Protein AF-0000000074332570 (afdb_homodimer)

InterPro domains:
  IPR011697 Peptidase C26 [PF07722] (11-227)
  IPR015527 Peptidase C26, gamma-glutamyl hydrolase [PS51275] (2-298)
  IPR015527 Peptidase C26, gamma-glutamyl hydrolase [PTHR11315] (4-298)
  IPR029062 Class I glutamine amidotransferase-like [G3DSA:3.40.50.880] (6-298)
  IPR029062 Class I glutamine amidotransferase-like [SSF52317] (14-297)

Foldseek 3Di:
DPPPLDFAQEFEEEEEWAPAFQFDVGPDPDDQKTWDFCLVQCLQVLLRYFYFYQYQPDPPVVSVVVLLAGLEYEYDDDDDLDDSNLVSLLVVVVVQVVCVVVPFQYAYEYEAVRVVSVLCVQLVHSPLKDFAQQAFDFWAWAFDPPDDCPPDLCVPPDPVLNVCSHPPRLFHAHDGIFHAPVSQCVRCSNVQFKDQTTWTAHPVRGIGGAWIAGPRGNYIYGNTDLSCLPFFQLGPSRHVDPSSVVSSNSNSNSRVSSSSSGSRDDDPVVCVVRTCVVFDWDQRCPVSHGRRTMTMDDDPPPPD/DPPPLDFAQEFEEEEEWAPAFQFDVGPDPDDQKTWDFCLVQCLQVLLRYFYFYQYQPDPPVVSVVVLLAGLEYEYEDDDDLDDSNLVSLLVVVVVQVVCVVVPFQYAYEYEAVRVVSVLCVQLVHSPLKDFAQQAFDFWAWAFDPPDDCPPDLCVPPDPVLNVCSHPPRLFHAHDGIFHAPVSQCVRCSNVQFKDQTTWTAHPVRGIGGAWIAGPRGNYIYGNTDLSCLPFFQLGPSRHVDPSSVVSSNSNSNSRVSSSSSGSRDDDPVVCVVRTCVVFDWDQRCPVSHGRRTMTMDDDPPPPD

Organism: Artemisia annua (NCBI:txid35608)

Solvent-accessible surface area (backbone atoms only — not comparable to full-atom values): 31346 Å² total; per-residue (Å²): 124,82,73,79,90,64,74,38,56,73,27,27,32,28,38,45,34,37,82,39,38,72,36,64,81,56,84,48,85,58,90,67,24,20,18,40,55,41,34,60,54,50,35,45,26,60,38,27,30,48,47,29,66,36,57,60,87,52,58,68,68,57,48,50,54,52,59,63,54,31,17,26,39,35,37,47,56,73,84,79,82,56,64,67,60,42,52,44,53,51,51,52,51,51,48,37,51,52,39,40,76,71,69,38,47,38,22,35,43,19,25,27,40,24,30,53,51,52,49,29,61,57,50,75,33,89,75,65,63,37,82,46,58,27,58,79,33,50,31,35,41,43,66,46,91,85,65,64,50,70,91,44,79,58,48,82,56,51,71,69,57,53,54,40,35,52,72,36,55,46,43,32,26,70,35,53,61,42,38,36,59,65,64,42,59,71,34,60,54,38,43,68,42,32,41,76,49,25,28,30,58,31,79,83,66,48,60,26,50,31,31,36,36,36,73,85,52,64,37,37,29,24,48,37,42,58,40,40,29,30,52,42,74,32,53,90,62,50,29,34,45,74,67,17,25,49,52,28,50,47,51,27,37,44,55,43,55,45,16,16,61,12,78,72,75,54,61,66,67,65,48,56,74,45,28,49,60,81,53,60,65,40,62,40,26,72,84,49,36,54,46,38,33,28,31,65,44,73,70,76,71,73,74,125,126,83,72,80,89,65,76,37,55,72,27,27,32,27,36,47,34,37,83,41,38,74,37,64,81,57,84,50,86,57,89,67,25,20,17,41,54,41,32,58,55,51,36,45,26,62,35,26,30,48,48,29,67,35,57,61,87,52,58,69,68,57,47,52,53,53,57,65,56,32,18,25,38,34,37,47,56,73,80,79,82,58,64,68,60,42,53,43,51,52,51,52,50,51,49,37,52,52,38,39,76,71,70,38,46,40,23,37,42,20,24,28,40,24,29,52,50,52,47,29,61,57,50,73,33,90,75,64,63,39,82,46,59,26,57,78,35,51,30,36,43,42,66,46,92,84,64,66,50,72,92,44,77,56,47,81,54,51,71,68,56,53,54,41,34,50,72,37,53,48,44,29,27,70,35,53,61,43,36,36,58,64,64,43,59,70,35,60,54,36,43,67,42,33,42,75,49,24,28,32,58,30,80,82,64,49,62,27,51,32,31,36,36,35,72,83,51,65,35,39,30,25,47,36,42,58,38,40,28,30,54,43,74,32,51,87,61,50,28,33,46,73,66,16,24,48,51,28,48,45,51,28,36,44,55,44,56,46,16,17,61,12,79,72,76,55,60,66,68,64,49,56,74,45,26,50,59,80,54,63,66,40,64,42,24,73,83,49,36,53,45,39,33,26,31,64,44,72,70,76,70,74,74,124

Sequence (608 aa):
MQEPNKVNFGPIIGILSHPSDGASGRLNDAPNVSYIAASYVKFVESAGARVIPLIYNEPPEILQRKLNLVNGVLFTGGWAKKGLYVDVVDGIFKHVLKKNDAGEHFPLFAICLGFELISMIISKDKGILERFSGSHHASSLQFMKSIKIEGTIFQRFSADLLAKLSTDRLVMHHHKYGISPQTFQENMHLSNFFKILTTSTDKDNKVYVSTVQSRRYPVTAVQWHPEKNAFEWGLSMIPHSDDAIQVTQHFANFFVSEARKSSNRPPVRDVLDNLIYNYTPTYCGKAGKGYDEVYIFTENLARIMQEPNKVNFGPIIGILSHPSDGASGRLNDAPNVSYIAASYVKFVESAGARVIPLIYNEPPEILQRKLNLVNGVLFTGGWAKKGLYVDVVDGIFKHVLKKNDAGEHFPLFAICLGFELISMIISKDKGILERFSGSHHASSLQFMKSIKIEGTIFQRFSADLLAKLSTDRLVMHHHKYGISPQTFQENMHLSNFFKILTTSTDKDNKVYVSTVQSRRYPVTAVQWHPEKNAFEWGLSMIPHSDDAIQVTQHFANFFVSEARKSSNRPPVRDVLDNLIYNYTPTYCGKAGKGYDEVYIFTENLARI

Secondary structure (DSSP, 8-state):
--------SS-EEEEEPEES---TT-S---TTEEEEEHHHHHHHHTTT-EEEEE-TTS-HHHHHHHHTT-SEEEE---S--SSHHHHHHHHHHHHHHHHHHTT----EEEETHHHHHHHHHHHT-TT--EEEEEEEEEE--EEPTT--STTSTTTTS-HHHHHHHHHS--EEEEEEEE--HHHHHH-HHHHHHEEEEEEEE-TT--EEEEEEEESSSSEEEESS-TTHHHH--S-TTS--SHHHHHHHHHHHHHHHHHHTT------HHHHHHHSGGGS-EEE-GGGSSS-SEEEEEE------/--------SS-EEEEEPEES---TT-S---TTEEEEEHHHHHHHHTTT-EEEEE-TTS-HHHHHHHHTT-SEEEE---S--SSHHHHHHHHHHHHHHHHHHTT----EEEETHHHHHHHHHHHT-TT--EEEEEEEEEE--EEPTT--STTSTTTTS-HHHHHHHHHS--EEEEEEEE--HHHHHH-HHHHHHEEEEEEEE-TT--EEEEEEEESSSSEEEESS-TTHHHH--SSTTS--SHHHHHHHHHHHHHHHHHHTT------HHHHHHHSGGGS-EEE-GGGSSS-SEEEEEE------

Structure (mmCIF, N/CA/C/O backbone):
data_AF-0000000074332570-model_v1
#
loop_
_entity.id
_entity.type
_entity.pdbx_description
1 polymer 'folate gamma-glutamyl hydrolase'
#
loop_
_atom_site.group_PDB
_atom_site.id
_atom_site.type_symbol
_atom_site.label_atom_id
_atom_site.label_alt_id
_atom_site.label_comp_id
_atom_site.label_asym_id
_atom_site.label_entity_id
_atom_site.label_seq_id
_atom_site.pdbx_PDB_ins_code
_atom_site.Cartn_x
_atom_site.Cartn_y
_atom_site.Cartn_z
_atom_site.occupancy
_atom_site.B_iso_or_equiv
_atom_site.auth_seq_id
_atom_site.auth_comp_id
_atom_site.auth_asym_id
_atom_site.auth_atom_id
_atom_site.pdbx_PDB_model_num
ATOM 1 N N . MET A 1 1 ? 37.469 -10.117 4.023 1 20.88 1 MET A N 1
ATOM 2 C CA . MET A 1 1 ? 36.281 -10.469 4.801 1 20.88 1 MET A CA 1
ATOM 3 C C . MET A 1 1 ? 35 -9.93 4.145 1 20.88 1 MET A C 1
ATOM 5 O O . MET A 1 1 ? 34.938 -8.75 3.779 1 20.88 1 MET A O 1
ATOM 9 N N . GLN A 1 2 ? 34.281 -10.758 3.395 1 27.75 2 GLN A N 1
ATOM 10 C CA . GLN A 1 2 ? 33.125 -10.305 2.594 1 27.75 2 GLN A CA 1
ATOM 11 C C . GLN A 1 2 ? 32.25 -9.336 3.379 1 27.75 2 GLN A C 1
ATOM 13 O O . GLN A 1 2 ? 31.953 -9.57 4.547 1 27.75 2 GLN A O 1
ATOM 18 N N . GLU A 1 3 ? 32.25 -8.164 3.328 1 35.59 3 GLU A N 1
ATOM 19 C CA . GLU A 1 3 ? 31.547 -7.168 4.141 1 35.59 3 GLU A CA 1
ATOM 20 C C . GLU A 1 3 ? 30.156 -7.652 4.527 1 35.59 3 GLU A C 1
ATOM 22 O O . GLU A 1 3 ? 29.484 -8.312 3.734 1 35.59 3 GLU A O 1
ATOM 27 N N . PRO A 1 4 ? 29.656 -8.039 5.742 1 39.59 4 PRO A N 1
ATOM 28 C CA . PRO A 1 4 ? 28.375 -8.5 6.285 1 39.59 4 PRO A CA 1
ATOM 29 C C . PRO A 1 4 ? 27.188 -8.047 5.445 1 39.59 4 PRO A C 1
ATOM 31 O O . PRO A 1 4 ? 27.219 -6.973 4.848 1 39.59 4 PRO A O 1
ATOM 34 N N . ASN A 1 5 ? 26.422 -9.078 4.641 1 47.84 5 ASN A N 1
ATOM 35 C CA . ASN A 1 5 ? 25.312 -9.164 3.697 1 47.84 5 ASN A CA 1
ATOM 36 C C . ASN A 1 5 ? 24.234 -8.125 4.004 1 47.84 5 ASN A C 1
ATOM 38 O O . ASN A 1 5 ? 23.469 -8.281 4.953 1 47.84 5 ASN A O 1
ATOM 42 N N . LYS A 1 6 ? 24.406 -6.816 3.742 1 73.44 6 LYS A N 1
ATOM 43 C CA . LYS A 1 6 ? 23.656 -5.598 4.027 1 73.44 6 LYS A CA 1
ATOM 44 C C . LYS A 1 6 ? 22.234 -5.688 3.467 1 73.44 6 LYS A C 1
ATOM 46 O O . LYS A 1 6 ? 22.047 -6.094 2.318 1 73.44 6 LYS A O 1
ATOM 51 N N . VAL A 1 7 ? 21.234 -5.719 4.289 1 88.62 7 VAL A N 1
ATOM 52 C CA . VAL A 1 7 ? 19.812 -5.656 3.979 1 88.62 7 VAL A CA 1
ATOM 53 C C . VAL A 1 7 ? 19.562 -4.656 2.852 1 88.62 7 VAL A C 1
ATOM 55 O O . VAL A 1 7 ? 20.172 -3.578 2.832 1 88.62 7 VAL A O 1
ATOM 58 N N . ASN A 1 8 ? 18.969 -5.211 1.723 1 93.19 8 ASN A N 1
ATOM 59 C CA . ASN A 1 8 ? 18.578 -4.359 0.609 1 93.19 8 ASN A CA 1
ATOM 60 C C . ASN A 1 8 ? 17.375 -3.48 0.978 1 93.19 8 ASN A C 1
ATOM 62 O O . ASN A 1 8 ? 16.281 -3.982 1.186 1 93.19 8 ASN A O 1
ATOM 66 N N . PHE A 1 9 ? 17.578 -2.191 0.987 1 93.88 9 PHE A N 1
ATOM 67 C CA . PHE A 1 9 ? 16.531 -1.276 1.428 1 93.88 9 PHE A CA 1
ATOM 68 C C . PHE A 1 9 ? 15.711 -0.787 0.244 1 93.88 9 PHE A C 1
ATOM 70 O O . PHE A 1 9 ? 14.742 -0.047 0.42 1 93.88 9 PHE A O 1
ATOM 77 N N . GLY A 1 10 ? 16.094 -1.182 -0.946 1 95.62 10 GLY A N 1
ATOM 78 C CA . GLY A 1 10 ? 15.344 -0.798 -2.135 1 95.62 10 GLY A CA 1
ATOM 79 C C . GLY A 1 10 ? 15.062 -1.962 -3.068 1 95.62 10 GLY A C 1
ATOM 80 O O . GLY A 1 10 ? 15.461 -1.936 -4.234 1 95.62 10 GLY A O 1
ATOM 81 N N . PRO A 1 11 ? 14.477 -3.004 -2.492 1 98.19 11 PRO A N 1
ATOM 82 C CA . PRO A 1 11 ? 14.234 -4.184 -3.326 1 98.19 11 PRO A CA 1
ATOM 83 C C . PRO A 1 11 ? 13.32 -3.889 -4.512 1 98.19 11 PRO A C 1
ATOM 85 O O . PRO A 1 11 ? 12.383 -3.096 -4.391 1 98.19 11 PRO A O 1
ATOM 88 N N . ILE A 1 12 ? 13.609 -4.516 -5.637 1 98.81 12 ILE A N 1
ATOM 89 C CA . ILE A 1 12 ? 12.844 -4.402 -6.875 1 98.81 12 ILE A CA 1
ATOM 90 C C . ILE A 1 12 ? 12.227 -5.758 -7.223 1 98.81 12 ILE A C 1
ATOM 92 O O . ILE A 1 12 ? 12.914 -6.781 -7.199 1 98.81 12 ILE A O 1
ATOM 96 N N . ILE A 1 13 ? 10.953 -5.762 -7.473 1 98.94 13 ILE A N 1
ATOM 97 C CA . ILE A 1 13 ? 10.242 -6.992 -7.809 1 98.94 13 ILE A CA 1
ATOM 98 C C . ILE A 1 13 ? 9.852 -6.98 -9.281 1 98.94 13 ILE A C 1
ATOM 100 O O . ILE A 1 13 ? 9.312 -5.988 -9.781 1 98.94 13 ILE A O 1
ATOM 104 N N . GLY A 1 14 ? 10.234 -8.016 -10.016 1 98.94 14 GLY A N 1
ATOM 105 C CA . GLY A 1 14 ? 9.68 -8.227 -11.344 1 98.94 14 GLY A CA 1
ATOM 106 C C . GLY A 1 14 ? 8.297 -8.852 -11.32 1 98.94 14 GLY A C 1
ATOM 107 O O . GLY A 1 14 ? 8.078 -9.859 -10.656 1 98.94 14 GLY A O 1
ATOM 108 N N . ILE A 1 15 ? 7.336 -8.234 -11.977 1 99 15 ILE A N 1
ATOM 109 C CA . ILE A 1 15 ? 6.004 -8.812 -12.109 1 99 15 ILE A CA 1
ATOM 110 C C . ILE A 1 15 ? 5.754 -9.203 -13.562 1 99 15 ILE A C 1
ATOM 112 O O . ILE A 1 15 ? 5.867 -8.375 -14.461 1 99 15 ILE A O 1
ATOM 116 N N . LEU A 1 16 ? 5.426 -10.469 -13.781 1 98.88 16 LEU A N 1
ATOM 117 C CA . LEU A 1 16 ? 5.191 -10.961 -15.133 1 98.88 16 LEU A CA 1
ATOM 118 C C . LEU A 1 16 ? 3.818 -10.531 -15.641 1 98.88 16 LEU A C 1
ATOM 120 O O . LEU A 1 16 ? 2.814 -10.695 -14.945 1 98.88 16 LEU A O 1
ATOM 124 N N . SER A 1 17 ? 3.785 -9.93 -16.828 1 98.25 17 SER A N 1
ATOM 125 C CA . SER A 1 17 ? 2.512 -9.539 -17.422 1 98.25 17 SER A CA 1
ATOM 126 C C . SER A 1 17 ? 1.744 -10.758 -17.938 1 98.25 17 SER A C 1
ATOM 128 O O . SER A 1 17 ? 2.342 -11.797 -18.234 1 98.25 17 SER A O 1
ATOM 130 N N . HIS A 1 18 ? 0.506 -10.672 -17.891 1 96.94 18 HIS A N 1
ATOM 131 C CA . HIS A 1 18 ? -0.383 -11.727 -18.375 1 96.94 18 HIS A CA 1
ATOM 132 C C . HIS A 1 18 ? -0.984 -11.375 -19.734 1 96.94 18 HIS A C 1
ATOM 134 O O . HIS A 1 18 ? -1.281 -10.203 -20 1 96.94 18 HIS A O 1
ATOM 140 N N . PRO A 1 19 ? -1.266 -12.328 -20.609 1 93.75 19 PRO A N 1
ATOM 141 C CA . PRO A 1 19 ? -1.814 -12.039 -21.922 1 93.75 19 PRO A CA 1
ATOM 142 C C . PRO A 1 19 ? -3.189 -11.383 -21.859 1 93.75 19 PRO A C 1
ATOM 144 O O . PRO A 1 19 ? -3.963 -11.641 -20.938 1 93.75 19 PRO A O 1
ATOM 147 N N . SER A 1 20 ? -3.512 -10.594 -22.875 1 88.88 20 SER A N 1
ATOM 148 C CA . SER A 1 20 ? -4.727 -9.805 -23.047 1 88.88 20 SER A CA 1
ATOM 149 C C . SER A 1 20 ? -4.617 -8.453 -22.359 1 88.88 20 SER A C 1
ATOM 151 O O . SER A 1 20 ? -3.512 -7.984 -22.078 1 88.88 20 SER A O 1
ATOM 153 N N . ASP A 1 21 ? -5.781 -7.715 -22.281 1 78.69 21 ASP A N 1
ATOM 154 C CA . ASP A 1 21 ? -5.695 -6.367 -21.734 1 78.69 21 ASP A CA 1
ATOM 155 C C . ASP A 1 21 ? -6.211 -6.332 -20.297 1 78.69 21 ASP A C 1
ATOM 157 O O . ASP A 1 21 ? -6.109 -5.305 -19.625 1 78.69 21 ASP A O 1
ATOM 161 N N . GLY A 1 22 ? -6.715 -7.457 -19.828 1 71.62 22 GLY A N 1
ATOM 162 C CA . GLY A 1 22 ? -7.133 -7.551 -18.438 1 71.62 22 GLY A CA 1
ATOM 163 C C . GLY A 1 22 ? -8.367 -6.723 -18.125 1 71.62 22 GLY A C 1
ATOM 164 O O . GLY A 1 22 ? -8.781 -6.629 -16.969 1 71.62 22 GLY A O 1
ATOM 165 N N . ALA A 1 23 ? -8.914 -6.039 -19.047 1 72.31 23 ALA A N 1
ATOM 166 C CA . ALA A 1 23 ? -10.039 -5.133 -18.812 1 72.31 23 ALA A CA 1
ATOM 167 C C . ALA A 1 23 ? -11.367 -5.812 -19.109 1 72.31 23 ALA A C 1
ATOM 169 O O . ALA A 1 23 ? -11.484 -6.543 -20.109 1 72.31 23 ALA A O 1
ATOM 170 N N . SER A 1 24 ? -12.133 -5.461 -18.109 1 61.72 24 SER A N 1
ATOM 171 C CA . SER A 1 24 ? -13.508 -5.875 -18.391 1 61.72 24 SER A CA 1
ATOM 172 C C . SER A 1 24 ? -14.062 -5.125 -19.609 1 61.72 24 SER A C 1
ATOM 174 O O . SER A 1 24 ? -13.961 -3.898 -19.672 1 61.72 24 SER A O 1
ATOM 176 N N . GLY A 1 25 ? -14.383 -5.711 -20.609 1 62.62 25 GLY A N 1
ATOM 177 C CA . GLY A 1 25 ? -14.898 -5.145 -21.844 1 62.62 25 GLY A CA 1
ATOM 178 C C . GLY A 1 25 ? -13.836 -4.977 -22.922 1 62.62 25 GLY A C 1
ATOM 179 O O . GLY A 1 25 ? -14.102 -4.414 -23.984 1 62.62 25 GLY A O 1
ATOM 180 N N . ARG A 1 26 ? -12.75 -5.383 -22.75 1 65.19 26 ARG A N 1
ATOM 181 C CA . ARG A 1 26 ? -11.633 -5.367 -23.703 1 65.19 26 ARG A CA 1
ATOM 182 C C . ARG A 1 26 ? -11.336 -3.949 -24.172 1 65.19 26 ARG A C 1
ATOM 184 O O . ARG A 1 26 ? -12.125 -3.346 -24.891 1 65.19 26 ARG A O 1
ATOM 191 N N . LEU A 1 27 ? -10.375 -3.346 -23.609 1 69.25 27 LEU A N 1
ATOM 192 C CA . LEU A 1 27 ? -9.969 -1.998 -23.984 1 69.25 27 LEU A CA 1
ATOM 193 C C . LEU A 1 27 ? -9.047 -2.033 -25.203 1 69.25 27 LEU A C 1
ATOM 195 O O . LEU A 1 27 ? -9.016 -1.085 -26 1 69.25 27 LEU A O 1
ATOM 199 N N . ASN A 1 28 ? -8.367 -3.08 -25.297 1 71.69 28 ASN A N 1
ATOM 200 C CA . ASN A 1 28 ? -7.422 -3.277 -26.391 1 71.69 28 ASN A CA 1
ATOM 201 C C . ASN A 1 28 ? -7.465 -4.711 -26.922 1 71.69 28 ASN A C 1
ATOM 203 O O . ASN A 1 28 ? -7.133 -5.652 -26.203 1 71.69 28 ASN A O 1
ATOM 207 N N . ASP A 1 29 ? -7.848 -4.891 -28.156 1 67.69 29 ASP A N 1
ATOM 208 C CA . ASP A 1 29 ? -8.047 -6.223 -28.734 1 67.69 29 ASP A CA 1
ATOM 209 C C . ASP A 1 29 ? -6.871 -6.613 -29.625 1 67.69 29 ASP A C 1
ATOM 211 O O . ASP A 1 29 ? -6.957 -7.582 -30.375 1 67.69 29 ASP A O 1
ATOM 215 N N . ALA A 1 30 ? -5.824 -5.773 -29.594 1 70.25 30 ALA A N 1
ATOM 216 C CA . ALA A 1 30 ? -4.672 -6.109 -30.422 1 70.25 30 ALA A CA 1
ATOM 217 C C . ALA A 1 30 ? -4.055 -7.438 -30 1 70.25 30 ALA A C 1
ATOM 219 O O . ALA A 1 30 ? -4.105 -7.801 -28.812 1 70.25 30 ALA A O 1
ATOM 220 N N . PRO A 1 31 ? -3.518 -8.016 -31.219 1 72.25 31 PRO A N 1
ATOM 221 C CA . PRO A 1 31 ? -2.799 -9.25 -30.891 1 72.25 31 PRO A CA 1
ATOM 222 C C . PRO A 1 31 ? -1.506 -8.992 -30.125 1 72.25 31 PRO A C 1
ATOM 224 O O . PRO A 1 31 ? -0.922 -7.914 -30.234 1 72.25 31 PRO A O 1
ATOM 227 N N . ASN A 1 32 ? -1.279 -9.391 -28.906 1 83.75 32 ASN A N 1
ATOM 228 C CA . ASN A 1 32 ? 0.005 -9.344 -28.219 1 83.75 32 ASN A CA 1
ATOM 229 C C . ASN A 1 32 ? -0.013 -8.344 -27.062 1 83.75 32 ASN A C 1
ATOM 231 O O . ASN A 1 32 ? 1.031 -7.816 -26.688 1 83.75 32 ASN A O 1
ATOM 235 N N . VAL A 1 33 ? -1.193 -7.988 -26.797 1 91.31 33 VAL A N 1
ATOM 236 C CA . VAL A 1 33 ? -1.327 -7.109 -25.641 1 91.31 33 VAL A CA 1
ATOM 237 C C . VAL A 1 33 ? -1.246 -7.926 -24.359 1 91.31 33 VAL A C 1
ATOM 239 O O . VAL A 1 33 ? -1.612 -9.102 -24.344 1 91.31 33 VAL A O 1
ATOM 242 N N . SER A 1 34 ? -0.634 -7.406 -23.438 1 95.38 34 SER A N 1
ATOM 243 C CA . SER A 1 34 ? -0.599 -8.008 -22.094 1 95.38 34 SER A CA 1
ATOM 244 C C . SER A 1 34 ? -0.836 -6.961 -21.016 1 95.38 34 SER A C 1
ATOM 246 O O . SER A 1 34 ? -0.94 -5.77 -21.312 1 95.38 34 SER A O 1
ATOM 248 N N . TYR A 1 35 ? -1.058 -7.422 -19.797 1 96.19 35 TYR A N 1
ATOM 249 C CA . TYR A 1 35 ? -1.386 -6.465 -18.75 1 96.19 35 TYR A CA 1
ATOM 250 C C . TYR A 1 35 ? -0.841 -6.926 -17.406 1 96.19 35 TYR A C 1
ATOM 252 O O . TYR A 1 35 ? -0.484 -8.094 -17.234 1 96.19 35 TYR A O 1
ATOM 260 N N . ILE A 1 36 ? -0.667 -6.035 -16.547 1 97.81 36 ILE A N 1
ATOM 261 C CA . ILE A 1 36 ? -0.527 -6.234 -15.109 1 97.81 36 ILE A CA 1
ATOM 262 C C . ILE A 1 36 ? -1.607 -5.445 -14.367 1 97.81 36 ILE A C 1
ATOM 264 O O . ILE A 1 36 ? -1.695 -4.223 -14.508 1 97.81 36 ILE A O 1
ATOM 268 N N . ALA A 1 37 ? -2.492 -6.168 -13.641 1 97.5 37 ALA A N 1
ATOM 269 C CA . ALA A 1 37 ? -3.418 -5.43 -12.789 1 97.5 37 ALA A CA 1
ATOM 270 C C . ALA A 1 37 ? -2.666 -4.582 -11.766 1 97.5 37 ALA A C 1
ATOM 272 O O . ALA A 1 37 ? -1.691 -5.043 -11.164 1 97.5 37 ALA A O 1
ATOM 273 N N . ALA A 1 38 ? -3.08 -3.32 -11.562 1 98.12 38 ALA A N 1
ATOM 274 C CA . ALA A 1 38 ? -2.385 -2.393 -10.672 1 98.12 38 ALA A CA 1
ATOM 275 C C . ALA A 1 38 ? -2.359 -2.92 -9.242 1 98.12 38 ALA A C 1
ATOM 277 O O . ALA A 1 38 ? -1.49 -2.547 -8.453 1 98.12 38 ALA A O 1
ATOM 278 N N . SER A 1 39 ? -3.322 -3.789 -8.875 1 98.5 39 SER A N 1
ATOM 279 C CA . SER A 1 39 ? -3.391 -4.332 -7.527 1 98.5 39 SER A CA 1
ATOM 280 C C . SER A 1 39 ? -2.125 -5.105 -7.176 1 98.5 39 SER A C 1
ATOM 282 O O . SER A 1 39 ? -1.669 -5.078 -6.031 1 98.5 39 SER A O 1
ATOM 284 N N . TYR A 1 40 ? -1.497 -5.816 -8.18 1 98.88 40 TYR A N 1
ATOM 285 C CA . TYR A 1 40 ? -0.246 -6.523 -7.926 1 98.88 40 TYR A CA 1
ATOM 286 C C . TYR A 1 40 ? 0.885 -5.543 -7.645 1 98.88 40 TYR A C 1
ATOM 288 O O . TYR A 1 40 ? 1.731 -5.793 -6.781 1 98.88 40 TYR A O 1
ATOM 296 N N . VAL A 1 41 ? 0.908 -4.449 -8.422 1 98.94 41 VAL A N 1
ATOM 297 C CA . VAL A 1 41 ? 1.922 -3.414 -8.242 1 98.94 41 VAL A CA 1
ATOM 298 C C . VAL A 1 41 ? 1.774 -2.773 -6.867 1 98.94 41 VAL A C 1
ATOM 300 O O . VAL A 1 41 ? 2.748 -2.662 -6.121 1 98.94 41 VAL A O 1
ATOM 303 N N . LYS A 1 42 ? 0.545 -2.389 -6.523 1 98.88 42 LYS A N 1
ATOM 304 C CA . LYS A 1 42 ? 0.261 -1.759 -5.238 1 98.88 42 LYS A CA 1
ATOM 305 C C . LYS A 1 42 ? 0.58 -2.703 -4.082 1 98.88 42 LYS A C 1
ATOM 307 O O . LYS A 1 42 ? 1.056 -2.266 -3.031 1 98.88 42 LYS A O 1
ATOM 312 N N . PHE A 1 43 ? 0.337 -4.008 -4.309 1 98.94 43 PHE A N 1
ATOM 313 C CA . PHE A 1 43 ? 0.624 -5.051 -3.332 1 98.94 43 PHE A CA 1
ATOM 314 C C . PHE A 1 43 ? 2.1 -5.047 -2.953 1 98.94 43 PHE A C 1
ATOM 316 O O . PHE A 1 43 ? 2.441 -4.977 -1.771 1 98.94 43 PHE A O 1
ATOM 323 N N . VAL A 1 44 ? 2.936 -4.969 -3.92 1 98.81 44 VAL A N 1
ATOM 324 C CA . VAL A 1 44 ? 4.383 -5.008 -3.744 1 98.81 44 VAL A CA 1
ATOM 325 C C . VAL A 1 44 ? 4.871 -3.668 -3.191 1 98.81 44 VAL A C 1
ATOM 327 O O . VAL A 1 44 ? 5.68 -3.633 -2.262 1 98.81 44 VAL A O 1
ATOM 330 N N . GLU A 1 45 ? 4.355 -2.58 -3.654 1 98.88 45 GLU A N 1
ATOM 331 C CA . GLU A 1 45 ? 4.777 -1.248 -3.23 1 98.88 45 GLU A CA 1
ATOM 332 C C . GLU A 1 45 ? 4.41 -0.991 -1.771 1 98.88 45 GLU A C 1
ATOM 334 O O . GLU A 1 45 ? 5.148 -0.315 -1.051 1 98.88 45 GLU A O 1
ATOM 339 N N . SER A 1 46 ? 3.283 -1.536 -1.379 1 98.88 46 SER A N 1
ATOM 340 C CA . SER A 1 46 ? 2.797 -1.285 -0.026 1 98.88 46 SER A CA 1
ATOM 341 C C . SER A 1 46 ? 3.729 -1.896 1.017 1 98.88 46 SER A C 1
ATOM 343 O O . SER A 1 46 ? 3.664 -1.543 2.195 1 98.88 46 SER A O 1
ATOM 345 N N . ALA A 1 47 ? 4.559 -2.781 0.561 1 98.88 47 ALA A N 1
ATOM 346 C CA . ALA A 1 47 ? 5.523 -3.408 1.46 1 98.88 47 ALA A CA 1
ATOM 347 C C . ALA A 1 47 ? 6.914 -2.803 1.282 1 98.88 47 ALA A C 1
ATOM 349 O O . ALA A 1 47 ? 7.891 -3.305 1.84 1 98.88 47 ALA A O 1
ATOM 350 N N . GLY A 1 48 ? 7.031 -1.748 0.504 1 98.69 48 GLY A N 1
ATOM 351 C CA . GLY A 1 48 ? 8.273 -0.996 0.418 1 98.69 48 GLY A CA 1
ATOM 352 C C . GLY A 1 48 ? 9.188 -1.481 -0.691 1 98.69 48 GLY A C 1
ATOM 353 O O . GLY A 1 48 ? 10.414 -1.48 -0.539 1 98.69 48 GLY A O 1
ATOM 354 N N . ALA A 1 49 ? 8.656 -1.964 -1.75 1 98.81 49 ALA A N 1
ATOM 355 C CA . ALA A 1 49 ? 9.438 -2.346 -2.924 1 98.81 49 ALA A CA 1
ATOM 356 C C . ALA A 1 49 ? 8.992 -1.565 -4.156 1 98.81 49 ALA A C 1
ATOM 358 O O . ALA A 1 49 ? 7.973 -0.872 -4.125 1 98.81 49 ALA A O 1
ATOM 359 N N . ARG A 1 50 ? 9.758 -1.558 -5.156 1 98.44 50 ARG A N 1
ATOM 360 C CA . ARG A 1 50 ? 9.398 -1.011 -6.465 1 98.44 50 ARG A CA 1
ATOM 361 C C . ARG A 1 50 ? 9.242 -2.121 -7.496 1 98.44 50 ARG A C 1
ATOM 363 O O . ARG A 1 50 ? 9.57 -3.277 -7.23 1 98.44 50 ARG A O 1
ATOM 370 N N . VAL A 1 51 ? 8.68 -1.792 -8.68 1 98.88 51 VAL A N 1
ATOM 371 C CA . VAL A 1 51 ? 8.281 -2.846 -9.609 1 98.88 51 VAL A CA 1
ATOM 372 C C . VAL A 1 51 ? 8.891 -2.588 -10.984 1 98.88 51 VAL A C 1
ATOM 374 O O . VAL A 1 51 ? 8.883 -1.455 -11.469 1 98.88 51 VAL A O 1
ATOM 377 N N . ILE A 1 52 ? 9.438 -3.557 -11.539 1 98.88 52 ILE A N 1
ATOM 378 C CA . ILE A 1 52 ? 9.766 -3.604 -12.961 1 98.88 52 ILE A CA 1
ATOM 379 C C . ILE A 1 52 ? 8.875 -4.625 -13.656 1 98.88 52 ILE A C 1
ATOM 381 O O . ILE A 1 52 ? 8.844 -5.797 -13.281 1 98.88 52 ILE A O 1
ATOM 385 N N . PRO A 1 53 ? 8.102 -4.203 -14.68 1 98.81 53 PRO A N 1
ATOM 386 C CA . PRO A 1 53 ? 7.285 -5.172 -15.414 1 98.81 53 PRO A CA 1
ATOM 387 C C . PRO A 1 53 ? 8.117 -6.094 -16.297 1 98.81 53 PRO A C 1
ATOM 389 O O . PRO A 1 53 ? 9.016 -5.625 -17.016 1 98.81 53 PRO A O 1
ATOM 392 N N . LEU A 1 54 ? 7.934 -7.352 -16.141 1 98.69 54 LEU A N 1
ATOM 393 C CA . LEU A 1 54 ? 8.438 -8.352 -17.078 1 98.69 54 LEU A CA 1
ATOM 394 C C . LEU A 1 54 ? 7.387 -8.68 -18.141 1 98.69 54 LEU A C 1
ATOM 396 O O . LEU A 1 54 ? 6.492 -9.5 -17.891 1 98.69 54 LEU A O 1
ATOM 400 N N . ILE A 1 55 ? 7.508 -8.062 -19.266 1 97.56 55 ILE A N 1
ATOM 401 C CA . ILE A 1 55 ? 6.512 -8.227 -20.328 1 97.56 55 ILE A CA 1
ATOM 402 C C . ILE A 1 55 ? 6.719 -9.57 -21.031 1 97.56 55 ILE A C 1
ATOM 404 O O . ILE A 1 55 ? 7.758 -9.797 -21.641 1 97.56 55 ILE A O 1
ATOM 408 N N . TYR A 1 56 ? 5.738 -10.445 -20.938 1 96.44 56 TYR A N 1
ATOM 409 C CA . TYR A 1 56 ? 5.941 -11.867 -21.203 1 96.44 56 TYR A CA 1
ATOM 410 C C . TYR A 1 56 ? 6.355 -12.109 -22.641 1 96.44 56 TYR A C 1
ATOM 412 O O . TYR A 1 56 ? 7.039 -13.094 -22.953 1 96.44 56 TYR A O 1
ATOM 420 N N . ASN A 1 57 ? 5.949 -11.195 -23.594 1 94.19 57 ASN A N 1
ATOM 421 C CA . ASN A 1 57 ? 6.227 -11.438 -25 1 94.19 57 ASN A CA 1
ATOM 422 C C . ASN A 1 57 ? 7.371 -10.562 -25.5 1 94.19 57 ASN A C 1
ATOM 424 O O . ASN A 1 57 ? 7.504 -10.344 -26.703 1 94.19 57 ASN A O 1
ATOM 428 N N . GLU A 1 58 ? 8.148 -9.977 -24.641 1 94.56 58 GLU A N 1
ATOM 429 C CA . GLU A 1 58 ? 9.398 -9.328 -25.016 1 94.56 58 GLU A CA 1
ATOM 430 C C . GLU A 1 58 ? 10.453 -10.352 -25.438 1 94.56 58 GLU A C 1
ATOM 432 O O . GLU A 1 58 ? 10.375 -11.523 -25.047 1 94.56 58 GLU A O 1
ATOM 437 N N . PRO A 1 59 ? 11.453 -9.922 -26.266 1 94.69 59 PRO A N 1
ATOM 438 C CA . PRO A 1 59 ? 12.539 -10.844 -26.594 1 94.69 59 PRO A CA 1
ATOM 439 C C . PRO A 1 59 ? 13.242 -11.406 -25.359 1 94.69 59 PRO A C 1
ATOM 441 O O . PRO A 1 59 ? 13.414 -10.695 -24.359 1 94.69 59 PRO A O 1
ATOM 444 N N . PRO A 1 60 ? 13.648 -12.664 -25.438 1 95.69 60 PRO A N 1
ATOM 445 C CA . PRO A 1 60 ? 14.266 -13.32 -24.281 1 95.69 60 PRO A CA 1
ATOM 446 C C . PRO A 1 60 ? 15.438 -12.531 -23.703 1 95.69 60 PRO A C 1
ATOM 448 O O . PRO A 1 60 ? 15.648 -12.516 -22.484 1 95.69 60 PRO A O 1
ATOM 451 N N . GLU A 1 61 ? 16.172 -11.805 -24.531 1 96.5 61 GLU A N 1
ATOM 452 C CA . GLU A 1 61 ? 17.328 -11.039 -24.062 1 96.5 61 GLU A CA 1
ATOM 453 C C . GLU A 1 61 ? 16.891 -9.859 -23.203 1 96.5 61 GLU A C 1
ATOM 455 O O . GLU A 1 61 ? 17.562 -9.508 -22.234 1 96.5 61 GLU A O 1
ATOM 460 N N . ILE A 1 62 ? 15.781 -9.281 -23.609 1 96.62 62 ILE A N 1
ATOM 461 C CA . ILE A 1 62 ? 15.258 -8.148 -22.844 1 96.62 62 ILE A CA 1
ATOM 462 C C . ILE A 1 62 ? 14.727 -8.641 -21.5 1 96.62 62 ILE A C 1
ATOM 464 O O . ILE A 1 62 ? 15 -8.031 -20.469 1 96.62 62 ILE A O 1
ATOM 468 N N . LEU A 1 63 ? 14.023 -9.75 -21.516 1 97.31 63 LEU A N 1
ATOM 469 C CA . LEU A 1 63 ? 13.516 -10.336 -20.281 1 97.31 63 LEU A CA 1
ATOM 470 C C . LEU A 1 63 ? 14.656 -10.703 -19.344 1 97.31 63 LEU A C 1
ATOM 472 O O . LEU A 1 63 ? 14.578 -10.453 -18.141 1 97.31 63 LEU A O 1
ATOM 476 N N . GLN A 1 64 ? 15.695 -11.266 -19.953 1 97.31 64 GLN A N 1
ATOM 477 C CA . GLN A 1 64 ? 16.844 -11.641 -19.141 1 97.31 64 GLN A CA 1
ATOM 478 C C . GLN A 1 64 ? 17.516 -10.414 -18.531 1 97.31 64 GLN A C 1
ATOM 480 O O . GLN A 1 64 ? 17.922 -10.438 -17.375 1 97.31 64 GLN A O 1
ATOM 485 N N . ARG A 1 65 ? 17.641 -9.383 -19.281 1 97.81 65 ARG A N 1
ATOM 486 C CA . ARG A 1 65 ? 18.203 -8.133 -18.766 1 97.81 65 ARG A CA 1
ATOM 487 C C . ARG A 1 65 ? 17.375 -7.594 -17.609 1 97.81 65 ARG A C 1
ATOM 489 O O . ARG A 1 65 ? 17.922 -7.172 -16.594 1 97.81 65 ARG A O 1
ATOM 496 N N . LYS A 1 66 ? 16.109 -7.602 -17.75 1 98.5 66 LYS A N 1
ATOM 497 C CA . LYS A 1 66 ? 15.227 -7.102 -16.703 1 98.5 66 LYS A CA 1
ATOM 498 C C . LYS A 1 66 ? 15.281 -7.996 -15.461 1 98.5 66 LYS A C 1
ATOM 500 O O . LYS A 1 66 ? 15.234 -7.504 -14.336 1 98.5 66 LYS A O 1
ATOM 505 N N . LEU A 1 67 ? 15.398 -9.305 -15.688 1 98.38 67 LEU A N 1
ATOM 506 C CA . LEU A 1 67 ? 15.516 -10.234 -14.57 1 98.38 67 LEU A CA 1
ATOM 507 C C . LEU A 1 67 ? 16.781 -9.953 -13.766 1 98.38 67 LEU A C 1
ATOM 509 O O . LEU A 1 67 ? 16.812 -10.195 -12.555 1 98.38 67 LEU A O 1
ATOM 513 N N . ASN A 1 68 ? 17.75 -9.406 -14.406 1 97.88 68 ASN A N 1
ATOM 514 C CA . ASN A 1 68 ? 19 -9.07 -13.734 1 97.88 68 ASN A CA 1
ATOM 515 C C . ASN A 1 68 ? 18.875 -7.777 -12.938 1 97.88 68 ASN A C 1
ATOM 517 O O . ASN A 1 68 ? 19.75 -7.449 -12.133 1 97.88 68 ASN A O 1
ATOM 521 N N . LEU A 1 69 ? 17.781 -7.074 -13.102 1 98.56 69 LEU A N 1
ATOM 522 C CA . LEU A 1 69 ? 17.594 -5.805 -12.406 1 98.56 69 LEU A CA 1
ATOM 523 C C . LEU A 1 69 ? 16.75 -5.988 -11.148 1 98.56 69 LEU A C 1
ATOM 525 O O . LEU A 1 69 ? 16.578 -5.047 -10.375 1 98.56 69 LEU A O 1
ATOM 529 N N . VAL A 1 70 ? 16.25 -7.195 -10.938 1 98.75 70 VAL A N 1
ATOM 530 C CA . VAL A 1 70 ? 15.266 -7.324 -9.867 1 98.75 70 VAL A CA 1
ATOM 531 C C . VAL A 1 70 ? 15.812 -8.219 -8.758 1 98.75 70 VAL A C 1
ATOM 533 O O . VAL A 1 70 ? 16.859 -8.852 -8.93 1 98.75 70 VAL A O 1
ATOM 536 N N . ASN A 1 71 ? 15.148 -8.219 -7.602 1 98.81 71 ASN A N 1
ATOM 537 C CA . ASN A 1 71 ? 15.539 -8.938 -6.395 1 98.81 71 ASN A CA 1
ATOM 538 C C . ASN A 1 71 ? 14.57 -10.07 -6.078 1 98.81 71 ASN A C 1
ATOM 540 O O . ASN A 1 71 ? 14.758 -10.805 -5.102 1 98.81 71 ASN A O 1
ATOM 544 N N . GLY A 1 72 ? 13.562 -10.281 -6.809 1 98.81 72 GLY A N 1
ATOM 545 C CA . GLY A 1 72 ? 12.531 -11.297 -6.738 1 98.81 72 GLY A CA 1
ATOM 546 C C . GLY A 1 72 ? 11.484 -11.164 -7.828 1 98.81 72 GLY A C 1
ATOM 547 O O . GLY A 1 72 ? 11.484 -10.188 -8.578 1 98.81 72 GLY A O 1
ATOM 548 N N . VAL A 1 73 ? 10.641 -12.156 -7.969 1 98.94 73 VAL A N 1
ATOM 549 C CA . VAL A 1 73 ? 9.648 -12.125 -9.047 1 98.94 73 VAL A CA 1
ATOM 550 C C . VAL A 1 73 ? 8.281 -12.539 -8.5 1 98.94 73 VAL A C 1
ATOM 552 O O . VAL A 1 73 ? 8.195 -13.297 -7.531 1 98.94 73 VAL A O 1
ATOM 555 N N . LEU A 1 74 ? 7.266 -11.977 -9.07 1 98.94 74 LEU A N 1
ATOM 556 C CA . LEU A 1 74 ? 5.879 -12.305 -8.766 1 98.94 74 LEU A CA 1
ATOM 557 C C . LEU A 1 74 ? 5.141 -12.773 -10.016 1 98.94 74 LEU A C 1
ATOM 559 O O . LEU A 1 74 ? 5.164 -12.094 -11.047 1 98.94 74 LEU A O 1
ATOM 563 N N . PHE A 1 75 ? 4.605 -14.008 -9.977 1 98.94 75 PHE A N 1
ATOM 564 C CA . PHE A 1 75 ? 3.67 -14.484 -10.984 1 98.94 75 PHE A CA 1
ATOM 565 C C . PHE A 1 75 ? 2.236 -14.141 -10.594 1 98.94 75 PHE A C 1
ATOM 567 O O . PHE A 1 75 ? 1.805 -14.43 -9.477 1 98.94 75 PHE A O 1
ATOM 574 N N . THR A 1 76 ? 1.511 -13.562 -11.523 1 98.69 76 THR A N 1
ATOM 575 C CA . THR A 1 76 ? 0.155 -13.094 -11.258 1 98.69 76 THR A CA 1
ATOM 576 C C . THR A 1 76 ? -0.862 -14.195 -11.531 1 98.69 76 THR A C 1
ATOM 578 O O . THR A 1 76 ? -0.505 -15.266 -12.039 1 98.69 76 THR A O 1
ATOM 581 N N . GLY A 1 77 ? -2.146 -13.938 -11.094 1 97.94 77 GLY A N 1
ATOM 582 C CA . GLY A 1 77 ? -3.25 -14.742 -11.594 1 97.94 77 GLY A CA 1
ATOM 583 C C . GLY A 1 77 ? -3.523 -14.531 -13.07 1 97.94 77 GLY A C 1
ATOM 584 O O . GLY A 1 77 ? -2.852 -13.727 -13.719 1 97.94 77 GLY A O 1
ATOM 585 N N . GLY A 1 78 ? -4.504 -15.32 -13.578 1 96.19 78 GLY A N 1
ATOM 586 C CA . GLY A 1 78 ? -4.816 -15.227 -14.992 1 96.19 78 GLY A CA 1
ATOM 587 C C . GLY A 1 78 ? -5.465 -16.484 -15.547 1 96.19 78 GLY A C 1
ATOM 588 O O . GLY A 1 78 ? -6.105 -17.234 -14.805 1 96.19 78 GLY A O 1
ATOM 589 N N . TRP A 1 79 ? -5.324 -16.625 -16.891 1 94.06 79 TRP A N 1
ATOM 590 C CA . TRP A 1 79 ? -6.078 -17.703 -17.516 1 94.06 79 TRP A CA 1
ATOM 591 C C . TRP A 1 79 ? -5.168 -18.578 -18.375 1 94.06 79 TRP A C 1
ATOM 593 O O . TRP A 1 79 ? -5.504 -19.719 -18.672 1 94.06 79 TRP A O 1
ATOM 603 N N . ALA A 1 80 ? -4.031 -18.078 -18.75 1 94.88 80 ALA A N 1
ATOM 604 C CA . ALA A 1 80 ? -3.232 -18.719 -19.812 1 94.88 80 ALA A CA 1
ATOM 605 C C . ALA A 1 80 ? -2.445 -19.906 -19.266 1 94.88 80 ALA A C 1
ATOM 607 O O . ALA A 1 80 ? -1.538 -19.734 -18.453 1 94.88 80 ALA A O 1
ATOM 608 N N . LYS A 1 81 ? -2.643 -21.141 -19.844 1 96.12 81 LYS A N 1
ATOM 609 C CA . LYS A 1 81 ? -1.969 -22.344 -19.344 1 96.12 81 LYS A CA 1
ATOM 610 C C . LYS A 1 81 ? -1.235 -23.062 -20.453 1 96.12 81 LYS A C 1
ATOM 612 O O . LYS A 1 81 ? -0.835 -24.219 -20.297 1 96.12 81 LYS A O 1
ATOM 617 N N . LYS A 1 82 ? -1.191 -22.391 -21.562 1 94.38 82 LYS A N 1
ATOM 618 C CA . LYS A 1 82 ? -0.46 -22.953 -22.703 1 94.38 82 LYS A CA 1
ATOM 619 C C . LYS A 1 82 ? 0.23 -21.859 -23.5 1 94.38 82 LYS A C 1
ATOM 621 O O . LYS A 1 82 ? -0.02 -20.672 -23.281 1 94.38 82 LYS A O 1
ATOM 626 N N . GLY A 1 83 ? 1.169 -22.312 -24.297 1 94.88 83 GLY A N 1
ATOM 627 C CA . GLY A 1 83 ? 1.797 -21.406 -25.25 1 94.88 83 GLY A CA 1
ATOM 628 C C . GLY A 1 83 ? 2.971 -20.641 -24.656 1 94.88 83 GLY A C 1
ATOM 629 O O . GLY A 1 83 ? 3.615 -21.125 -23.719 1 94.88 83 GLY A O 1
ATOM 630 N N . LEU A 1 84 ? 3.279 -19.484 -25.266 1 95.81 84 LEU A N 1
ATOM 631 C CA . LEU A 1 84 ? 4.469 -18.703 -24.953 1 95.81 84 LEU A CA 1
ATOM 632 C C . LEU A 1 84 ? 4.484 -18.312 -23.484 1 95.81 84 LEU A C 1
ATOM 634 O O . LEU A 1 84 ? 5.539 -18.312 -22.844 1 95.81 84 LEU A O 1
ATOM 638 N N . TYR A 1 85 ? 3.318 -17.953 -22.953 1 96.88 85 TYR A N 1
ATOM 639 C CA . TYR A 1 85 ? 3.242 -17.516 -21.562 1 96.88 85 TYR A CA 1
ATOM 640 C C . TYR A 1 85 ? 3.785 -18.578 -20.625 1 96.88 85 TYR A C 1
ATOM 642 O O . TYR A 1 85 ? 4.582 -18.281 -19.734 1 96.88 85 TYR A O 1
ATOM 650 N N . VAL A 1 86 ? 3.426 -19.859 -20.828 1 97.81 86 VAL A N 1
ATOM 651 C CA . VAL A 1 86 ? 3.861 -20.969 -19.969 1 97.81 86 VAL A CA 1
ATOM 652 C C . VAL A 1 86 ? 5.363 -21.188 -20.141 1 97.81 86 VAL A C 1
ATOM 654 O O . VAL A 1 86 ? 6.066 -21.469 -19.156 1 97.81 86 VAL A O 1
ATOM 657 N N . ASP A 1 87 ? 5.836 -21.047 -21.391 1 97.75 87 ASP A N 1
ATOM 658 C CA . ASP A 1 87 ? 7.266 -21.172 -21.656 1 97.75 87 ASP A CA 1
ATOM 659 C C . ASP A 1 87 ? 8.062 -20.125 -20.875 1 97.75 87 ASP A C 1
ATOM 661 O O . ASP A 1 87 ? 9.117 -20.422 -20.312 1 97.75 87 ASP A O 1
ATOM 665 N N . VAL A 1 88 ? 7.539 -18.938 -20.859 1 98.5 88 VAL A N 1
ATOM 666 C CA . VAL A 1 88 ? 8.211 -17.828 -20.172 1 98.5 88 VAL A CA 1
ATOM 667 C C . VAL A 1 88 ? 8.18 -18.062 -18.672 1 98.5 88 VAL A C 1
ATOM 669 O O . VAL A 1 88 ? 9.18 -17.859 -17.984 1 98.5 88 VAL A O 1
ATOM 672 N N . VAL A 1 89 ? 7.062 -18.5 -18.125 1 98.81 89 VAL A N 1
ATOM 673 C CA . VAL A 1 89 ? 6.953 -18.812 -16.703 1 98.81 89 VAL A CA 1
ATOM 674 C C . VAL A 1 89 ? 7.988 -19.875 -16.328 1 98.81 89 VAL A C 1
ATOM 676 O O . VAL A 1 89 ? 8.695 -19.75 -15.328 1 98.81 89 VAL A O 1
ATOM 679 N N . ASP A 1 90 ? 8.062 -20.938 -17.156 1 98.56 90 ASP A N 1
ATOM 680 C CA . ASP A 1 90 ? 9.031 -22.016 -16.922 1 98.56 90 ASP A CA 1
ATOM 681 C C . ASP A 1 90 ? 10.461 -21.469 -16.922 1 98.56 90 ASP A C 1
ATOM 683 O O . ASP A 1 90 ? 11.258 -21.828 -16.047 1 98.56 90 ASP A O 1
ATOM 687 N N . GLY A 1 91 ? 10.75 -20.641 -17.875 1 98.5 91 GLY A N 1
ATOM 688 C CA . GLY A 1 91 ? 12.07 -20.031 -17.953 1 98.5 91 GLY A CA 1
ATOM 689 C C . GLY A 1 91 ? 12.414 -19.203 -16.734 1 98.5 91 GLY A C 1
ATOM 690 O O . GLY A 1 91 ? 13.516 -19.312 -16.188 1 98.5 91 GLY A O 1
ATOM 691 N N . ILE A 1 92 ? 11.516 -18.344 -16.281 1 98.88 92 ILE A N 1
ATOM 692 C CA . ILE A 1 92 ? 11.758 -17.484 -15.133 1 98.88 92 ILE A CA 1
ATOM 693 C C . ILE A 1 92 ? 11.883 -18.344 -13.867 1 98.88 92 ILE A C 1
ATOM 695 O O . ILE A 1 92 ? 12.727 -18.062 -13.016 1 98.88 92 ILE A O 1
ATOM 699 N N . PHE A 1 93 ? 11.047 -19.406 -13.766 1 98.81 93 PHE A N 1
ATOM 700 C CA . PHE A 1 93 ? 11.125 -20.297 -12.617 1 98.81 93 PHE A CA 1
ATOM 701 C C . PHE A 1 93 ? 12.492 -20.969 -12.539 1 98.81 93 PHE A C 1
ATOM 703 O O . PHE A 1 93 ? 13.094 -21.016 -11.461 1 98.81 93 PHE A O 1
ATOM 710 N N . LYS A 1 94 ? 12.977 -21.438 -13.656 1 98.38 94 LYS A N 1
ATOM 711 C CA . LYS A 1 94 ? 14.312 -22.031 -13.695 1 98.38 94 LYS A CA 1
ATOM 712 C C . LYS A 1 94 ? 15.375 -21.016 -13.305 1 98.38 94 LYS A C 1
ATOM 714 O O . LYS A 1 94 ? 16.344 -21.359 -12.625 1 98.38 94 LYS A O 1
ATOM 719 N N . HIS A 1 95 ? 15.18 -19.797 -13.789 1 98.12 95 HIS A N 1
ATOM 720 C CA . HIS A 1 95 ? 16.078 -18.719 -13.406 1 98.12 95 HIS A CA 1
ATOM 721 C C . HIS A 1 95 ? 16.094 -18.531 -11.891 1 98.12 95 HIS A C 1
ATOM 723 O O . HIS A 1 95 ? 17.172 -18.375 -11.289 1 98.12 95 HIS A O 1
ATOM 729 N N . VAL A 1 96 ? 14.953 -18.531 -11.25 1 98.69 96 VAL A N 1
ATOM 730 C CA . VAL A 1 96 ? 14.812 -18.391 -9.805 1 98.69 96 VAL A CA 1
ATOM 731 C C . VAL A 1 96 ? 15.578 -19.484 -9.094 1 98.69 96 VAL A C 1
ATOM 733 O O . VAL A 1 96 ? 16.359 -19.219 -8.172 1 98.69 96 VAL A O 1
ATOM 736 N N . LEU A 1 97 ? 15.406 -20.719 -9.523 1 98.69 97 LEU A N 1
ATOM 737 C CA . LEU A 1 97 ? 16.062 -21.859 -8.883 1 98.69 97 LEU A CA 1
ATOM 738 C C . LEU A 1 97 ? 17.578 -21.766 -9.062 1 98.69 97 LEU A C 1
ATOM 740 O O . LEU A 1 97 ? 18.328 -22 -8.109 1 98.69 97 LEU A O 1
ATOM 744 N N . LYS A 1 98 ? 17.953 -21.422 -10.273 1 98.25 98 LYS A N 1
ATOM 745 C CA . LYS A 1 98 ? 19.391 -21.344 -10.578 1 98.25 98 LYS A CA 1
ATOM 746 C C . LYS A 1 98 ? 20.062 -20.297 -9.703 1 98.25 98 LYS A C 1
ATOM 748 O O . LYS A 1 98 ? 21.156 -20.531 -9.18 1 98.25 98 LYS A O 1
ATOM 753 N N . LYS A 1 99 ? 19.484 -19.125 -9.57 1 98 99 LYS A N 1
ATOM 754 C CA . LYS A 1 99 ? 20.031 -18.062 -8.734 1 98 99 LYS A CA 1
ATOM 755 C C . LYS A 1 99 ? 20.188 -18.531 -7.285 1 98 99 LYS A C 1
ATOM 757 O O . LYS A 1 99 ? 21.219 -18.281 -6.652 1 98 99 LYS A O 1
ATOM 762 N N . ASN A 1 100 ? 19.219 -19.141 -6.801 1 98.62 100 ASN A N 1
ATOM 763 C CA . ASN A 1 100 ? 19.25 -19.594 -5.414 1 98.62 100 ASN A CA 1
ATOM 764 C C . ASN A 1 100 ? 20.266 -20.719 -5.227 1 98.62 100 ASN A C 1
ATOM 766 O O . ASN A 1 100 ? 20.969 -20.766 -4.215 1 98.62 100 ASN A O 1
ATOM 770 N N . ASP A 1 101 ? 20.344 -21.641 -6.168 1 98.44 101 ASP A N 1
ATOM 771 C CA . ASP A 1 101 ? 21.344 -22.703 -6.105 1 98.44 101 ASP A CA 1
ATOM 772 C C . ASP A 1 101 ? 22.766 -22.141 -6.125 1 98.44 101 ASP A C 1
ATOM 774 O O . ASP A 1 101 ? 23.688 -22.734 -5.578 1 98.44 101 ASP A O 1
ATOM 778 N N . ALA A 1 102 ? 22.891 -21 -6.707 1 97.56 102 ALA A N 1
ATOM 779 C CA . ALA A 1 102 ? 24.188 -20.328 -6.797 1 97.56 102 ALA A CA 1
ATOM 780 C C . ALA A 1 102 ? 24.469 -19.5 -5.551 1 97.56 102 ALA A C 1
ATOM 782 O O . ALA A 1 102 ? 25.484 -18.812 -5.469 1 97.56 102 ALA A O 1
ATOM 783 N N . GLY A 1 103 ? 23.547 -19.422 -4.641 1 96.5 103 GLY A N 1
ATOM 784 C CA . GLY A 1 103 ? 23.766 -18.734 -3.377 1 96.5 103 GLY A CA 1
ATOM 785 C C . GLY A 1 103 ? 23.188 -17.344 -3.336 1 96.5 103 GLY A C 1
ATOM 786 O O . GLY A 1 103 ? 23.375 -16.609 -2.361 1 96.5 103 GLY A O 1
ATOM 787 N N . GLU A 1 104 ? 22.5 -16.969 -4.383 1 96.62 104 GLU A N 1
ATOM 788 C CA . GLU A 1 104 ? 21.828 -15.68 -4.414 1 96.62 104 GLU A CA 1
ATOM 789 C C . GLU A 1 104 ? 20.359 -15.805 -4.027 1 96.62 104 GLU A C 1
ATOM 791 O O . GLU A 1 104 ? 19.562 -16.406 -4.758 1 96.62 104 GLU A O 1
ATOM 796 N N . HIS A 1 105 ? 20.047 -15.242 -2.852 1 98.19 105 HIS A N 1
ATOM 797 C CA . HIS A 1 105 ? 18.656 -15.305 -2.402 1 98.19 105 HIS A CA 1
ATOM 798 C C . HIS A 1 105 ? 17.734 -14.562 -3.359 1 98.19 105 HIS A C 1
ATOM 800 O O . HIS A 1 105 ? 17.859 -13.344 -3.529 1 98.19 105 HIS A O 1
ATOM 806 N N . PHE A 1 106 ? 16.844 -15.242 -4.027 1 98.69 106 PHE A N 1
ATOM 807 C CA . PHE A 1 106 ? 15.969 -14.695 -5.059 1 98.69 106 PHE A CA 1
ATOM 808 C C . PHE A 1 106 ? 14.57 -15.289 -4.949 1 98.69 106 PHE A C 1
ATOM 810 O O . PHE A 1 106 ? 14.297 -16.359 -5.5 1 98.69 106 PHE A O 1
ATOM 817 N N . PRO A 1 107 ? 13.664 -14.555 -4.285 1 98.88 107 PRO A N 1
ATOM 818 C CA . PRO A 1 107 ? 12.352 -15.125 -3.977 1 98.88 107 PRO A CA 1
ATOM 819 C C . PRO A 1 107 ? 11.391 -15.055 -5.156 1 98.88 107 PRO A C 1
ATOM 821 O O . PRO A 1 107 ? 11.539 -14.203 -6.035 1 98.88 107 PRO A O 1
ATOM 824 N N . LEU A 1 108 ? 10.492 -15.992 -5.176 1 98.94 108 LEU A N 1
ATOM 825 C CA . LEU A 1 108 ? 9.344 -16.031 -6.074 1 98.94 108 LEU A CA 1
ATOM 826 C C . LEU A 1 108 ? 8.039 -16.125 -5.289 1 98.94 108 LEU A C 1
ATOM 828 O O . LEU A 1 108 ? 7.918 -16.953 -4.375 1 98.94 108 LEU A O 1
ATOM 832 N N . PHE A 1 109 ? 7.121 -15.234 -5.57 1 98.94 109 PHE A N 1
ATOM 833 C CA . PHE A 1 109 ? 5.758 -15.297 -5.055 1 98.94 109 PHE A CA 1
ATOM 834 C C . PHE A 1 109 ? 4.762 -15.555 -6.18 1 98.94 109 PHE A C 1
ATOM 836 O O . PHE A 1 109 ? 4.664 -14.758 -7.117 1 98.94 109 PHE A O 1
ATOM 843 N N . ALA A 1 110 ? 4.062 -16.672 -6.156 1 98.94 110 ALA A N 1
ATOM 844 C CA . ALA A 1 110 ? 3.148 -17.062 -7.227 1 98.94 110 ALA A CA 1
ATOM 845 C C . ALA A 1 110 ? 1.7 -17.031 -6.742 1 98.94 110 ALA A C 1
ATOM 847 O O . ALA A 1 110 ? 1.366 -17.641 -5.727 1 98.94 110 ALA A O 1
ATOM 848 N N . ILE A 1 111 ? 0.847 -16.344 -7.488 1 98.88 111 ILE A N 1
ATOM 849 C CA . ILE A 1 111 ? -0.529 -16.125 -7.055 1 98.88 111 ILE A CA 1
ATOM 850 C C . ILE A 1 111 ? -1.491 -16.781 -8.047 1 98.88 111 ILE A C 1
ATOM 852 O O . ILE A 1 111 ? -1.404 -16.531 -9.258 1 98.88 111 ILE A O 1
ATOM 856 N N . CYS A 1 112 ? -2.436 -17.641 -7.598 1 98.5 112 CYS A N 1
ATOM 857 C CA . CYS A 1 112 ? -3.535 -18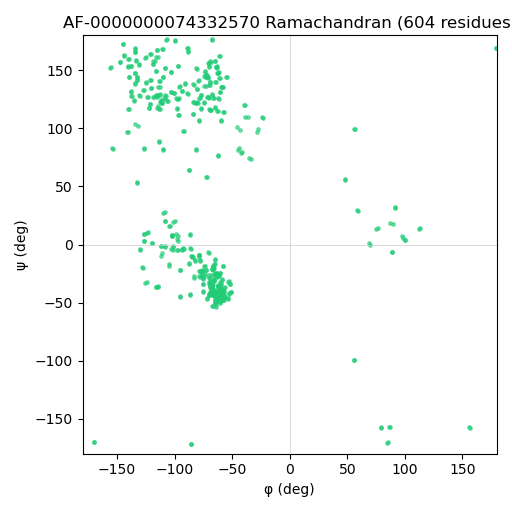.25 -8.336 1 98.5 112 CYS A CA 1
ATOM 858 C C . CYS A 1 112 ? -3.021 -19 -9.562 1 98.5 112 CYS A C 1
ATOM 860 O O . CYS A 1 112 ? -2.434 -20.062 -9.438 1 98.5 112 CYS A O 1
ATOM 862 N N . LEU A 1 113 ? -3.104 -18.359 -10.781 1 98.62 113 LEU A N 1
ATOM 863 C CA . LEU A 1 113 ? -2.541 -19.016 -11.953 1 98.62 113 LEU A CA 1
ATOM 864 C C . LEU A 1 113 ? -1.055 -19.297 -11.766 1 98.62 113 LEU A C 1
ATOM 866 O O . LEU A 1 113 ? -0.548 -20.312 -12.211 1 98.62 113 LEU A O 1
ATOM 870 N N . GLY A 1 114 ? -0.327 -18.328 -11.125 1 98.81 114 GLY A N 1
ATOM 871 C CA . GLY A 1 114 ? 1.076 -18.562 -10.828 1 98.81 114 GLY A CA 1
ATOM 872 C C . GLY A 1 114 ? 1.315 -19.859 -10.062 1 98.81 114 GLY A C 1
ATOM 873 O O . GLY A 1 114 ? 2.215 -20.625 -10.406 1 98.81 114 GLY A O 1
ATOM 874 N N . PHE A 1 115 ? 0.528 -20.094 -9.031 1 98.81 115 PHE A N 1
ATOM 875 C CA . PHE A 1 115 ? 0.61 -21.328 -8.266 1 98.81 115 PHE A CA 1
ATOM 876 C C . PHE A 1 115 ? 0.32 -22.531 -9.156 1 98.81 115 PHE A C 1
ATOM 878 O O . PHE A 1 115 ? 1.048 -23.531 -9.117 1 98.81 115 PHE A O 1
ATOM 885 N N . GLU A 1 116 ? -0.71 -22.438 -9.953 1 98.81 116 GLU A N 1
ATOM 886 C CA . GLU A 1 116 ? -1.105 -23.531 -10.828 1 98.81 116 GLU A CA 1
ATOM 887 C C . GLU A 1 116 ? 0.008 -23.875 -11.812 1 98.81 116 GLU A C 1
ATOM 889 O O . GLU A 1 116 ? 0.359 -25.047 -11.969 1 98.81 116 GLU A O 1
ATOM 894 N N . LEU A 1 117 ? 0.616 -22.859 -12.391 1 98.81 117 LEU A N 1
ATOM 895 C CA . LEU A 1 117 ? 1.625 -23.094 -13.422 1 98.81 117 LEU A CA 1
ATOM 896 C C . LEU A 1 117 ? 2.895 -23.688 -12.82 1 98.81 117 LEU A C 1
ATOM 898 O O . LEU A 1 117 ? 3.469 -24.625 -13.375 1 98.81 117 LEU A O 1
ATOM 902 N N . ILE A 1 118 ? 3.352 -23.156 -11.656 1 98.56 118 ILE A N 1
ATOM 903 C CA . ILE A 1 118 ? 4.582 -23.703 -11.094 1 98.56 118 ILE A CA 1
ATOM 904 C C . ILE A 1 118 ? 4.328 -25.125 -10.586 1 98.56 118 ILE A C 1
ATOM 906 O O . ILE A 1 118 ? 5.223 -25.969 -10.617 1 98.56 118 ILE A O 1
ATOM 910 N N . SER A 1 119 ? 3.078 -25.422 -10.164 1 98.69 119 SER A N 1
ATOM 911 C CA . SER A 1 119 ? 2.734 -26.781 -9.766 1 98.69 119 SER A CA 1
ATOM 912 C C . SER A 1 119 ? 2.771 -27.719 -10.961 1 98.69 119 SER A C 1
ATOM 914 O O . SER A 1 119 ? 3.256 -28.859 -10.852 1 98.69 119 SER A O 1
ATOM 916 N N . MET A 1 120 ? 2.258 -27.281 -12.07 1 98.56 120 MET A N 1
ATOM 917 C CA . MET A 1 120 ? 2.32 -28.078 -13.289 1 98.56 120 MET A CA 1
ATOM 918 C C . MET A 1 120 ? 3.768 -28.359 -13.688 1 98.56 120 MET A C 1
ATOM 920 O O . MET A 1 120 ? 4.113 -29.469 -14.062 1 98.56 120 MET A O 1
ATOM 924 N N . ILE A 1 121 ? 4.598 -27.328 -13.609 1 98.5 121 ILE A N 1
ATOM 925 C CA . ILE A 1 121 ? 6 -27.438 -14 1 98.5 121 ILE A CA 1
ATOM 926 C C . ILE A 1 121 ? 6.719 -28.406 -13.062 1 98.5 121 ILE A C 1
ATOM 928 O O . ILE A 1 121 ? 7.391 -29.344 -13.516 1 98.5 121 ILE A O 1
ATOM 932 N N . ILE A 1 122 ? 6.555 -28.266 -11.742 1 98.56 122 ILE A N 1
ATOM 933 C CA . ILE A 1 122 ? 7.266 -29.047 -10.734 1 98.56 122 ILE A CA 1
ATOM 934 C C . ILE A 1 122 ? 6.797 -30.5 -10.797 1 98.56 122 ILE A C 1
ATOM 936 O O . ILE A 1 122 ? 7.609 -31.422 -10.711 1 98.56 122 ILE A O 1
ATOM 940 N N . SER A 1 123 ? 5.5 -30.734 -10.977 1 98.31 123 SER A N 1
ATOM 941 C CA . SER A 1 123 ? 4.914 -32.062 -10.938 1 98.31 123 SER A CA 1
ATOM 942 C C . SER A 1 123 ? 5.246 -32.844 -12.203 1 98.31 123 SER A C 1
ATOM 944 O O . SER A 1 123 ? 5.062 -34.062 -12.25 1 98.31 123 SER A O 1
ATOM 946 N N . LYS A 1 124 ? 5.66 -32.188 -13.289 1 96.62 124 LYS A N 1
ATOM 947 C CA . LYS A 1 124 ? 5.891 -32.75 -14.609 1 96.62 124 LYS A CA 1
ATOM 948 C C . LYS A 1 124 ? 4.617 -33.406 -15.148 1 96.62 124 LYS A C 1
ATOM 950 O O . LYS A 1 124 ? 4.684 -34.406 -15.852 1 96.62 124 LYS A O 1
ATOM 955 N N . ASP A 1 125 ? 3.5 -32.844 -14.711 1 95.75 125 ASP A N 1
ATOM 956 C CA . ASP A 1 125 ? 2.18 -33.344 -15.109 1 95.75 125 ASP A CA 1
ATOM 957 C C . ASP A 1 125 ? 1.267 -32.188 -15.508 1 95.75 125 ASP A C 1
ATOM 959 O O . ASP A 1 125 ? 0.662 -31.531 -14.656 1 95.75 125 ASP A O 1
ATOM 963 N N . LYS A 1 126 ? 1.027 -31.969 -16.766 1 93.06 126 LYS A N 1
ATOM 964 C CA . LYS A 1 126 ? 0.216 -30.875 -17.281 1 93.06 126 LYS A CA 1
ATOM 965 C C . LYS A 1 126 ? -1.248 -31.031 -16.875 1 93.06 126 LYS A C 1
ATOM 967 O O . LYS A 1 126 ? -2.021 -30.078 -16.938 1 93.06 126 LYS A O 1
ATOM 972 N N . GLY A 1 127 ? -1.659 -32.219 -16.562 1 95.62 127 GLY A N 1
ATOM 973 C CA . GLY A 1 127 ? -3.045 -32.5 -16.219 1 95.62 127 GLY A CA 1
ATOM 974 C C . GLY A 1 127 ? -3.281 -32.594 -14.719 1 95.62 127 GLY A C 1
ATOM 975 O O . GLY A 1 127 ? -4.289 -33.156 -14.281 1 95.62 127 GLY A O 1
ATOM 976 N N . ILE A 1 128 ? -2.434 -32.062 -13.898 1 97.81 128 ILE A N 1
ATOM 977 C CA . ILE A 1 128 ? -2.469 -32.312 -12.461 1 97.81 128 ILE A CA 1
ATOM 978 C C . ILE A 1 128 ? -3.609 -31.5 -11.836 1 97.81 128 ILE A C 1
ATOM 980 O O . ILE A 1 128 ? -4.074 -31.828 -10.734 1 97.81 128 ILE A O 1
ATOM 984 N N . LEU A 1 129 ? -4.027 -30.438 -12.516 1 98.31 129 LEU A N 1
ATOM 985 C CA . LEU A 1 129 ? -5.047 -29.562 -11.961 1 98.31 129 LEU A CA 1
ATOM 986 C C . LEU A 1 129 ? -6.414 -30.234 -11.984 1 98.31 129 LEU A C 1
ATOM 988 O O . LEU A 1 129 ? -6.727 -30.984 -12.906 1 98.31 129 LEU A O 1
ATOM 992 N N . GLU A 1 130 ? -7.172 -29.922 -10.984 1 97.94 130 GLU A N 1
ATOM 993 C CA . GLU A 1 130 ? -8.555 -30.375 -10.836 1 97.94 130 GLU A CA 1
ATOM 994 C C . GLU A 1 130 ? -9.523 -29.203 -10.836 1 97.94 130 GLU A C 1
ATOM 996 O O . GLU A 1 130 ? -9.125 -28.062 -10.57 1 97.94 130 GLU A O 1
ATOM 1001 N N . ARG A 1 131 ? -10.766 -29.516 -11.164 1 97.44 131 ARG A N 1
ATOM 1002 C CA . ARG A 1 131 ? -11.773 -28.469 -11.164 1 97.44 131 ARG A CA 1
ATOM 1003 C C . ARG A 1 131 ? -12.344 -28.25 -9.773 1 97.44 131 ARG A C 1
ATOM 1005 O O . ARG A 1 131 ? -12.578 -29.203 -9.031 1 97.44 131 ARG A O 1
ATOM 1012 N N . PHE A 1 132 ? -12.531 -27 -9.398 1 97.06 132 PHE A N 1
ATOM 1013 C CA . PHE A 1 132 ? -13.141 -26.594 -8.141 1 97.06 132 PHE A CA 1
ATOM 1014 C C . PHE A 1 132 ? -14.102 -25.438 -8.352 1 97.06 132 PHE A C 1
ATOM 1016 O O . PHE A 1 132 ? -13.938 -24.656 -9.289 1 97.06 132 PHE A O 1
ATOM 1023 N N . SER A 1 133 ? -15.102 -25.281 -7.512 1 94 133 SER A N 1
ATOM 1024 C CA . SER A 1 133 ? -16.016 -24.141 -7.5 1 94 133 SER A CA 1
ATOM 1025 C C . SER A 1 133 ? -15.461 -23 -6.648 1 94 133 SER A C 1
ATOM 1027 O O . SER A 1 133 ? -16.078 -22.609 -5.656 1 94 133 SER A O 1
ATOM 1029 N N . GLY A 1 134 ? -14.383 -22.469 -7.062 1 91 134 GLY A N 1
ATOM 1030 C CA . GLY A 1 134 ? -13.711 -21.453 -6.273 1 91 134 GLY A CA 1
ATOM 1031 C C . GLY A 1 134 ? -13.828 -20.062 -6.871 1 91 134 GLY A C 1
ATOM 1032 O O . GLY A 1 134 ? -13.016 -19.188 -6.57 1 91 134 GLY A O 1
ATOM 1033 N N . SER A 1 135 ? -14.82 -19.781 -7.777 1 90.94 135 SER A N 1
ATOM 1034 C CA . SER A 1 135 ? -14.977 -18.469 -8.398 1 90.94 135 SER A CA 1
ATOM 1035 C C . SER A 1 135 ? -15.695 -17.5 -7.469 1 90.94 135 SER A C 1
ATOM 1037 O O . SER A 1 135 ? -16.688 -17.859 -6.84 1 90.94 135 SER A O 1
ATOM 1039 N N . HIS A 1 136 ? -15.07 -16.266 -7.406 1 87.88 136 HIS A N 1
ATOM 1040 C CA . HIS A 1 136 ? -15.695 -15.172 -6.656 1 87.88 136 HIS A CA 1
ATOM 1041 C C . HIS A 1 136 ? -16.141 -15.641 -5.277 1 87.88 136 HIS A C 1
ATOM 1043 O O . HIS A 1 136 ? -17.297 -15.461 -4.898 1 87.88 136 HIS A O 1
ATOM 1049 N N . HIS A 1 137 ? -15.219 -16.156 -4.551 1 89.25 137 HIS A N 1
ATOM 1050 C CA . HIS A 1 137 ? -15.523 -16.781 -3.266 1 89.25 137 HIS A CA 1
ATOM 1051 C C . HIS A 1 137 ? -14.523 -16.344 -2.195 1 89.25 137 HIS A C 1
ATOM 1053 O O . HIS A 1 137 ? -13.312 -16.391 -2.416 1 89.25 137 HIS A O 1
ATOM 1059 N N . ALA A 1 138 ? -15.062 -15.789 -1.085 1 94.5 138 ALA A N 1
ATOM 1060 C CA . ALA A 1 138 ? -14.219 -15.555 0.081 1 94.5 138 ALA A CA 1
ATOM 1061 C C . ALA A 1 138 ? -14.25 -16.75 1.03 1 94.5 138 ALA A C 1
ATOM 1063 O O . ALA A 1 138 ? -15.305 -17.359 1.226 1 94.5 138 ALA A O 1
ATOM 1064 N N . SER A 1 139 ? -13.141 -17.125 1.576 1 95.06 139 SER A N 1
ATOM 1065 C CA . SER A 1 139 ? -13.102 -18.281 2.457 1 95.06 139 SER A CA 1
ATOM 1066 C C . SER A 1 139 ? -12.094 -18.094 3.586 1 95.06 139 SER A C 1
ATOM 1068 O O . SER A 1 139 ? -11.391 -17.078 3.635 1 95.06 139 SER A O 1
ATOM 1070 N N . SER A 1 140 ? -12.109 -19.031 4.512 1 96.5 140 SER A N 1
ATOM 1071 C CA . SER A 1 140 ? -11.086 -19.156 5.543 1 96.5 140 SER A CA 1
ATOM 1072 C C . SER A 1 140 ? -9.922 -20.031 5.074 1 96.5 140 SER A C 1
ATOM 1074 O O . SER A 1 140 ? -9.984 -20.625 3.996 1 96.5 140 SER A O 1
ATOM 1076 N N . LEU A 1 141 ? -8.859 -19.969 5.773 1 97.69 141 LEU A N 1
ATOM 1077 C CA . LEU A 1 141 ? -7.703 -20.844 5.594 1 97.69 141 LEU A CA 1
ATOM 1078 C C . LEU A 1 141 ? -7.621 -21.875 6.711 1 97.69 141 LEU A C 1
ATOM 1080 O O . LEU A 1 141 ? -7.621 -21.531 7.891 1 97.69 141 LEU A O 1
ATOM 1084 N N . GLN A 1 142 ? -7.598 -23.109 6.32 1 97.38 142 GLN A N 1
ATOM 1085 C CA . GLN A 1 142 ? -7.422 -24.172 7.297 1 97.38 142 GLN A CA 1
ATOM 1086 C C . GLN A 1 142 ? -5.965 -24.625 7.352 1 97.38 142 GLN A C 1
ATOM 1088 O O . GLN A 1 142 ? -5.453 -25.188 6.379 1 97.38 142 GLN A O 1
ATOM 1093 N N . PHE A 1 143 ? -5.379 -24.438 8.469 1 97.31 143 PHE A N 1
ATOM 1094 C CA . PHE A 1 143 ? -3.977 -24.797 8.625 1 97.31 143 PHE A CA 1
ATOM 1095 C C . PHE A 1 143 ? -3.812 -26.312 8.727 1 97.31 143 PHE A C 1
ATOM 1097 O O . PHE A 1 143 ? -4.621 -26.984 9.367 1 97.31 143 PHE A O 1
ATOM 1104 N N . MET A 1 144 ? -2.736 -26.75 8.172 1 95.75 144 MET A N 1
ATOM 1105 C CA . MET A 1 144 ? -2.404 -28.172 8.312 1 95.75 144 MET A CA 1
ATOM 1106 C C . MET A 1 144 ? -1.997 -28.484 9.75 1 95.75 144 MET A C 1
ATOM 1108 O O . MET A 1 144 ? -1.376 -27.656 10.422 1 95.75 144 MET A O 1
ATOM 1112 N N . LYS A 1 145 ? -2.385 -29.578 10.492 1 86.5 145 LYS A N 1
ATOM 1113 C CA . LYS A 1 145 ? -2.23 -29.953 11.891 1 86.5 145 LYS A CA 1
ATOM 1114 C C . LYS A 1 145 ? -0.773 -29.859 12.328 1 86.5 145 LYS A C 1
ATOM 1116 O O . LYS A 1 145 ? -0.484 -29.375 13.43 1 86.5 145 LYS A O 1
ATOM 1121 N N . SER A 1 146 ? 0.227 -30.125 11.547 1 81.44 146 SER A N 1
ATOM 1122 C CA . SER A 1 146 ? 1.609 -30.25 12 1 81.44 146 SER A CA 1
ATOM 1123 C C . SER A 1 146 ? 2.451 -29.062 11.539 1 81.44 146 SER A C 1
ATOM 1125 O O . SER A 1 146 ? 3.68 -29.094 11.641 1 81.44 146 SER A O 1
ATOM 1127 N N . ILE A 1 147 ? 1.744 -28 11.383 1 85.38 147 ILE A N 1
ATOM 1128 C CA . ILE A 1 147 ? 2.578 -26.938 10.852 1 85.38 147 ILE A CA 1
ATOM 1129 C C . ILE A 1 147 ? 3.061 -26.031 11.992 1 85.38 147 ILE A C 1
ATOM 1131 O O . ILE A 1 147 ? 2.283 -25.672 12.875 1 85.38 147 ILE A O 1
ATOM 1135 N N . LYS A 1 148 ? 4.324 -25.875 12.07 1 90.25 148 LYS A N 1
ATOM 1136 C CA . LYS A 1 148 ? 4.914 -24.812 12.883 1 90.25 148 LYS A CA 1
ATOM 1137 C C . LYS A 1 148 ? 4.902 -23.469 12.133 1 90.25 148 LYS A C 1
ATOM 1139 O O . LYS A 1 148 ? 5.461 -23.359 11.047 1 90.25 148 LYS A O 1
ATOM 1144 N N . ILE A 1 149 ? 4.281 -22.5 12.711 1 92.94 149 ILE A N 1
ATOM 1145 C CA . ILE A 1 149 ? 4.082 -21.203 12.078 1 92.94 149 ILE A CA 1
ATOM 1146 C C . ILE A 1 149 ? 5.43 -20.516 11.875 1 92.94 149 ILE A C 1
ATOM 1148 O O . ILE A 1 149 ? 5.625 -19.781 10.898 1 92.94 149 ILE A O 1
ATOM 1152 N N . GLU A 1 150 ? 6.352 -20.797 12.773 1 93.06 150 GLU A N 1
ATOM 1153 C CA . GLU A 1 150 ? 7.684 -20.203 12.688 1 93.06 150 GLU A CA 1
ATOM 1154 C C . GLU A 1 150 ? 8.375 -20.594 11.383 1 93.06 150 GLU A C 1
ATOM 1156 O O . GLU A 1 150 ? 8.367 -21.766 11 1 93.06 150 GLU A O 1
ATOM 1161 N N . GLY A 1 151 ? 8.906 -19.609 10.719 1 92.5 151 GLY A N 1
ATOM 1162 C CA . GLY A 1 151 ? 9.625 -19.875 9.484 1 92.5 151 GLY A CA 1
ATOM 1163 C C . GLY A 1 151 ? 8.734 -19.859 8.258 1 92.5 151 GLY A C 1
ATOM 1164 O O . GLY A 1 151 ? 9.227 -19.938 7.129 1 92.5 151 GLY A O 1
ATOM 1165 N N . THR A 1 152 ? 7.422 -19.75 8.469 1 96.56 152 THR A N 1
ATOM 1166 C CA . THR A 1 152 ? 6.5 -19.719 7.34 1 96.56 152 THR A CA 1
ATOM 1167 C C . THR A 1 152 ? 6.078 -18.281 7.035 1 96.56 152 THR A C 1
ATOM 1169 O O . THR A 1 152 ? 6.441 -17.344 7.766 1 96.56 152 THR A O 1
ATOM 1172 N N . ILE A 1 153 ? 5.348 -18.141 6.012 1 97.25 153 ILE A N 1
ATOM 1173 C CA . ILE A 1 153 ? 4.828 -16.844 5.594 1 97.25 153 ILE A CA 1
ATOM 1174 C C . ILE A 1 153 ? 3.865 -16.297 6.648 1 97.25 153 ILE A C 1
ATOM 1176 O O . ILE A 1 153 ? 3.572 -15.102 6.676 1 97.25 153 ILE A O 1
ATOM 1180 N N . PHE A 1 154 ? 3.422 -17.125 7.625 1 97.75 154 PHE A N 1
ATOM 1181 C CA . PHE A 1 154 ? 2.459 -16.734 8.648 1 97.75 154 PHE A CA 1
ATOM 1182 C C . PHE A 1 154 ? 3.17 -16.344 9.938 1 97.75 154 PHE A C 1
ATOM 1184 O O . PHE A 1 154 ? 2.525 -15.969 10.922 1 97.75 154 PHE A O 1
ATOM 1191 N N . GLN A 1 155 ? 4.457 -16.312 9.953 1 95.25 155 GLN A N 1
ATOM 1192 C CA . GLN A 1 155 ? 5.242 -16.203 11.18 1 95.25 155 GLN A CA 1
ATOM 1193 C C . GLN A 1 155 ? 4.988 -14.875 11.883 1 95.25 155 GLN A C 1
ATOM 1195 O O . GLN A 1 155 ? 5.082 -14.781 13.109 1 95.25 155 GLN A O 1
ATOM 1200 N N . ARG A 1 156 ? 4.559 -13.852 11.117 1 92.44 156 ARG A N 1
ATOM 1201 C CA . ARG A 1 156 ? 4.457 -12.523 11.711 1 92.44 156 ARG A CA 1
ATOM 1202 C C . ARG A 1 156 ? 3.01 -12.195 12.07 1 92.44 156 ARG A C 1
ATOM 1204 O O . ARG A 1 156 ? 2.713 -11.086 12.531 1 92.44 156 ARG A O 1
ATOM 1211 N N . PHE A 1 157 ? 2.172 -13.094 11.773 1 96.25 157 PHE A N 1
ATOM 1212 C CA . PHE A 1 157 ? 0.773 -12.867 12.117 1 96.25 157 PHE A CA 1
ATOM 1213 C C . PHE A 1 157 ? 0.574 -12.922 13.633 1 96.25 157 PHE A C 1
ATOM 1215 O O . PHE A 1 157 ? 1.175 -13.758 14.312 1 96.25 157 PHE A O 1
ATOM 1222 N N . SER A 1 158 ? -0.268 -12.023 14.195 1 94.69 158 SER A N 1
ATOM 1223 C CA . SER A 1 158 ? -0.662 -12.156 15.594 1 94.69 158 SER A CA 1
ATOM 1224 C C . SER A 1 158 ? -1.481 -13.422 15.82 1 94.69 158 SER A C 1
ATOM 1226 O O . SER A 1 158 ? -2.098 -13.938 14.883 1 94.69 158 SER A O 1
ATOM 1228 N N . ALA A 1 159 ? -1.501 -13.875 17.031 1 94.62 159 ALA A N 1
ATOM 1229 C CA . ALA A 1 159 ? -2.295 -15.055 17.375 1 94.62 159 ALA A CA 1
ATOM 1230 C C . ALA A 1 159 ? -3.77 -14.836 17.062 1 94.62 159 ALA A C 1
ATOM 1232 O O . ALA A 1 159 ? -4.441 -15.734 16.547 1 94.62 159 ALA A O 1
ATOM 1233 N N . ASP A 1 160 ? -4.191 -13.633 17.328 1 96.25 160 ASP A N 1
ATOM 1234 C CA . ASP A 1 160 ? -5.59 -13.297 17.062 1 96.25 160 ASP A CA 1
ATOM 1235 C C . ASP A 1 160 ? -5.898 -13.367 15.562 1 96.25 160 ASP A C 1
ATOM 1237 O O . ASP A 1 160 ? -6.906 -13.945 15.164 1 96.25 160 ASP A O 1
ATOM 1241 N N . LEU A 1 161 ? -5.059 -12.812 14.75 1 97.06 161 LEU A N 1
ATOM 1242 C CA . LEU A 1 161 ? -5.285 -12.805 13.305 1 97.06 161 LEU A CA 1
ATOM 1243 C C . LEU A 1 161 ? -5.188 -14.219 12.734 1 97.06 161 LEU A C 1
ATOM 1245 O O . LEU A 1 161 ? -5.93 -14.57 11.812 1 97.06 161 LEU A O 1
ATOM 1249 N N . LEU A 1 162 ? -4.277 -15.047 13.289 1 96.75 162 LEU A N 1
ATOM 1250 C CA . LEU A 1 162 ? -4.172 -16.438 12.859 1 96.75 162 LEU A CA 1
ATOM 1251 C C . LEU A 1 162 ? -5.465 -17.188 13.141 1 96.75 162 LEU A C 1
ATOM 1253 O O . LEU A 1 162 ? -5.938 -17.953 12.305 1 96.75 162 LEU A O 1
ATOM 1257 N N . ALA A 1 163 ? -5.988 -16.953 14.312 1 97 163 ALA A N 1
ATOM 1258 C CA . ALA A 1 163 ? -7.246 -17.594 14.68 1 97 163 ALA A CA 1
ATOM 1259 C C . ALA A 1 163 ? -8.375 -17.172 13.75 1 97 163 ALA A C 1
ATOM 1261 O O . ALA A 1 163 ? -9.156 -18.016 13.281 1 97 163 ALA A O 1
ATOM 1262 N N . LYS A 1 164 ? -8.414 -15.938 13.43 1 97.94 164 LYS A N 1
ATOM 1263 C CA . LYS A 1 164 ? -9.469 -15.414 12.57 1 97.94 164 LYS A CA 1
ATOM 1264 C C . LYS A 1 164 ? -9.32 -15.93 11.141 1 97.94 164 LYS A C 1
ATOM 1266 O O . LYS A 1 164 ? -10.312 -16.125 10.438 1 97.94 164 LYS A O 1
ATOM 1271 N N . LEU A 1 165 ? -8.086 -16.156 10.688 1 97.31 165 LEU A N 1
ATOM 1272 C CA . LEU A 1 165 ? -7.84 -16.688 9.359 1 97.31 165 LEU A CA 1
ATOM 1273 C C . LEU A 1 165 ? -8.531 -18.047 9.188 1 97.31 165 LEU A C 1
ATOM 1275 O O . LEU A 1 165 ? -8.969 -18.391 8.086 1 97.31 165 LEU A O 1
ATOM 1279 N N . SER A 1 166 ? -8.664 -18.766 10.266 1 95.88 166 SER A N 1
ATOM 1280 C CA . SER A 1 166 ? -9.203 -20.109 10.211 1 95.88 166 SER A CA 1
ATOM 1281 C C . SER A 1 166 ? -10.727 -20.109 10.312 1 95.88 166 SER A C 1
ATOM 1283 O O . SER A 1 166 ? -11.383 -21.094 9.977 1 95.88 166 SER A O 1
ATOM 1285 N N . THR A 1 167 ? -11.289 -18.984 10.773 1 96.88 167 THR A N 1
ATOM 1286 C CA . THR A 1 167 ? -12.719 -19 11.062 1 96.88 167 THR A CA 1
ATOM 1287 C C . THR A 1 167 ? -13.453 -18.031 10.148 1 96.88 167 THR A C 1
ATOM 1289 O O . THR A 1 167 ? -14.602 -18.281 9.758 1 96.88 167 THR A O 1
ATOM 1292 N N . ASP A 1 168 ? -12.82 -16.922 9.867 1 97.06 168 ASP A N 1
ATOM 1293 C CA . ASP A 1 168 ? -13.469 -15.852 9.109 1 97.06 168 ASP A CA 1
ATOM 1294 C C . ASP A 1 168 ? -13.102 -15.93 7.629 1 97.06 168 ASP A C 1
ATOM 1296 O O . ASP A 1 168 ? -12.07 -16.5 7.27 1 97.06 168 ASP A O 1
ATOM 1300 N N . ARG A 1 169 ? -13.922 -15.445 6.777 1 96.31 169 ARG A N 1
ATOM 1301 C CA . ARG A 1 169 ? -13.68 -15.398 5.34 1 96.31 169 ARG A CA 1
ATOM 1302 C C . ARG A 1 169 ? -12.805 -14.203 4.969 1 96.31 169 ARG A C 1
ATOM 1304 O O . ARG A 1 169 ? -13.312 -13.188 4.473 1 96.31 169 ARG A O 1
ATOM 1311 N N . LEU A 1 170 ? -11.453 -14.391 5.148 1 98 170 LEU A N 1
ATOM 1312 C CA . LEU A 1 170 ? -10.539 -13.25 5.047 1 98 170 LEU A CA 1
ATOM 1313 C C . LEU A 1 170 ? -9.711 -13.336 3.768 1 98 170 LEU A C 1
ATOM 1315 O O . LEU A 1 170 ? -8.914 -12.438 3.482 1 98 170 LEU A O 1
ATOM 1319 N N . VAL A 1 171 ? -9.875 -14.375 2.961 1 97.88 171 VAL A N 1
ATOM 1320 C CA . VAL A 1 171 ? -9.062 -14.516 1.758 1 97.88 171 VAL A CA 1
ATOM 1321 C C . VAL A 1 171 ? -9.961 -14.664 0.536 1 97.88 171 VAL A C 1
ATOM 1323 O O . VAL A 1 171 ? -11 -15.328 0.6 1 97.88 171 VAL A O 1
ATOM 1326 N N . MET A 1 172 ? -9.617 -14.023 -0.559 1 97.62 172 MET A N 1
ATOM 1327 C CA . MET A 1 172 ? -10.422 -13.984 -1.776 1 97.62 172 MET A CA 1
ATOM 1328 C C . MET A 1 172 ? -9.93 -15.008 -2.789 1 97.62 172 MET A C 1
ATOM 1330 O O . MET A 1 172 ? -8.742 -15.055 -3.111 1 97.62 172 MET A O 1
ATOM 1334 N N . HIS A 1 173 ? -10.852 -15.859 -3.236 1 96.44 173 HIS A N 1
ATOM 1335 C CA . HIS A 1 173 ? -10.57 -16.828 -4.281 1 96.44 173 HIS A CA 1
ATOM 1336 C C . HIS A 1 173 ? -11.289 -16.469 -5.578 1 96.44 173 HIS A C 1
ATOM 1338 O O . HIS A 1 173 ? -12.398 -15.945 -5.551 1 96.44 173 HIS A O 1
ATOM 1344 N N . HIS A 1 174 ? -10.648 -16.734 -6.68 1 94.19 174 HIS A N 1
ATOM 1345 C CA . HIS A 1 174 ? -11.25 -16.641 -8.008 1 94.19 174 HIS A CA 1
ATOM 1346 C C . HIS A 1 174 ? -10.547 -17.562 -8.992 1 94.19 174 HIS A C 1
ATOM 1348 O O . HIS A 1 174 ? -9.695 -17.125 -9.773 1 94.19 174 HIS A O 1
ATOM 1354 N N . HIS A 1 175 ? -10.953 -18.766 -8.945 1 94.75 175 HIS A N 1
ATOM 1355 C CA . HIS A 1 175 ? -10.336 -19.781 -9.789 1 94.75 175 HIS A CA 1
ATOM 1356 C C . HIS A 1 175 ? -11.289 -20.953 -10.039 1 94.75 175 HIS A C 1
ATOM 1358 O O . HIS A 1 175 ? -12.148 -21.25 -9.203 1 94.75 175 HIS A O 1
ATOM 1364 N N . LYS A 1 176 ? -11.094 -21.578 -11.156 1 96.38 176 LYS A N 1
ATOM 1365 C CA . LYS A 1 176 ? -11.875 -22.766 -11.5 1 96.38 176 LYS A CA 1
ATOM 1366 C C . LYS A 1 176 ? -11.039 -24.031 -11.344 1 96.38 176 LYS A C 1
ATOM 1368 O O . LYS A 1 176 ? -11.578 -25.141 -11.336 1 96.38 176 LYS A O 1
ATOM 1373 N N . TYR A 1 177 ? -9.75 -23.875 -11.273 1 97.56 177 TYR A N 1
ATOM 1374 C CA . TYR A 1 177 ? -8.836 -25.016 -11.148 1 97.56 177 TYR A CA 1
ATOM 1375 C C . TYR A 1 177 ? -8.039 -24.922 -9.852 1 97.56 177 TYR A C 1
ATOM 1377 O O . TYR A 1 177 ? -7.902 -23.844 -9.266 1 97.56 177 TYR A O 1
ATOM 1385 N N . GLY A 1 178 ? -7.57 -26 -9.336 1 97.94 178 GLY A N 1
ATOM 1386 C CA . GLY A 1 178 ? -6.73 -26.156 -8.156 1 97.94 178 GLY A CA 1
ATOM 1387 C C . GLY A 1 178 ? -6.188 -27.578 -8.008 1 97.94 178 GLY A C 1
ATOM 1388 O O . GLY A 1 178 ? -6.184 -28.344 -8.961 1 97.94 178 GLY A O 1
ATOM 1389 N N . ILE A 1 179 ? -5.621 -27.844 -6.906 1 98.69 179 ILE A N 1
ATOM 1390 C CA . ILE A 1 179 ? -5.082 -29.172 -6.617 1 98.69 179 ILE A CA 1
ATOM 1391 C C . ILE A 1 179 ? -5.57 -29.625 -5.246 1 98.69 179 ILE A C 1
ATOM 1393 O O . ILE A 1 179 ? -5.477 -28.891 -4.266 1 98.69 179 ILE A O 1
ATOM 1397 N N . SER A 1 180 ? -6.125 -30.828 -5.195 1 98.5 180 SER A N 1
ATOM 1398 C CA . SER A 1 180 ? -6.516 -31.391 -3.904 1 98.5 180 SER A CA 1
ATOM 1399 C C . SER A 1 180 ? -5.297 -31.766 -3.074 1 98.5 180 SER A C 1
ATOM 1401 O O . SER A 1 180 ? -4.23 -32.062 -3.621 1 98.5 180 SER A O 1
ATOM 1403 N N . PRO A 1 181 ? -5.473 -31.766 -1.721 1 97.88 181 PRO A N 1
ATOM 1404 C CA . PRO A 1 181 ? -4.352 -32.188 -0.883 1 97.88 181 PRO A CA 1
ATOM 1405 C C . PRO A 1 181 ? -3.871 -33.594 -1.222 1 97.88 181 PRO A C 1
ATOM 1407 O O . PRO A 1 181 ? -2.668 -33.875 -1.194 1 97.88 181 PRO A O 1
ATOM 1410 N N . GLN A 1 182 ? -4.762 -34.5 -1.555 1 98 182 GLN A N 1
ATOM 1411 C CA . GLN A 1 182 ? -4.414 -35.875 -1.899 1 98 182 GLN A CA 1
ATOM 1412 C C . GLN A 1 182 ? -3.557 -35.906 -3.162 1 98 182 GLN A C 1
ATOM 1414 O O . GLN A 1 182 ? -2.482 -36.531 -3.166 1 98 182 GLN A O 1
ATOM 1419 N N . THR A 1 183 ? -4.07 -35.281 -4.207 1 98.31 183 THR A N 1
ATOM 1420 C CA . THR A 1 183 ? -3.336 -35.219 -5.469 1 98.31 183 THR A CA 1
ATOM 1421 C C . THR A 1 183 ? -1.964 -34.594 -5.27 1 98.31 183 THR A C 1
ATOM 1423 O O . THR A 1 183 ? -0.966 -35.062 -5.812 1 98.31 183 THR A O 1
ATOM 1426 N N . PHE A 1 184 ? -1.884 -33.562 -4.496 1 98.38 184 PHE A N 1
ATOM 1427 C CA . PHE A 1 184 ? -0.652 -32.812 -4.203 1 98.38 184 PHE A CA 1
ATOM 1428 C C . PHE A 1 184 ? 0.35 -33.719 -3.496 1 98.38 184 PHE A C 1
ATOM 1430 O O . PHE A 1 184 ? 1.507 -33.844 -3.91 1 98.38 184 PHE A O 1
ATOM 1437 N N . GLN A 1 185 ? -0.085 -34.469 -2.479 1 97.12 185 GLN A N 1
ATOM 1438 C CA . GLN A 1 185 ? 0.785 -35.281 -1.634 1 97.12 185 GLN A CA 1
ATOM 1439 C C . GLN A 1 185 ? 1.237 -36.531 -2.361 1 97.12 185 GLN A C 1
ATOM 1441 O O . GLN A 1 185 ? 2.344 -37.031 -2.133 1 97.12 185 GLN A O 1
ATOM 1446 N N . GLU A 1 186 ? 0.392 -37 -3.256 1 97.81 186 GLU A N 1
ATOM 1447 C CA . GLU A 1 186 ? 0.699 -38.25 -3.98 1 97.81 186 GLU A CA 1
ATOM 1448 C C . GLU A 1 186 ? 1.739 -38 -5.07 1 97.81 186 GLU A C 1
ATOM 1450 O O . GLU A 1 186 ? 2.383 -38.938 -5.543 1 97.81 186 GLU A O 1
ATOM 1455 N N . ASN A 1 187 ? 1.818 -36.75 -5.496 1 98.31 187 ASN A N 1
ATOM 1456 C CA . ASN A 1 187 ? 2.875 -36.406 -6.441 1 98.31 187 ASN A CA 1
ATOM 1457 C C . ASN A 1 187 ? 4.191 -36.094 -5.73 1 98.31 187 ASN A C 1
ATOM 1459 O O . ASN A 1 187 ? 4.344 -35.062 -5.113 1 98.31 187 ASN A O 1
ATOM 1463 N N . MET A 1 188 ? 5.191 -36.906 -5.875 1 97.94 188 MET A N 1
ATOM 1464 C CA . MET A 1 188 ? 6.426 -36.875 -5.098 1 97.94 188 MET A CA 1
ATOM 1465 C C . MET A 1 188 ? 7.238 -35.625 -5.457 1 97.94 188 MET A C 1
ATOM 1467 O O . MET A 1 188 ? 7.93 -35.062 -4.609 1 97.94 188 MET A O 1
ATOM 1471 N N . HIS A 1 189 ? 7.191 -35.219 -6.719 1 98.31 189 HIS A N 1
ATOM 1472 C CA . HIS A 1 189 ? 7.902 -34 -7.102 1 98.31 189 HIS A CA 1
ATOM 1473 C C . HIS A 1 189 ? 7.352 -32.781 -6.363 1 98.31 189 HIS A C 1
ATOM 1475 O O . HIS A 1 189 ? 8.117 -31.953 -5.852 1 98.31 189 HIS A O 1
ATOM 1481 N N . LEU A 1 190 ? 6.035 -32.688 -6.262 1 98.25 190 LEU A N 1
ATOM 1482 C CA . LEU A 1 190 ? 5.379 -31.547 -5.602 1 98.25 190 LEU A CA 1
ATOM 1483 C C . LEU A 1 190 ? 5.59 -31.609 -4.09 1 98.25 190 LEU A C 1
ATOM 1485 O O . LEU A 1 190 ? 5.941 -30.609 -3.467 1 98.25 190 LEU A O 1
ATOM 1489 N N . SER A 1 191 ? 5.371 -32.812 -3.559 1 97.81 191 SER A N 1
ATOM 1490 C CA . SER A 1 191 ? 5.426 -32.938 -2.107 1 97.81 191 SER A CA 1
ATOM 1491 C C . SER A 1 191 ? 6.852 -32.781 -1.591 1 97.81 191 SER A C 1
ATOM 1493 O O . SER A 1 191 ? 7.059 -32.375 -0.444 1 97.81 191 SER A O 1
ATOM 1495 N N . ASN A 1 192 ? 7.848 -33.094 -2.441 1 98.25 192 ASN A N 1
ATOM 1496 C CA . ASN A 1 192 ? 9.242 -32.906 -2.057 1 98.25 192 ASN A CA 1
ATOM 1497 C C . ASN A 1 192 ? 9.648 -31.422 -2.17 1 98.25 192 ASN A C 1
ATOM 1499 O O . ASN A 1 192 ? 10.531 -30.969 -1.447 1 98.25 192 ASN A O 1
ATOM 1503 N N . PHE A 1 193 ? 9.016 -30.719 -3.033 1 98.69 193 PHE A N 1
ATOM 1504 C CA . PHE A 1 193 ? 9.383 -29.328 -3.285 1 98.69 193 PHE A CA 1
ATOM 1505 C C . PHE A 1 193 ? 8.68 -28.391 -2.309 1 98.69 193 PHE A C 1
ATOM 1507 O O . PHE A 1 193 ? 9.289 -27.469 -1.778 1 98.69 193 PHE A O 1
ATOM 1514 N N . PHE A 1 194 ? 7.395 -28.672 -2.096 1 98.38 194 PHE A N 1
ATOM 1515 C CA . PHE A 1 194 ? 6.562 -27.766 -1.315 1 98.38 194 PHE A CA 1
ATOM 1516 C C . PHE A 1 194 ? 6.082 -28.438 -0.037 1 98.38 194 PHE A C 1
ATOM 1518 O O . PHE A 1 194 ? 5.887 -29.656 -0.005 1 98.38 194 PHE A O 1
ATOM 1525 N N . LYS A 1 195 ? 5.902 -27.656 0.968 1 97.38 195 LYS A N 1
ATOM 1526 C CA . LYS A 1 195 ? 5.055 -27.969 2.113 1 97.38 195 LYS A CA 1
ATOM 1527 C C . LYS A 1 195 ? 3.703 -27.266 2.006 1 97.38 195 LYS A C 1
ATOM 1529 O O . LYS A 1 195 ? 3.637 -26.078 1.668 1 97.38 195 LYS A O 1
ATOM 1534 N N . ILE A 1 196 ? 2.627 -28.031 2.193 1 98.19 196 ILE A N 1
ATOM 1535 C CA . ILE A 1 196 ? 1.305 -27.422 2.273 1 98.19 196 ILE A CA 1
ATOM 1536 C C . ILE A 1 196 ? 1.135 -26.734 3.627 1 98.19 196 ILE A C 1
ATOM 1538 O O . ILE A 1 196 ? 1.294 -27.359 4.676 1 98.19 196 ILE A O 1
ATOM 1542 N N . LEU A 1 197 ? 0.848 -25.438 3.611 1 98.38 197 LEU A N 1
ATOM 1543 C CA . LEU A 1 197 ? 0.625 -24.719 4.855 1 98.38 197 LEU A CA 1
ATOM 1544 C C . LEU A 1 197 ? -0.863 -24.641 5.184 1 98.38 197 LEU A C 1
ATOM 1546 O O . LEU A 1 197 ? -1.26 -24.828 6.336 1 98.38 197 LEU A O 1
ATOM 1550 N N . THR A 1 198 ? -1.668 -24.344 4.191 1 98.56 198 THR A N 1
ATOM 1551 C CA . THR A 1 198 ? -3.105 -24.25 4.426 1 98.56 198 THR A CA 1
ATOM 1552 C C . THR A 1 198 ? -3.885 -24.859 3.268 1 98.56 198 THR A C 1
ATOM 1554 O O . THR A 1 198 ? -3.344 -25.047 2.174 1 98.56 198 THR A O 1
ATOM 1557 N N . THR A 1 199 ? -5.133 -25.203 3.531 1 98.19 199 THR A N 1
ATOM 1558 C CA . THR A 1 199 ? -6.148 -25.594 2.557 1 98.19 199 THR A CA 1
ATOM 1559 C C . THR A 1 199 ? -7.398 -24.734 2.701 1 98.19 199 THR A C 1
ATOM 1561 O O . THR A 1 199 ? -7.547 -24.016 3.688 1 98.19 199 THR A O 1
ATOM 1564 N N . SER A 1 200 ? -8.164 -24.719 1.71 1 97.88 200 SER A N 1
ATOM 1565 C CA . SER A 1 200 ? -9.469 -24.062 1.704 1 97.88 200 SER A CA 1
ATOM 1566 C C . SER A 1 200 ? -10.539 -24.938 1.083 1 97.88 200 SER A C 1
ATOM 1568 O O . SER A 1 200 ? -10.227 -25.984 0.488 1 97.88 200 SER A O 1
ATOM 1570 N N . THR A 1 201 ? -11.797 -24.578 1.285 1 96.06 201 THR A N 1
ATOM 1571 C CA . THR A 1 201 ? -12.93 -25.281 0.695 1 96.06 201 THR A CA 1
ATOM 1572 C C . THR A 1 201 ? -13.641 -24.406 -0.324 1 96.06 201 THR A C 1
ATOM 1574 O O . THR A 1 201 ? -13.773 -23.188 -0.127 1 96.06 201 THR A O 1
ATOM 1577 N N . ASP A 1 202 ? -14.039 -25.078 -1.384 1 95.25 202 ASP A N 1
ATOM 1578 C CA . ASP A 1 202 ? -14.797 -24.312 -2.373 1 95.25 202 ASP A CA 1
ATOM 1579 C C . ASP A 1 202 ? -16.281 -24.281 -2.023 1 95.25 202 ASP A C 1
ATOM 1581 O O . ASP A 1 202 ? -16.672 -24.625 -0.907 1 95.25 202 ASP A O 1
ATOM 1585 N N . LYS A 1 203 ? -17.094 -23.781 -2.891 1 93.56 203 LYS A N 1
ATOM 1586 C CA . LYS A 1 203 ? -18.516 -23.609 -2.635 1 93.56 203 LYS A CA 1
ATOM 1587 C C . LYS A 1 203 ? -19.203 -24.953 -2.432 1 93.56 203 LYS A C 1
ATOM 1589 O O . LYS A 1 203 ? -20.25 -25.031 -1.781 1 93.56 203 LYS A O 1
ATOM 1594 N N . ASP A 1 204 ? -18.672 -26.016 -2.996 1 94.81 204 ASP A N 1
ATOM 1595 C CA . ASP A 1 204 ? -19.234 -27.359 -2.887 1 94.81 204 ASP A CA 1
ATOM 1596 C C . ASP A 1 204 ? -18.547 -28.156 -1.781 1 94.81 204 ASP A C 1
ATOM 1598 O O . ASP A 1 204 ? -18.641 -29.391 -1.734 1 94.81 204 ASP A O 1
ATOM 1602 N N . ASN A 1 205 ? -17.703 -27.547 -1.004 1 94.25 205 ASN A N 1
ATOM 1603 C CA . ASN A 1 205 ? -17.031 -28.109 0.154 1 94.25 205 ASN A CA 1
ATOM 1604 C C . ASN A 1 205 ? -15.891 -29.031 -0.265 1 94.25 205 ASN A C 1
ATOM 1606 O O . ASN A 1 205 ? -15.438 -29.875 0.521 1 94.25 205 ASN A O 1
ATOM 1610 N N . LYS A 1 206 ? -15.531 -28.938 -1.48 1 96.81 206 LYS A N 1
ATOM 1611 C CA . LYS A 1 206 ? -14.312 -29.641 -1.894 1 96.81 206 LYS A CA 1
ATOM 1612 C C . LYS A 1 206 ? -13.07 -28.922 -1.389 1 96.81 206 LYS A C 1
ATOM 1614 O O . LYS A 1 206 ? -12.977 -27.688 -1.468 1 96.81 206 LYS A O 1
ATOM 1619 N N . VAL A 1 207 ? -12.141 -29.75 -0.881 1 97.81 207 VAL A N 1
ATOM 1620 C CA . VAL A 1 207 ? -10.953 -29.172 -0.254 1 97.81 207 VAL A CA 1
ATOM 1621 C C . VAL A 1 207 ? -9.828 -29.078 -1.28 1 97.81 207 VAL A C 1
ATOM 1623 O O . VAL A 1 207 ? -9.578 -30.016 -2.035 1 97.81 207 VAL A O 1
ATOM 1626 N N . TYR A 1 208 ? -9.156 -27.953 -1.394 1 98.12 208 TYR A N 1
ATOM 1627 C CA . TYR A 1 208 ? -7.996 -27.766 -2.262 1 98.12 208 TYR A CA 1
ATOM 1628 C C . TYR A 1 208 ? -6.863 -27.062 -1.523 1 98.12 208 TYR A C 1
ATOM 1630 O O . TYR A 1 208 ? -7.086 -26.453 -0.476 1 98.12 208 TYR A O 1
ATOM 1638 N N . VAL A 1 209 ? -5.645 -27.219 -1.998 1 98.69 209 VAL A N 1
ATOM 1639 C CA . VAL A 1 209 ? -4.453 -26.578 -1.453 1 98.69 209 VAL A CA 1
ATOM 1640 C C . VAL A 1 209 ? -4.523 -25.062 -1.686 1 98.69 209 VAL A C 1
ATOM 1642 O O . VAL A 1 209 ? -4.77 -24.609 -2.807 1 98.69 209 VAL A O 1
ATOM 1645 N N . SER A 1 210 ? -4.301 -24.266 -0.611 1 98.56 210 SER A N 1
ATOM 1646 C CA . SER A 1 210 ? -4.473 -22.828 -0.746 1 98.56 210 SER A CA 1
ATOM 1647 C C . SER A 1 210 ? -3.146 -22.094 -0.575 1 98.56 210 SER A C 1
ATOM 1649 O O . SER A 1 210 ? -2.939 -21.031 -1.159 1 98.56 210 SER A O 1
ATOM 1651 N N . THR A 1 211 ? -2.244 -22.547 0.298 1 98.81 211 THR A N 1
ATOM 1652 C CA . THR A 1 211 ? -0.952 -21.906 0.52 1 98.81 211 THR A CA 1
ATOM 1653 C C . THR A 1 211 ? 0.153 -22.953 0.641 1 98.81 211 THR A C 1
ATOM 1655 O O . THR A 1 211 ? 0.022 -23.922 1.396 1 98.81 211 THR A O 1
ATOM 1658 N N . VAL A 1 212 ? 1.199 -22.797 -0.119 1 98.75 212 VAL A N 1
ATOM 1659 C CA . VAL A 1 212 ? 2.344 -23.703 -0.04 1 98.75 212 VAL A CA 1
ATOM 1660 C C . VAL A 1 212 ? 3.635 -22.891 0.059 1 98.75 212 VAL A C 1
ATOM 1662 O O . VAL A 1 212 ? 3.676 -21.719 -0.349 1 98.75 212 VAL A O 1
ATOM 1665 N N . GLN A 1 213 ? 4.598 -23.438 0.592 1 98.69 213 GLN A N 1
ATOM 1666 C CA . GLN A 1 213 ? 5.934 -22.859 0.722 1 98.69 213 GLN A CA 1
ATOM 1667 C C . GLN A 1 213 ? 7.008 -23.906 0.432 1 98.69 213 GLN A C 1
ATOM 1669 O O . GLN A 1 213 ? 6.91 -25.047 0.887 1 98.69 213 GLN A O 1
ATOM 1674 N N . SER A 1 214 ? 7.973 -23.531 -0.408 1 98.75 214 SER A N 1
ATOM 1675 C CA . SER A 1 214 ? 9.039 -24.469 -0.773 1 98.75 214 SER A CA 1
ATOM 1676 C C . SER A 1 214 ? 9.875 -24.859 0.444 1 98.75 214 SER A C 1
ATOM 1678 O O . SER A 1 214 ? 10.094 -24.047 1.342 1 98.75 214 SER A O 1
ATOM 1680 N N . ARG A 1 215 ? 10.344 -26.047 0.437 1 97.31 215 ARG A N 1
ATOM 1681 C CA . ARG A 1 215 ? 11.164 -26.594 1.521 1 97.31 215 ARG A CA 1
ATOM 1682 C C . ARG A 1 215 ? 12.586 -26.047 1.461 1 97.31 215 ARG A C 1
ATOM 1684 O O . ARG A 1 215 ? 13.25 -25.906 2.492 1 97.31 215 ARG A O 1
ATOM 1691 N N . ARG A 1 216 ? 13.023 -25.656 0.293 1 97.38 216 ARG A N 1
ATOM 1692 C CA . ARG A 1 216 ? 14.438 -25.375 0.108 1 97.38 216 ARG A CA 1
ATOM 1693 C C . ARG A 1 216 ? 14.641 -23.969 -0.46 1 97.38 216 ARG A C 1
ATOM 1695 O O . ARG A 1 216 ? 15.656 -23.328 -0.196 1 97.38 216 ARG A O 1
ATOM 1702 N N . TYR A 1 217 ? 13.75 -23.484 -1.267 1 98.56 217 TYR A N 1
ATOM 1703 C CA . TYR A 1 217 ? 13.875 -22.219 -1.977 1 98.56 217 TYR A CA 1
ATOM 1704 C C . TYR A 1 217 ? 12.938 -21.172 -1.391 1 98.56 217 TYR A C 1
ATOM 1706 O O . TYR A 1 217 ? 11.93 -21.5 -0.763 1 98.56 217 TYR A O 1
ATOM 1714 N N . PRO A 1 218 ? 13.273 -19.875 -1.478 1 98.62 218 PRO A N 1
ATOM 1715 C CA . PRO A 1 218 ? 12.328 -18.828 -1.086 1 98.62 218 PRO A CA 1
ATOM 1716 C C . PRO A 1 218 ? 11.188 -18.672 -2.086 1 98.62 218 PRO A C 1
ATOM 1718 O O . PRO A 1 218 ? 10.992 -17.578 -2.631 1 98.62 218 PRO A O 1
ATOM 1721 N N . VAL A 1 219 ? 10.477 -19.75 -2.303 1 98.88 219 VAL A N 1
ATOM 1722 C CA . VAL A 1 219 ? 9.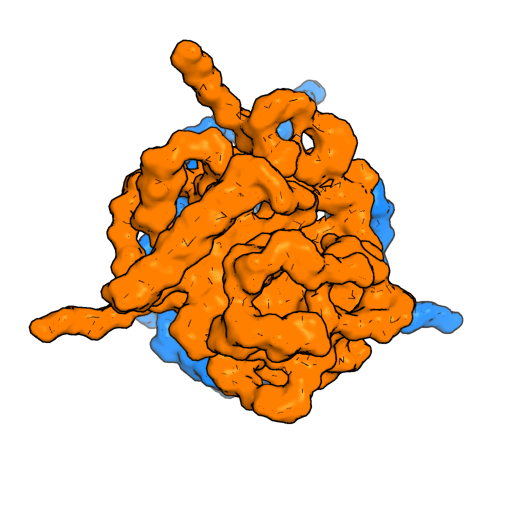328 -19.781 -3.203 1 98.88 219 VAL A CA 1
ATOM 1723 C C . VAL A 1 219 ? 8.055 -20.047 -2.404 1 98.88 219 VAL A C 1
ATOM 1725 O O . VAL A 1 219 ? 7.969 -21.031 -1.665 1 98.88 219 VAL A O 1
ATOM 1728 N N . THR A 1 220 ? 7.172 -19.125 -2.465 1 98.81 220 THR A N 1
ATOM 1729 C CA . THR A 1 220 ? 5.855 -19.234 -1.846 1 98.81 220 THR A CA 1
ATOM 1730 C C . THR A 1 220 ? 4.75 -19.078 -2.889 1 98.81 220 THR A C 1
ATOM 1732 O O . THR A 1 220 ? 4.891 -18.281 -3.826 1 98.81 220 THR A O 1
ATOM 1735 N N . ALA A 1 221 ? 3.701 -19.828 -2.764 1 98.88 221 ALA A N 1
ATOM 1736 C CA . ALA A 1 221 ? 2.602 -19.75 -3.723 1 98.88 221 ALA A CA 1
ATOM 1737 C C . ALA A 1 221 ? 1.251 -19.844 -3.02 1 98.88 221 ALA A C 1
ATOM 1739 O O . ALA A 1 221 ? 1.115 -20.547 -2.016 1 98.88 221 ALA A O 1
ATOM 1740 N N . VAL A 1 222 ? 0.306 -19.125 -3.531 1 98.88 222 VAL A N 1
ATOM 1741 C CA . VAL A 1 222 ? -1.044 -19.125 -2.977 1 98.88 222 VAL A CA 1
ATOM 1742 C C . VAL A 1 222 ? -2.064 -19.297 -4.102 1 98.88 222 VAL A C 1
ATOM 1744 O O . VAL A 1 222 ? -1.889 -18.734 -5.191 1 98.88 222 VAL A O 1
ATOM 1747 N N . GLN A 1 223 ? -3.133 -20.062 -3.828 1 98.69 223 GLN A N 1
ATOM 1748 C CA . GLN A 1 223 ? -4.219 -20.25 -4.785 1 98.69 223 GLN A CA 1
ATOM 1749 C C . GLN A 1 223 ? -5.238 -19.109 -4.68 1 98.69 223 GLN A C 1
ATOM 1751 O O . GLN A 1 223 ? -6.199 -19.062 -5.449 1 98.69 223 GLN A O 1
ATOM 1756 N N . TRP A 1 224 ? -5.156 -18.297 -3.709 1 98.44 224 TRP A N 1
ATOM 1757 C CA . TRP A 1 224 ? -6.047 -17.156 -3.455 1 98.44 224 TRP A CA 1
ATOM 1758 C C . TRP A 1 224 ? -5.344 -15.844 -3.744 1 98.44 224 TRP A C 1
ATOM 1760 O O . TRP A 1 224 ? -4.195 -15.828 -4.195 1 98.44 224 TRP A O 1
ATOM 1770 N N . HIS A 1 225 ? -6.027 -14.742 -3.643 1 98.62 225 HIS A N 1
ATOM 1771 C CA . HIS A 1 225 ? -5.555 -13.445 -4.102 1 98.62 225 HIS A CA 1
ATOM 1772 C C . HIS A 1 225 ? -5.332 -12.492 -2.928 1 98.62 225 HIS A C 1
ATOM 1774 O O . HIS A 1 225 ? -6.215 -11.703 -2.584 1 98.62 225 HIS A O 1
ATOM 1780 N N . PRO A 1 226 ? -4.117 -12.516 -2.348 1 98.69 226 PRO A N 1
ATOM 1781 C CA . PRO A 1 226 ? -3.857 -11.641 -1.196 1 98.69 226 PRO A CA 1
ATOM 1782 C C . PRO A 1 226 ? -3.885 -10.164 -1.559 1 98.69 226 PRO A C 1
ATOM 1784 O O . PRO A 1 226 ? -4.051 -9.312 -0.681 1 98.69 226 PRO A O 1
ATOM 1787 N N . GLU A 1 227 ? -3.713 -9.781 -2.885 1 98.69 227 GLU A N 1
ATOM 1788 C CA . GLU A 1 227 ? -3.629 -8.383 -3.295 1 98.69 227 GLU A CA 1
ATOM 1789 C C . GLU A 1 227 ? -5.012 -7.738 -3.346 1 98.69 227 GLU A C 1
ATOM 1791 O O . GLU A 1 227 ? -5.133 -6.516 -3.268 1 98.69 227 GLU A O 1
ATOM 1796 N N . LYS A 1 228 ? -6.055 -8.555 -3.498 1 98.06 228 LYS A N 1
ATOM 1797 C CA . LYS A 1 228 ? -7.359 -8.008 -3.859 1 98.06 228 LYS A CA 1
ATOM 1798 C C . LYS A 1 228 ? -8.016 -7.32 -2.668 1 98.06 228 LYS A C 1
ATOM 1800 O O . LYS A 1 228 ? -8.734 -6.332 -2.834 1 98.06 228 LYS A O 1
ATOM 1805 N N . ASN A 1 229 ? -7.812 -7.816 -1.433 1 98.44 229 ASN A N 1
ATOM 1806 C CA . ASN A 1 229 ? -8.477 -7.27 -0.253 1 98.44 229 ASN A CA 1
ATOM 1807 C C . ASN A 1 229 ? -8.312 -5.758 -0.165 1 98.44 229 ASN A C 1
ATOM 1809 O O . ASN A 1 229 ? -9.273 -5.039 0.126 1 98.44 229 ASN A O 1
ATOM 1813 N N . ALA A 1 230 ? -7.145 -5.289 -0.475 1 98.5 230 ALA A N 1
ATOM 1814 C CA . ALA A 1 230 ? -6.855 -3.877 -0.257 1 98.5 230 ALA A CA 1
ATOM 1815 C C . ALA A 1 230 ? -7.098 -3.064 -1.526 1 98.5 230 ALA A C 1
ATOM 1817 O O . ALA A 1 230 ? -7.379 -1.866 -1.46 1 98.5 230 ALA A O 1
ATOM 1818 N N . PHE A 1 231 ? -7.07 -3.729 -2.721 1 98.38 231 PHE A N 1
ATOM 1819 C CA . PHE A 1 231 ? -6.805 -2.869 -3.869 1 98.38 231 PHE A CA 1
ATOM 1820 C C . PHE A 1 231 ? -7.832 -3.1 -4.969 1 98.38 231 PHE A C 1
ATOM 1822 O O . PHE A 1 231 ? -7.793 -2.441 -6.012 1 98.38 231 PHE A O 1
ATOM 1829 N N . GLU A 1 232 ? -8.75 -4.062 -4.816 1 97.06 232 GLU A N 1
ATOM 1830 C CA . GLU A 1 232 ? -9.773 -4.309 -5.82 1 97.06 232 GLU A CA 1
ATOM 1831 C C . GLU A 1 232 ? -11.172 -4.145 -5.234 1 97.06 232 GLU A C 1
ATOM 1833 O O . GLU A 1 232 ? -11.469 -4.676 -4.16 1 97.06 232 GLU A O 1
ATOM 1838 N N . TRP A 1 233 ? -12.078 -3.453 -5.926 1 94.75 233 TRP A N 1
ATOM 1839 C CA . TRP A 1 233 ? -13.375 -3.08 -5.375 1 94.75 233 TRP A CA 1
ATOM 1840 C C . TRP A 1 233 ? -14.508 -3.535 -6.293 1 94.75 233 TRP A C 1
ATOM 1842 O O . TRP A 1 233 ? -15.68 -3.273 -6.02 1 94.75 233 TRP A O 1
ATOM 1852 N N . GLY A 1 234 ? -14.242 -4.207 -7.359 1 88.19 234 GLY A N 1
ATOM 1853 C CA . GLY A 1 234 ? -15.219 -4.531 -8.383 1 88.19 234 GLY A CA 1
ATOM 1854 C C . GLY A 1 234 ? -16.188 -5.613 -7.953 1 88.19 234 GLY A C 1
ATOM 1855 O O . GLY A 1 234 ? -17.312 -5.699 -8.469 1 88.19 234 GLY A O 1
ATOM 1856 N N . LEU A 1 235 ? -15.758 -6.457 -7.023 1 87.06 235 LEU A N 1
ATOM 1857 C CA . LEU A 1 235 ? -16.609 -7.555 -6.566 1 87.06 235 LEU A CA 1
ATOM 1858 C C . LEU A 1 235 ? -17 -7.363 -5.105 1 87.06 235 LEU A C 1
ATOM 1860 O O . LEU A 1 235 ? -16.156 -7.074 -4.262 1 87.06 235 LEU A O 1
ATOM 1864 N N . SER A 1 236 ? -18.234 -7.582 -4.785 1 87.75 236 SER A N 1
ATOM 1865 C CA . SER A 1 236 ? -18.781 -7.305 -3.459 1 87.75 236 SER A CA 1
ATOM 1866 C C . SER A 1 236 ? -18.281 -8.32 -2.436 1 87.75 236 SER A C 1
ATOM 1868 O O . SER A 1 236 ? -18.25 -8.039 -1.235 1 87.75 236 SER A O 1
ATOM 1870 N N . MET A 1 237 ? -17.844 -9.5 -2.887 1 91 237 MET A N 1
ATOM 1871 C CA . MET A 1 237 ? -17.484 -10.562 -1.951 1 91 237 MET A CA 1
ATOM 1872 C C . MET A 1 237 ? -16.047 -10.414 -1.481 1 91 237 MET A C 1
ATOM 1874 O O . MET A 1 237 ? -15.609 -11.109 -0.567 1 91 237 MET A O 1
ATOM 1878 N N . ILE A 1 238 ? -15.289 -9.531 -2.09 1 95.75 238 ILE A N 1
ATOM 1879 C CA . ILE A 1 238 ? -13.906 -9.32 -1.675 1 95.75 238 ILE A CA 1
ATOM 1880 C C . ILE A 1 238 ? -13.867 -8.828 -0.23 1 95.75 238 ILE A C 1
ATOM 1882 O O . ILE A 1 238 ? -14.516 -7.844 0.113 1 95.75 238 ILE A O 1
ATOM 1886 N N . PRO A 1 239 ? -13.133 -9.5 0.641 1 97.56 239 PRO A N 1
ATOM 1887 C CA . PRO A 1 239 ? -13.055 -9.039 2.029 1 97.56 239 PRO A CA 1
ATOM 1888 C C . PRO A 1 239 ? -12.266 -7.746 2.182 1 97.56 239 PRO A C 1
ATOM 1890 O O . PRO A 1 239 ? -11.117 -7.664 1.743 1 97.56 239 PRO A O 1
ATOM 1893 N N . HIS A 1 240 ? -12.844 -6.77 2.783 1 97.81 240 HIS A N 1
ATOM 1894 C CA . HIS A 1 240 ? -12.195 -5.477 2.939 1 97.81 240 HIS A CA 1
ATOM 1895 C C . HIS A 1 240 ? -12.102 -5.078 4.41 1 97.81 240 HIS A C 1
ATOM 1897 O O . HIS A 1 240 ? -11.805 -3.926 4.727 1 97.81 240 HIS A O 1
ATOM 1903 N N . SER A 1 241 ? -12.406 -6.02 5.363 1 97.19 241 SER A N 1
ATOM 1904 C CA . SER A 1 241 ? -12.305 -5.699 6.781 1 97.19 241 SER A CA 1
ATOM 1905 C C . SER A 1 241 ? -10.875 -5.324 7.156 1 97.19 241 SER A C 1
ATOM 1907 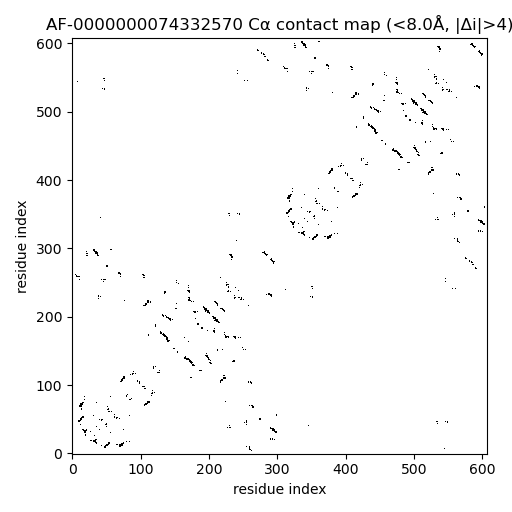O O . SER A 1 241 ? -9.938 -5.609 6.41 1 97.19 241 SER A O 1
ATOM 1909 N N . ASP A 1 242 ? -10.75 -4.688 8.281 1 97.06 242 ASP A N 1
ATOM 1910 C CA . ASP A 1 242 ? -9.43 -4.363 8.82 1 97.06 242 ASP A CA 1
ATOM 1911 C C . ASP A 1 242 ? -8.555 -5.609 8.898 1 97.06 242 ASP A C 1
ATOM 1913 O O . ASP A 1 242 ? -7.379 -5.57 8.523 1 97.06 242 ASP A O 1
ATOM 1917 N N . ASP A 1 243 ? -9.086 -6.715 9.32 1 97.94 243 ASP A N 1
ATOM 1918 C CA . ASP A 1 243 ? -8.359 -7.977 9.398 1 97.94 243 ASP A CA 1
ATOM 1919 C C . ASP A 1 243 ? -7.902 -8.43 8.016 1 97.94 243 ASP A C 1
ATOM 1921 O O . ASP A 1 243 ? -6.762 -8.859 7.84 1 97.94 243 ASP A O 1
ATOM 1925 N N . ALA A 1 244 ? -8.789 -8.336 7.035 1 98.5 244 ALA A N 1
ATOM 1926 C CA . ALA A 1 244 ? -8.461 -8.742 5.672 1 98.5 244 ALA A CA 1
ATOM 1927 C C . ALA A 1 244 ? -7.312 -7.906 5.113 1 98.5 244 ALA A C 1
ATOM 1929 O O . ALA A 1 244 ? -6.438 -8.422 4.418 1 98.5 244 ALA A O 1
ATOM 1930 N N . ILE A 1 245 ? -7.324 -6.605 5.441 1 98.69 245 ILE A N 1
ATOM 1931 C CA . ILE A 1 245 ? -6.262 -5.711 5 1 98.69 245 ILE A CA 1
ATOM 1932 C C . ILE A 1 245 ? -4.934 -6.133 5.625 1 98.69 245 ILE A C 1
ATOM 1934 O O . ILE A 1 245 ? -3.902 -6.156 4.949 1 98.69 245 ILE A O 1
ATOM 1938 N N . GLN A 1 246 ? -4.949 -6.465 6.871 1 98.38 246 GLN A N 1
ATOM 1939 C CA . GLN A 1 246 ? -3.732 -6.906 7.547 1 98.38 246 GLN A CA 1
ATOM 1940 C C . GLN A 1 246 ? -3.189 -8.188 6.922 1 98.38 246 GLN A C 1
ATOM 1942 O O . GLN A 1 246 ? -1.975 -8.383 6.848 1 98.38 246 GLN A O 1
ATOM 1947 N N . VAL A 1 247 ? -4.082 -9.07 6.484 1 98.69 247 VAL A N 1
ATOM 1948 C CA . VAL A 1 247 ? -3.643 -10.273 5.789 1 98.69 247 VAL A CA 1
ATOM 1949 C C . VAL A 1 247 ? -2.844 -9.891 4.547 1 98.69 247 VAL A C 1
ATOM 1951 O O . VAL A 1 247 ? -1.74 -10.398 4.328 1 98.69 247 VAL A O 1
ATOM 1954 N N . THR A 1 248 ? -3.387 -8.945 3.734 1 98.88 248 THR A N 1
ATOM 1955 C CA . THR A 1 248 ? -2.686 -8.453 2.553 1 98.88 248 THR A CA 1
ATOM 1956 C C . THR A 1 248 ? -1.312 -7.902 2.93 1 98.88 248 THR A C 1
ATOM 1958 O O . THR A 1 248 ? -0.31 -8.234 2.293 1 98.88 248 THR A O 1
ATOM 1961 N N . GLN A 1 249 ? -1.271 -7.133 3.98 1 98.81 249 GLN A N 1
ATOM 1962 C CA . GLN A 1 249 ? -0.038 -6.469 4.391 1 98.81 249 GLN A CA 1
ATOM 1963 C C . GLN A 1 249 ? 1.007 -7.48 4.852 1 98.81 249 GLN A C 1
ATOM 1965 O O . GLN A 1 249 ? 2.184 -7.371 4.496 1 98.81 249 GLN A O 1
ATOM 1970 N N . HIS A 1 250 ? 0.605 -8.461 5.629 1 98.62 250 HIS A N 1
ATOM 1971 C CA . HIS A 1 250 ? 1.548 -9.453 6.133 1 98.62 250 HIS A CA 1
ATOM 1972 C C . HIS A 1 250 ? 2.127 -10.289 4.996 1 98.62 250 HIS A C 1
ATOM 1974 O O . HIS A 1 250 ? 3.318 -10.609 5 1 98.62 250 HIS A O 1
ATOM 1980 N N . PHE A 1 251 ? 1.339 -10.656 4.027 1 98.81 251 PHE A N 1
ATOM 1981 C CA . PHE A 1 251 ? 1.833 -11.453 2.908 1 98.81 251 PHE A CA 1
ATOM 1982 C C . PHE A 1 251 ? 2.781 -10.633 2.041 1 98.81 251 PHE A C 1
ATOM 1984 O O . PHE A 1 251 ? 3.826 -11.125 1.615 1 98.81 251 PHE A O 1
ATOM 1991 N N . ALA A 1 252 ? 2.412 -9.352 1.822 1 98.88 252 ALA A N 1
ATOM 1992 C CA . ALA A 1 252 ? 3.303 -8.461 1.075 1 98.88 252 ALA A CA 1
ATOM 1993 C C . ALA A 1 252 ? 4.629 -8.273 1.807 1 98.88 252 ALA A C 1
ATOM 1995 O O . ALA A 1 252 ? 5.699 -8.367 1.199 1 98.88 252 ALA A O 1
ATOM 1996 N N . ASN A 1 253 ? 4.516 -8.039 3.139 1 98.69 253 ASN A N 1
ATOM 1997 C CA . ASN A 1 253 ? 5.711 -7.828 3.945 1 98.69 253 ASN A CA 1
ATOM 1998 C C . ASN A 1 253 ? 6.633 -9.047 3.916 1 98.69 253 ASN A C 1
ATOM 2000 O O . ASN A 1 253 ? 7.852 -8.906 3.855 1 98.69 253 ASN A O 1
ATOM 2004 N N . PHE A 1 254 ? 6.098 -10.219 4.012 1 98.5 254 PHE A N 1
ATOM 2005 C CA . PHE A 1 254 ? 6.914 -11.43 3.98 1 98.5 254 PHE A CA 1
ATOM 2006 C C . PHE A 1 254 ? 7.672 -11.539 2.664 1 98.5 254 PHE A C 1
ATOM 2008 O O . PHE A 1 254 ? 8.891 -11.727 2.656 1 98.5 254 PHE A O 1
ATOM 2015 N N . PHE A 1 255 ? 6.918 -11.367 1.572 1 98.75 255 PHE A N 1
ATOM 2016 C CA . PHE A 1 255 ? 7.523 -11.508 0.254 1 98.75 255 PHE A CA 1
ATOM 2017 C C . PHE A 1 255 ? 8.641 -10.492 0.064 1 98.75 255 PHE A C 1
ATOM 2019 O O . PHE A 1 255 ? 9.75 -10.852 -0.34 1 98.75 255 PHE A O 1
ATOM 2026 N N . VAL A 1 256 ? 8.391 -9.227 0.385 1 98.75 256 VAL A N 1
ATOM 2027 C CA . VAL A 1 256 ? 9.367 -8.172 0.173 1 98.75 256 VAL A CA 1
ATOM 2028 C C . VAL A 1 256 ? 10.531 -8.336 1.148 1 98.75 256 VAL A C 1
ATOM 2030 O O . VAL A 1 256 ? 11.68 -8.047 0.808 1 98.75 256 VAL A O 1
ATOM 2033 N N . SER A 1 257 ? 10.258 -8.859 2.389 1 98.12 257 SER A N 1
ATOM 2034 C CA . SER A 1 257 ? 11.352 -9.148 3.311 1 98.12 257 SER A CA 1
ATOM 2035 C C . SER A 1 257 ? 12.297 -10.195 2.736 1 98.12 257 SER A C 1
ATOM 2037 O O . SER A 1 257 ? 13.508 -10.125 2.957 1 98.12 257 SER A O 1
ATOM 2039 N N . GLU A 1 258 ? 11.789 -11.18 2.01 1 98.25 258 GLU A N 1
ATOM 2040 C CA . GLU A 1 258 ? 12.641 -12.141 1.317 1 98.25 258 GLU A CA 1
ATOM 2041 C C . GLU A 1 258 ? 13.461 -11.469 0.221 1 98.25 258 GLU A C 1
ATOM 2043 O O . GLU A 1 258 ? 14.641 -11.773 0.05 1 98.25 258 GLU A O 1
ATOM 2048 N N . ALA A 1 259 ? 12.82 -10.547 -0.474 1 98.62 259 ALA A N 1
ATOM 2049 C CA . ALA A 1 259 ? 13.516 -9.844 -1.55 1 98.62 259 ALA A CA 1
ATOM 2050 C C . ALA A 1 259 ? 14.648 -8.984 -0.999 1 98.62 259 ALA A C 1
ATOM 2052 O O . ALA A 1 259 ? 15.664 -8.781 -1.669 1 98.62 259 ALA A O 1
ATOM 2053 N N . ARG A 1 260 ? 14.508 -8.492 0.232 1 98.25 260 ARG A N 1
ATOM 2054 C CA . ARG A 1 260 ? 15.539 -7.672 0.87 1 98.25 260 ARG A CA 1
ATOM 2055 C C . ARG A 1 260 ? 16.797 -8.484 1.132 1 98.25 260 ARG A C 1
ATOM 2057 O O . ARG A 1 260 ? 17.875 -7.914 1.366 1 98.25 260 ARG A O 1
ATOM 2064 N N . LYS A 1 261 ? 16.688 -9.766 1.124 1 98 261 LYS A N 1
ATOM 2065 C CA . LYS A 1 261 ? 17.828 -10.633 1.381 1 98 261 LYS A CA 1
ATOM 2066 C C . LYS A 1 261 ? 18.672 -10.828 0.12 1 98 261 LYS A C 1
ATOM 2068 O O . LYS A 1 261 ? 19.781 -11.367 0.179 1 98 261 LYS A O 1
ATOM 2073 N N . SER A 1 262 ? 18.109 -10.43 -1.033 1 97.69 262 SER A N 1
ATOM 2074 C CA . SER A 1 262 ? 18.859 -10.516 -2.285 1 97.69 262 SER A CA 1
ATOM 2075 C C . SER A 1 262 ? 20.062 -9.578 -2.27 1 97.69 262 SER A C 1
ATOM 2077 O O . SER A 1 262 ? 19.969 -8.445 -1.801 1 97.69 262 SER A O 1
ATOM 2079 N N . SER A 1 263 ? 21.188 -9.992 -2.793 1 95.75 263 SER A N 1
ATOM 2080 C CA . SER A 1 263 ? 22.422 -9.195 -2.814 1 95.75 263 SER A CA 1
ATOM 2081 C C . SER A 1 263 ? 22.531 -8.383 -4.102 1 95.75 263 SER A C 1
ATOM 2083 O O . SER A 1 263 ? 23.438 -7.57 -4.25 1 95.75 263 SER A O 1
ATOM 2085 N N . ASN A 1 264 ? 21.578 -8.586 -4.988 1 95.62 264 ASN A N 1
ATOM 2086 C CA . ASN A 1 264 ? 21.609 -7.887 -6.27 1 95.62 264 ASN A CA 1
ATOM 2087 C C . ASN A 1 264 ? 21.438 -6.379 -6.09 1 95.62 264 ASN A C 1
ATOM 2089 O O . ASN A 1 264 ? 20.5 -5.934 -5.41 1 95.62 264 ASN A O 1
ATOM 2093 N N . ARG A 1 265 ? 22.375 -5.574 -6.637 1 96.19 265 ARG A N 1
ATOM 2094 C CA . ARG A 1 265 ? 22.328 -4.117 -6.625 1 96.19 265 ARG A CA 1
ATOM 2095 C C . ARG A 1 265 ? 22.484 -3.555 -8.039 1 96.19 265 ARG A C 1
ATOM 2097 O O . ARG A 1 265 ? 23.562 -3.084 -8.414 1 96.19 265 ARG A O 1
ATOM 2104 N N . PRO A 1 266 ? 21.422 -3.518 -8.758 1 96 266 PRO A N 1
ATOM 2105 C CA . PRO A 1 266 ? 21.516 -3.027 -10.133 1 96 266 PRO A CA 1
ATOM 2106 C C . PRO A 1 266 ? 21.812 -1.53 -10.211 1 96 266 PRO A C 1
ATOM 2108 O O . PRO A 1 266 ? 21.547 -0.799 -9.25 1 96 266 PRO A O 1
ATOM 2111 N N . PRO A 1 267 ? 22.391 -1.084 -11.383 1 95.44 267 PRO A N 1
ATOM 2112 C CA . PRO A 1 267 ? 22.594 0.357 -11.555 1 95.44 267 PRO A CA 1
ATOM 2113 C C . PRO A 1 267 ? 21.297 1.148 -11.461 1 95.44 267 PRO A C 1
ATOM 2115 O O . PRO A 1 267 ? 20.297 0.778 -12.086 1 95.44 267 PRO A O 1
ATOM 2118 N N . VAL A 1 268 ? 21.359 2.227 -10.75 1 93.38 268 VAL A N 1
ATOM 2119 C CA . VAL A 1 268 ? 20.172 3.018 -10.43 1 93.38 268 VAL A CA 1
ATOM 2120 C C . VAL A 1 268 ? 19.5 3.488 -11.719 1 93.38 268 VAL A C 1
ATOM 2122 O O . VAL A 1 268 ? 18.281 3.42 -11.852 1 93.38 268 VAL A O 1
ATOM 2125 N N . ARG A 1 269 ? 20.219 3.953 -12.711 1 94.81 269 ARG A N 1
ATOM 2126 C CA . ARG A 1 269 ? 19.656 4.477 -13.953 1 94.81 269 ARG A CA 1
ATOM 2127 C C . ARG A 1 269 ? 18.891 3.393 -14.703 1 94.81 269 ARG A C 1
ATOM 2129 O O . ARG A 1 269 ? 17.828 3.646 -15.258 1 94.81 269 ARG A O 1
ATOM 2136 N N . ASP A 1 270 ? 19.453 2.166 -14.758 1 97.06 270 ASP A N 1
ATOM 2137 C CA . ASP A 1 270 ? 18.781 1.053 -15.414 1 97.06 270 ASP A CA 1
ATOM 2138 C C . ASP A 1 270 ? 17.453 0.742 -14.727 1 97.06 270 ASP A C 1
ATOM 2140 O O . ASP A 1 270 ? 16.453 0.467 -15.398 1 97.06 270 ASP A O 1
ATOM 2144 N N . VAL A 1 271 ? 17.453 0.836 -13.398 1 96.75 271 VAL A N 1
ATOM 2145 C CA . VAL A 1 271 ? 16.234 0.583 -12.648 1 96.75 271 VAL A CA 1
ATOM 2146 C C . VAL A 1 271 ? 15.18 1.641 -12.992 1 96.75 271 VAL A C 1
ATOM 2148 O O . VAL A 1 271 ? 14.055 1.309 -13.375 1 96.75 271 VAL A O 1
ATOM 2151 N N . LEU A 1 272 ? 15.578 2.943 -12.93 1 96.06 272 LEU A N 1
ATOM 2152 C CA . LEU A 1 272 ? 14.656 4.047 -13.164 1 96.06 272 LEU A CA 1
ATOM 2153 C C . LEU A 1 272 ? 14.062 3.967 -14.57 1 96.06 272 LEU A C 1
ATOM 2155 O O . LEU A 1 272 ? 12.883 4.27 -14.766 1 96.06 272 LEU A O 1
ATOM 2159 N N . ASP A 1 273 ? 14.789 3.473 -15.523 1 96.75 273 ASP A N 1
ATOM 2160 C CA . ASP A 1 273 ? 14.375 3.416 -16.922 1 96.75 273 ASP A CA 1
ATOM 2161 C C . ASP A 1 273 ? 13.398 2.262 -17.156 1 96.75 273 ASP A C 1
ATOM 2163 O O . ASP A 1 273 ? 12.734 2.205 -18.188 1 96.75 273 ASP A O 1
ATOM 2167 N N . ASN A 1 274 ? 13.305 1.338 -16.172 1 97.81 274 ASN A N 1
ATOM 2168 C CA . ASN A 1 274 ? 12.508 0.142 -16.422 1 97.81 274 ASN A CA 1
ATOM 2169 C C . ASN A 1 274 ? 11.359 0.016 -15.43 1 97.81 274 ASN A C 1
ATOM 2171 O O . ASN A 1 274 ? 10.555 -0.915 -15.516 1 97.81 274 ASN A O 1
ATOM 2175 N N . LEU A 1 275 ? 11.211 0.989 -14.508 1 98.19 275 LEU A N 1
ATOM 2176 C CA . LEU A 1 275 ? 10.172 0.936 -13.484 1 98.19 275 LEU A CA 1
ATOM 2177 C C . LEU A 1 275 ? 8.789 0.981 -14.125 1 98.19 275 LEU A C 1
ATOM 2179 O O . LEU A 1 275 ? 8.609 1.564 -15.195 1 98.19 275 LEU A O 1
ATOM 2183 N N . ILE A 1 276 ? 7.859 0.418 -13.469 1 98.44 276 ILE A N 1
ATOM 2184 C CA . ILE A 1 276 ? 6.465 0.404 -13.891 1 98.44 276 ILE A CA 1
ATOM 2185 C C . ILE A 1 276 ? 5.957 1.836 -14.047 1 98.44 276 ILE A C 1
ATOM 2187 O O . ILE A 1 276 ? 4.977 2.08 -14.758 1 98.44 276 ILE A O 1
ATOM 2191 N N . TYR A 1 277 ? 6.648 2.818 -13.445 1 97.19 277 TYR A N 1
ATOM 2192 C CA . TYR A 1 277 ? 6.262 4.223 -13.492 1 97.19 277 TYR A CA 1
ATOM 2193 C C . TYR A 1 277 ? 6.398 4.781 -14.906 1 97.19 277 TYR A C 1
ATOM 2195 O O . TYR A 1 277 ? 5.859 5.844 -15.211 1 97.19 277 TYR A O 1
ATOM 2203 N N . ASN A 1 278 ? 7.199 4.148 -15.742 1 96.94 278 ASN A N 1
ATOM 2204 C CA . ASN A 1 278 ? 7.332 4.547 -17.141 1 96.94 278 ASN A CA 1
ATOM 2205 C C . ASN A 1 278 ? 6.074 4.223 -17.938 1 96.94 278 ASN A C 1
ATOM 2207 O O . ASN A 1 278 ? 5.973 4.582 -19.109 1 96.94 278 ASN A O 1
ATOM 2211 N N . TYR A 1 279 ? 5.105 3.518 -17.359 1 95.81 279 TYR A N 1
ATOM 2212 C CA . TYR A 1 279 ? 3.805 3.191 -17.922 1 95.81 279 TYR A CA 1
ATOM 2213 C C . TYR A 1 279 ? 2.682 3.865 -17.156 1 95.81 279 TYR A C 1
ATOM 2215 O O . TYR A 1 279 ? 2.879 4.301 -16.016 1 95.81 279 TYR A O 1
ATOM 2223 N N . THR A 1 280 ? 1.525 3.971 -17.75 1 94.12 280 THR A N 1
ATOM 2224 C CA . THR A 1 280 ? 0.378 4.621 -17.125 1 94.12 280 THR A CA 1
ATOM 2225 C C . THR A 1 280 ? -0.747 3.619 -16.891 1 94.12 280 THR A C 1
ATOM 2227 O O . THR A 1 280 ? -1.128 2.875 -17.797 1 94.12 280 THR A O 1
ATOM 2230 N N . PRO A 1 281 ? -1.207 3.607 -15.656 1 95.38 281 PRO A N 1
ATOM 2231 C CA . PRO A 1 281 ? -2.354 2.727 -15.422 1 95.38 281 PRO A CA 1
ATOM 2232 C C . PRO A 1 281 ? -3.641 3.25 -16.047 1 95.38 281 PRO A C 1
ATOM 2234 O O . PRO A 1 281 ? -3.861 4.461 -16.094 1 95.38 281 PRO A O 1
ATOM 2237 N N . THR A 1 282 ? -4.453 2.336 -16.531 1 93.5 282 THR A N 1
ATOM 2238 C CA . THR A 1 282 ? -5.754 2.645 -17.125 1 93.5 282 THR A CA 1
ATOM 2239 C C . THR A 1 282 ? -6.879 2.301 -16.141 1 93.5 282 THR A C 1
ATOM 2241 O O . THR A 1 282 ? -6.914 1.197 -15.594 1 93.5 282 THR A O 1
ATOM 2244 N N . TYR A 1 283 ? -7.812 3.316 -15.984 1 94.38 283 TYR A N 1
ATOM 2245 C CA . TYR A 1 283 ? -8.969 3.09 -15.125 1 94.38 283 TYR A CA 1
ATOM 2246 C C . TYR A 1 283 ? -10.031 2.264 -15.844 1 94.38 283 TYR A C 1
ATOM 2248 O O . TYR A 1 283 ? -10.742 2.775 -16.703 1 94.38 283 TYR A O 1
ATOM 2256 N N . CYS A 1 284 ? -10.156 0.992 -15.422 1 90.62 284 CYS A N 1
ATOM 2257 C CA . CYS A 1 284 ? -11.102 0.108 -16.094 1 90.62 284 CYS A CA 1
ATOM 2258 C C . CYS A 1 284 ? -12.273 -0.238 -15.172 1 90.62 284 CYS A C 1
ATOM 2260 O O . CYS A 1 284 ? -13.273 -0.798 -15.617 1 90.62 284 CYS A O 1
ATOM 2262 N N . GLY A 1 285 ? -12.211 0.085 -13.984 1 87.5 285 GLY A N 1
ATOM 2263 C CA . GLY A 1 285 ? -13.203 -0.323 -13.008 1 87.5 285 GLY A CA 1
ATOM 2264 C C . GLY A 1 285 ? -14.391 0.614 -12.938 1 87.5 285 GLY A C 1
ATOM 2265 O O . GLY A 1 285 ? -15.266 0.459 -12.078 1 87.5 285 GLY A O 1
ATOM 2266 N N . LYS A 1 286 ? -14.445 1.541 -13.891 1 85.44 286 LYS A N 1
ATOM 2267 C CA . LYS A 1 286 ? -15.508 2.537 -13.828 1 85.44 286 LYS A CA 1
ATOM 2268 C C . LYS A 1 286 ? -16.875 1.888 -14.023 1 85.44 286 LYS A C 1
ATOM 2270 O O . LYS A 1 286 ? -17.891 2.379 -13.5 1 85.44 286 LYS A O 1
ATOM 2275 N N . ALA A 1 287 ? -16.875 0.73 -14.719 1 78 287 ALA A N 1
ATOM 2276 C CA . ALA A 1 287 ? -18.125 0.005 -14.93 1 78 287 ALA A CA 1
ATOM 2277 C C . ALA A 1 287 ? -18.516 -0.776 -13.68 1 78 287 ALA A C 1
ATOM 2279 O O . ALA A 1 287 ? -19.656 -1.241 -13.555 1 78 287 ALA A O 1
ATOM 2280 N N . GLY A 1 288 ? -17.641 -0.873 -12.742 1 72.19 288 GLY A N 1
ATOM 2281 C CA . GLY A 1 288 ? -17.938 -1.53 -11.484 1 72.19 288 GLY A CA 1
ATOM 2282 C C . GLY A 1 288 ? -17.641 -3.018 -11.5 1 72.19 288 GLY A C 1
ATOM 2283 O O . GLY A 1 288 ? -18.234 -3.783 -10.734 1 72.19 288 GLY A O 1
ATOM 2284 N N . LYS A 1 289 ? -16.828 -3.434 -12.5 1 77.38 289 LYS A N 1
ATOM 2285 C CA . LYS A 1 289 ? -16.469 -4.844 -12.578 1 77.38 289 LYS A CA 1
ATOM 2286 C C . LYS A 1 289 ? -15 -5.008 -12.992 1 77.38 289 LYS A C 1
ATOM 2288 O O . LYS A 1 289 ? -14.406 -4.09 -13.555 1 77.38 289 LYS A O 1
ATOM 2293 N N . GLY A 1 290 ? -14.445 -6.145 -12.555 1 85.75 290 GLY A N 1
ATOM 2294 C CA . GLY A 1 290 ? -13.07 -6.426 -12.953 1 85.75 290 GLY A CA 1
ATOM 2295 C C . GLY A 1 290 ? -12.047 -5.672 -12.125 1 85.75 290 GLY A C 1
ATOM 2296 O O . GLY A 1 290 ? -12.297 -5.34 -10.969 1 85.75 290 GLY A O 1
ATOM 2297 N N . TYR A 1 291 ? -10.883 -5.539 -12.719 1 92.88 291 TYR A N 1
ATOM 2298 C CA . TYR A 1 291 ? -9.82 -4.797 -12.062 1 92.88 291 TYR A CA 1
ATOM 2299 C C . TYR A 1 291 ? -10.117 -3.305 -12.039 1 92.88 291 TYR A C 1
ATOM 2301 O O . TYR A 1 291 ? -10.703 -2.771 -12.992 1 92.88 291 TYR A O 1
ATOM 2309 N N . ASP A 1 292 ? -9.773 -2.6 -11.008 1 94.75 292 ASP A N 1
ATOM 2310 C CA . ASP A 1 292 ? -9.961 -1.153 -10.945 1 94.75 292 ASP A CA 1
ATOM 2311 C C . ASP A 1 292 ? -9.055 -0.439 -11.953 1 94.75 292 ASP A C 1
ATOM 2313 O O . ASP A 1 292 ? -9.531 0.354 -12.766 1 94.75 292 ASP A O 1
ATOM 2317 N N . GLU A 1 293 ? -7.777 -0.73 -11.906 1 95.94 293 GLU A N 1
ATOM 2318 C CA . GLU A 1 293 ? -6.785 -0.189 -12.828 1 95.94 293 GLU A CA 1
ATOM 2319 C C . GLU A 1 293 ? -5.883 -1.291 -13.375 1 95.94 293 GLU A C 1
ATOM 2321 O O . GLU A 1 293 ? -5.57 -2.254 -12.672 1 95.94 293 GLU A O 1
ATOM 2326 N N . VAL A 1 294 ? -5.484 -1.16 -14.656 1 95.81 294 VAL A N 1
ATOM 2327 C CA . VAL A 1 294 ? -4.562 -2.104 -15.281 1 95.81 294 VAL A CA 1
ATOM 2328 C C . VAL A 1 294 ? -3.484 -1.343 -16.047 1 95.81 294 VAL A C 1
ATOM 2330 O O . VAL A 1 294 ? -3.75 -0.279 -16.625 1 95.81 294 VAL A O 1
ATOM 2333 N N . TYR A 1 295 ? -2.287 -1.816 -15.945 1 96.12 295 TYR A N 1
ATOM 2334 C CA . TYR A 1 295 ? -1.252 -1.426 -16.891 1 96.12 295 TYR A CA 1
ATOM 2335 C C . TYR A 1 295 ? -1.318 -2.279 -18.156 1 96.12 295 TYR A C 1
ATOM 2337 O O . TYR A 1 295 ? -1.243 -3.508 -18.078 1 96.12 295 TYR A O 1
ATOM 2345 N N . ILE A 1 296 ? -1.468 -1.641 -19.266 1 94.62 296 ILE A N 1
ATOM 2346 C CA . ILE A 1 296 ? -1.563 -2.352 -20.547 1 94.62 296 ILE A CA 1
ATOM 2347 C C . ILE A 1 296 ? -0.284 -2.143 -21.344 1 94.62 296 ILE A C 1
ATOM 2349 O O . ILE A 1 296 ? 0.182 -1.01 -21.5 1 94.62 296 ILE A O 1
ATOM 2353 N N . PHE A 1 297 ? 0.283 -3.248 -21.781 1 94.62 297 PHE A N 1
ATOM 2354 C CA . PHE A 1 297 ? 1.527 -3.219 -22.547 1 94.62 297 PHE A CA 1
ATOM 2355 C C . PHE A 1 297 ? 1.294 -3.656 -23.984 1 94.62 297 PHE A C 1
ATOM 2357 O O . PHE A 1 297 ? 0.701 -4.707 -24.234 1 94.62 297 PHE A O 1
ATOM 2364 N N . THR A 1 298 ? 1.669 -2.732 -24.906 1 86.5 298 THR A N 1
ATOM 2365 C CA . THR A 1 298 ? 1.526 -3.057 -26.312 1 86.5 298 THR A CA 1
ATOM 2366 C C . THR A 1 298 ? 2.893 -3.248 -26.969 1 86.5 298 THR A C 1
ATOM 2368 O O . THR A 1 298 ? 3.789 -2.42 -26.797 1 86.5 298 THR A O 1
ATOM 2371 N N . GLU A 1 299 ? 3.559 -4.344 -26.891 1 68.81 299 GLU A N 1
ATOM 2372 C CA . GLU A 1 299 ? 4.848 -4.52 -27.547 1 68.81 299 GLU A CA 1
ATOM 2373 C C . GLU A 1 299 ? 4.723 -4.336 -29.062 1 68.81 299 GLU A C 1
ATOM 2375 O O . GLU A 1 299 ? 3.791 -4.855 -29.688 1 68.81 299 GLU A O 1
ATOM 2380 N N . ASN A 1 300 ? 5.254 -3.152 -29.609 1 52.97 300 ASN A N 1
ATOM 2381 C CA . ASN A 1 300 ? 5.414 -3.035 -31.047 1 52.97 300 ASN A CA 1
ATOM 2382 C C . ASN A 1 300 ? 6.395 -4.07 -31.594 1 52.97 300 ASN A C 1
ATOM 2384 O O . ASN A 1 300 ? 7.57 -4.066 -31.219 1 52.97 300 ASN A O 1
ATOM 2388 N N . LEU A 1 301 ? 6.156 -5.254 -31.766 1 40.59 301 LEU A N 1
ATOM 2389 C CA . LEU A 1 301 ? 7.07 -6.055 -32.562 1 40.59 301 LEU A CA 1
ATOM 2390 C C . LEU A 1 301 ? 7.48 -5.309 -33.844 1 40.59 301 LEU A C 1
ATOM 2392 O O . LEU A 1 301 ? 6.633 -4.949 -34.656 1 40.59 301 LEU A O 1
ATOM 2396 N N . ALA A 1 302 ? 8.438 -4.402 -33.781 1 33.09 302 ALA A N 1
ATOM 2397 C CA . ALA A 1 302 ? 9.016 -4.156 -35.125 1 33.09 302 ALA A CA 1
ATOM 2398 C C . ALA A 1 302 ? 9.219 -5.465 -35.875 1 33.09 302 ALA A C 1
ATOM 2400 O O . ALA A 1 302 ? 9.875 -6.383 -35.375 1 33.09 302 ALA A O 1
ATOM 2401 N N . ARG A 1 303 ? 8.07 -5.934 -36.406 1 29.72 303 ARG A N 1
ATOM 2402 C CA . ARG A 1 303 ? 8.336 -6.906 -37.469 1 29.72 303 ARG A CA 1
ATOM 2403 C C . ARG A 1 303 ? 9.68 -6.637 -38.156 1 29.72 303 ARG A C 1
ATOM 2405 O O . ARG A 1 303 ? 9.922 -5.527 -38.625 1 29.72 303 ARG A O 1
ATOM 2412 N N . ILE A 1 304 ? 10.664 -7.398 -37.656 1 22.05 304 ILE A N 1
ATOM 2413 C CA . ILE A 1 304 ? 11.625 -7.555 -38.75 1 22.05 304 ILE A CA 1
ATOM 2414 C C . ILE A 1 304 ? 10.906 -8.07 -40 1 22.05 304 ILE A C 1
ATOM 2416 O O . ILE A 1 304 ? 10.148 -9.039 -39.938 1 22.05 304 ILE A O 1
ATOM 2420 N N . MET B 1 1 ? -35.344 0.65 16.062 1 20.72 1 MET B N 1
ATOM 2421 C CA . MET B 1 1 ? -34 0.387 16.641 1 20.72 1 MET B CA 1
ATOM 2422 C C . MET B 1 1 ? -32.906 0.606 15.602 1 20.72 1 MET B C 1
ATOM 2424 O O . MET B 1 1 ? -33.031 0.12 14.477 1 20.72 1 MET B O 1
ATOM 2428 N N . GLN B 1 2 ? -32.219 1.752 15.641 1 27.81 2 GLN B N 1
ATOM 2429 C CA . GLN B 1 2 ? -31.281 2.127 14.594 1 27.81 2 GLN B CA 1
ATOM 2430 C C . GLN B 1 2 ? -30.375 0.952 14.211 1 27.81 2 GLN B C 1
ATOM 2432 O O . GLN B 1 2 ? -29.875 0.246 15.086 1 27.81 2 GLN B O 1
ATOM 2437 N N . GLU B 1 3 ? -30.453 0.233 13.281 1 35.34 3 GLU B N 1
ATOM 2438 C CA . GLU B 1 3 ? -29.734 -0.986 12.93 1 35.34 3 GLU B CA 1
ATOM 2439 C C . GLU B 1 3 ? -28.266 -0.885 13.312 1 35.34 3 GLU B C 1
ATOM 2441 O O . GLU B 1 3 ? -27.656 0.185 13.211 1 35.34 3 GLU B O 1
ATOM 2446 N N . PRO B 1 4 ? -27.578 -1.541 14.297 1 39.22 4 PRO B N 1
ATOM 2447 C CA . PRO B 1 4 ? -26.188 -1.582 14.781 1 39.22 4 PRO B CA 1
ATOM 2448 C C . PRO B 1 4 ? -25.188 -1.153 13.719 1 39.22 4 PRO B C 1
ATOM 2450 O O . PRO B 1 4 ? -25.391 -1.409 12.531 1 39.22 4 PRO B O 1
ATOM 2453 N N . ASN B 1 5 ? -24.484 0.171 13.844 1 48.03 5 ASN B N 1
ATOM 2454 C CA . ASN B 1 5 ? -23.562 1.027 13.125 1 48.03 5 ASN B CA 1
ATOM 2455 C C . ASN B 1 5 ? -22.516 0.208 12.359 1 48.03 5 ASN B C 1
ATOM 2457 O O . ASN B 1 5 ? -21.594 -0.353 12.961 1 48.03 5 ASN B O 1
ATOM 2461 N N . LYS B 1 6 ? -22.812 -0.458 11.219 1 73.69 6 LYS B N 1
ATOM 2462 C CA . LYS B 1 6 ? -22.109 -1.41 10.367 1 73.69 6 LYS B CA 1
ATOM 2463 C C . LYS B 1 6 ? -20.797 -0.827 9.859 1 73.69 6 LYS B C 1
ATOM 2465 O O . LYS B 1 6 ? -20.75 0.319 9.406 1 73.69 6 LYS B O 1
ATOM 2470 N N . VAL B 1 7 ? -19.672 -1.363 10.258 1 88.62 7 VAL B N 1
ATOM 2471 C CA . VAL B 1 7 ? -18.328 -1.067 9.789 1 88.62 7 VAL B CA 1
ATOM 2472 C C . VAL B 1 7 ? -18.328 -0.842 8.281 1 88.62 7 VAL B C 1
ATOM 2474 O O . VAL B 1 7 ? -19 -1.571 7.543 1 88.62 7 VAL B O 1
ATOM 2477 N N . ASN B 1 8 ? -17.891 0.413 7.902 1 93.12 8 ASN B N 1
ATOM 2478 C CA . ASN B 1 8 ? -17.719 0.732 6.488 1 93.12 8 ASN B CA 1
ATOM 2479 C C . ASN B 1 8 ? -16.562 -0.031 5.867 1 93.12 8 ASN B C 1
ATOM 2481 O O . ASN B 1 8 ? -15.398 0.218 6.203 1 93.12 8 ASN B O 1
ATOM 2485 N N . PHE B 1 9 ? -16.844 -0.883 4.93 1 93.94 9 PHE B N 1
ATOM 2486 C CA . PHE B 1 9 ? -15.812 -1.733 4.352 1 93.94 9 PHE B CA 1
ATOM 2487 C C . PHE B 1 9 ? -15.219 -1.087 3.104 1 93.94 9 PHE B C 1
ATOM 2489 O O . PHE B 1 9 ? -14.281 -1.621 2.512 1 93.94 9 PHE B O 1
ATOM 2496 N N . GLY B 1 10 ? -15.758 0.03 2.703 1 95.62 10 GLY B N 1
ATOM 2497 C CA . GLY B 1 10 ? -15.234 0.735 1.541 1 95.62 10 GLY B CA 1
ATOM 2498 C C . GLY B 1 10 ? -15.031 2.219 1.786 1 95.62 10 GLY B C 1
ATOM 2499 O O . GLY B 1 10 ? -15.609 3.055 1.09 1 95.62 10 GLY B O 1
ATOM 2500 N N . PRO B 1 11 ? -14.281 2.512 2.84 1 98.19 11 PRO B N 1
ATOM 2501 C CA . PRO B 1 11 ? -14.094 3.926 3.166 1 98.19 11 PRO B CA 1
ATOM 2502 C C . PRO B 1 11 ? -13.398 4.699 2.047 1 98.19 11 PRO B C 1
ATOM 2504 O O . PRO B 1 11 ? -12.508 4.164 1.377 1 98.19 11 PRO B O 1
ATOM 2507 N N . ILE B 1 12 ? -13.812 5.945 1.856 1 98.81 12 ILE B N 1
ATOM 2508 C CA . ILE B 1 12 ? -13.258 6.867 0.869 1 98.81 12 ILE B CA 1
ATOM 2509 C C . ILE B 1 12 ? -12.609 8.055 1.577 1 98.81 12 ILE B C 1
ATOM 2511 O O . ILE B 1 12 ? -13.203 8.648 2.475 1 98.81 12 ILE B O 1
ATOM 2515 N N . ILE B 1 13 ? -11.383 8.336 1.226 1 98.94 13 ILE B N 1
ATOM 2516 C CA . ILE B 1 13 ? -10.648 9.438 1.836 1 98.94 13 ILE B CA 1
ATOM 2517 C C . ILE B 1 13 ? -10.5 10.578 0.83 1 98.94 13 ILE B C 1
ATOM 2519 O O . ILE B 1 13 ? -10.109 10.352 -0.319 1 98.94 13 ILE B O 1
ATOM 2523 N N . GLY B 1 14 ? -10.93 11.773 1.207 1 98.94 14 GLY B N 1
ATOM 2524 C CA . GLY B 1 14 ? -10.578 12.961 0.443 1 98.94 14 GLY B CA 1
ATOM 2525 C C . GLY B 1 14 ? -9.164 13.445 0.709 1 98.94 14 GLY B C 1
ATOM 2526 O O . GLY B 1 14 ? -8.766 13.609 1.863 1 98.94 14 GLY B O 1
ATOM 2527 N N . ILE B 1 15 ? -8.367 13.609 -0.329 1 99 15 ILE B N 1
ATOM 2528 C CA . ILE B 1 15 ? -7.031 14.18 -0.178 1 99 15 ILE B CA 1
ATOM 2529 C C . ILE B 1 15 ? -6.98 15.555 -0.844 1 99 15 ILE B C 1
ATOM 2531 O O . ILE B 1 15 ? -7.293 15.688 -2.027 1 99 15 ILE B O 1
ATOM 2535 N N . LEU B 1 16 ? -6.598 16.562 -0.083 1 98.88 16 LEU B N 1
ATOM 2536 C CA . LEU B 1 16 ? -6.543 17.922 -0.604 1 98.88 16 LEU B CA 1
ATOM 2537 C C . LEU B 1 16 ? -5.305 18.125 -1.469 1 98.88 16 LEU B C 1
ATOM 2539 O O . LEU B 1 16 ? -4.191 17.781 -1.061 1 98.88 16 LEU B O 1
ATOM 2543 N N . SER B 1 17 ? -5.5 18.641 -2.68 1 98.25 17 SER B N 1
ATOM 2544 C CA . SER B 1 17 ? -4.367 18.938 -3.551 1 98.25 17 SER B CA 1
ATOM 2545 C C . SER B 1 17 ? -3.607 20.172 -3.076 1 98.25 17 SER B C 1
ATOM 2547 O O . SER B 1 17 ? -4.168 21.031 -2.391 1 98.25 17 SER B O 1
ATOM 2549 N N . HIS B 1 18 ? -2.389 20.188 -3.307 1 96.94 18 HIS B N 1
ATOM 2550 C CA . HIS B 1 18 ? -1.511 21.297 -2.949 1 96.94 18 HIS B CA 1
ATOM 2551 C C . HIS B 1 18 ? -1.158 22.141 -4.172 1 96.94 18 HIS B C 1
ATOM 2553 O O . HIS B 1 18 ? -0.988 21.594 -5.27 1 96.94 18 HIS B O 1
ATOM 2559 N N . PRO B 1 19 ? -0.948 23.438 -4.051 1 93.69 19 PRO B N 1
ATOM 2560 C CA . PRO B 1 19 ? -0.635 24.281 -5.195 1 93.69 19 PRO B CA 1
ATOM 2561 C C . PRO B 1 19 ? 0.681 23.906 -5.871 1 93.69 19 PRO B C 1
ATOM 2563 O O . PRO B 1 19 ? 1.604 23.438 -5.211 1 93.69 19 PRO B O 1
ATOM 2566 N N . SER B 1 20 ? 0.787 24.203 -7.156 1 88.75 20 SER B N 1
ATOM 2567 C CA . SER B 1 20 ? 1.897 23.906 -8.055 1 88.75 20 SER B CA 1
ATOM 2568 C C . SER B 1 20 ? 1.794 22.5 -8.625 1 88.75 20 SER B C 1
ATOM 2570 O O . SER B 1 20 ? 0.721 21.891 -8.602 1 88.75 20 SER B O 1
ATOM 2572 N N . ASP B 1 21 ? 2.891 22.062 -9.32 1 79.25 21 ASP B N 1
ATOM 2573 C CA . ASP B 1 21 ? 2.795 20.75 -9.977 1 79.25 21 ASP B CA 1
ATOM 2574 C C . ASP B 1 21 ? 3.516 19.672 -9.172 1 79.25 21 ASP B C 1
ATOM 2576 O O . ASP B 1 21 ? 3.439 18.5 -9.5 1 79.25 21 ASP B O 1
ATOM 2580 N N . GLY B 1 22 ? 4.172 20.094 -8.102 1 72.12 22 GLY B N 1
ATOM 2581 C CA . GLY B 1 22 ? 4.809 19.141 -7.215 1 72.12 22 GLY B CA 1
ATOM 2582 C C . GLY B 1 22 ? 6.004 18.438 -7.84 1 72.12 22 GLY B C 1
ATOM 2583 O O . GLY B 1 22 ? 6.578 17.531 -7.25 1 72.12 22 GLY B O 1
ATOM 2584 N N . ALA B 1 23 ? 6.352 18.734 -9.023 1 72.44 23 ALA B N 1
ATOM 2585 C CA . ALA B 1 23 ? 7.43 18.062 -9.734 1 72.44 23 ALA B CA 1
ATOM 2586 C C . ALA B 1 23 ? 8.742 18.828 -9.617 1 72.44 23 ALA B C 1
ATOM 2588 O O . ALA B 1 23 ? 8.75 20.062 -9.695 1 72.44 23 ALA B O 1
ATOM 2589 N N . SER B 1 24 ? 9.625 17.891 -9.352 1 62.12 24 SER B N 1
ATOM 2590 C CA . SER B 1 24 ? 10.953 18.5 -9.43 1 62.12 24 SER B CA 1
ATOM 2591 C C . SER B 1 24 ? 11.266 18.969 -10.844 1 62.12 24 SER B C 1
ATOM 2593 O O . SER B 1 24 ? 11.07 18.219 -11.812 1 62.12 24 SER B O 1
ATOM 2595 N N . GLY B 1 25 ? 11.477 20.125 -11.094 1 62.22 25 GLY B N 1
ATOM 2596 C CA . GLY B 1 25 ? 11.766 20.734 -12.383 1 62.22 25 GLY B CA 1
ATOM 2597 C C . GLY B 1 25 ? 10.539 21.344 -13.031 1 62.22 25 GLY B C 1
ATOM 2598 O O . GLY B 1 25 ? 10.602 21.797 -14.18 1 62.22 25 GLY B O 1
ATOM 2599 N N . ARG B 1 26 ? 9.516 21.422 -12.453 1 65.06 26 ARG B N 1
ATOM 2600 C CA . ARG B 1 26 ? 8.266 22.047 -12.898 1 65.06 26 ARG B CA 1
ATOM 2601 C C . ARG B 1 26 ? 7.809 21.453 -14.227 1 65.06 26 ARG B C 1
ATOM 2603 O O . ARG B 1 26 ? 8.438 21.688 -15.266 1 65.06 26 ARG B O 1
ATOM 2610 N N . LEU B 1 27 ? 6.914 20.562 -14.172 1 69.56 27 LEU B N 1
ATOM 2611 C CA . LEU B 1 27 ? 6.371 19.953 -15.375 1 69.56 27 LEU B CA 1
ATOM 2612 C C . LEU B 1 27 ? 5.273 20.812 -15.977 1 69.56 27 LEU B C 1
ATOM 2614 O O . LEU B 1 27 ? 5.043 20.781 -17.188 1 69.56 27 LEU B O 1
ATOM 2618 N N . ASN B 1 28 ? 4.668 21.531 -15.156 1 70.56 28 ASN B N 1
ATOM 2619 C CA . ASN B 1 28 ? 3.574 22.422 -15.555 1 70.56 28 ASN B CA 1
ATOM 2620 C C . ASN B 1 28 ? 3.639 23.75 -14.82 1 70.56 28 ASN B C 1
ATOM 2622 O O . ASN B 1 28 ? 3.506 23.797 -13.594 1 70.56 28 ASN B O 1
ATOM 2626 N N . ASP B 1 29 ? 3.832 24.828 -15.539 1 67.06 29 ASP B N 1
ATOM 2627 C CA . ASP B 1 29 ? 4.027 26.141 -14.938 1 67.06 29 ASP B CA 1
ATOM 2628 C C . ASP B 1 29 ? 2.756 26.984 -15.016 1 67.06 29 ASP B C 1
ATOM 2630 O O . ASP B 1 29 ? 2.787 28.188 -14.781 1 67.06 29 ASP B O 1
ATOM 2634 N N . ALA B 1 30 ? 1.665 26.328 -15.445 1 69.88 30 ALA B N 1
ATOM 2635 C CA . ALA B 1 30 ? 0.419 27.078 -15.539 1 69.88 30 ALA B CA 1
ATOM 2636 C C . ALA B 1 30 ? -0.02 27.578 -14.164 1 69.88 30 ALA B C 1
ATOM 2638 O O . ALA B 1 30 ? 0.251 26.938 -13.148 1 69.88 30 ALA B O 1
ATOM 2639 N N . PRO B 1 31 ? -0.706 28.844 -14.414 1 71.69 31 PRO B N 1
ATOM 2640 C CA . PRO B 1 31 ? -1.27 29.344 -13.164 1 71.69 31 PRO B CA 1
ATOM 2641 C C . PRO B 1 31 ? -2.441 28.5 -12.664 1 71.69 31 PRO B C 1
ATOM 2643 O O . PRO B 1 31 ? -3.111 27.844 -13.453 1 71.69 31 PRO B O 1
ATOM 2646 N N . ASN B 1 32 ? -2.447 27.812 -11.562 1 83.75 32 ASN B N 1
ATOM 2647 C CA . ASN B 1 32 ? -3.605 27.172 -10.953 1 83.75 32 ASN B CA 1
ATOM 2648 C C . ASN B 1 32 ? -3.48 25.656 -10.984 1 83.75 32 ASN B C 1
ATOM 2650 O O . ASN B 1 32 ? -4.488 24.938 -11.008 1 83.75 32 ASN B O 1
ATOM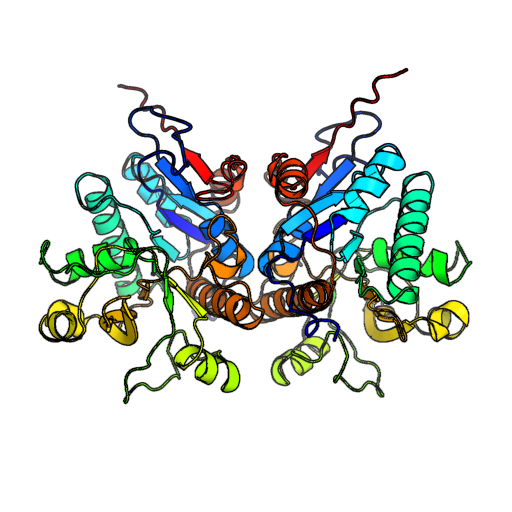 2654 N N . VAL B 1 33 ? -2.303 25.312 -11.25 1 91.25 33 VAL B N 1
ATOM 2655 C CA . VAL B 1 33 ? -2.051 23.875 -11.211 1 91.25 33 VAL B CA 1
ATOM 2656 C C . VAL B 1 33 ? -1.869 23.422 -9.766 1 91.25 33 VAL B C 1
ATOM 2658 O O . VAL B 1 33 ? -1.429 24.203 -8.914 1 91.25 33 VAL B O 1
ATOM 2661 N N . SER B 1 34 ? -2.359 22.344 -9.469 1 95.38 34 SER B N 1
ATOM 2662 C CA . SER B 1 34 ? -2.141 21.719 -8.172 1 95.38 34 SER B CA 1
ATOM 2663 C C . SER B 1 34 ? -1.815 20.234 -8.312 1 95.38 34 SER B C 1
ATOM 2665 O O . SER B 1 34 ? -1.847 19.688 -9.422 1 95.38 34 SER B O 1
ATOM 2667 N N . TYR B 1 35 ? -1.374 19.625 -7.219 1 96.19 35 TYR B N 1
ATOM 2668 C CA . TYR B 1 35 ? -0.956 18.234 -7.332 1 96.19 35 TYR B CA 1
ATOM 2669 C C . TYR B 1 35 ? -1.248 17.469 -6.043 1 96.19 35 TYR B C 1
ATOM 2671 O O . TYR B 1 35 ? -1.491 18.078 -4.996 1 96.19 35 TYR B O 1
ATOM 2679 N N . ILE B 1 36 ? -1.351 16.234 -6.156 1 97.81 36 ILE B N 1
ATOM 2680 C CA . ILE B 1 36 ? -1.249 15.258 -5.07 1 97.81 36 ILE B CA 1
ATOM 2681 C C . ILE B 1 36 ? -0.126 14.266 -5.371 1 97.81 36 ILE B C 1
ATOM 2683 O O . ILE B 1 36 ? -0.15 13.586 -6.395 1 97.81 36 ILE B O 1
ATOM 2687 N N . ALA B 1 37 ? 0.912 14.25 -4.488 1 97.5 37 ALA B N 1
ATOM 2688 C CA . ALA B 1 37 ? 1.904 13.195 -4.652 1 97.5 37 ALA B CA 1
ATOM 2689 C C . ALA B 1 37 ? 1.262 11.82 -4.531 1 97.5 37 ALA B C 1
ATOM 2691 O O . ALA B 1 37 ? 0.435 11.586 -3.645 1 97.5 37 ALA B O 1
ATOM 2692 N N . ALA B 1 38 ? 1.611 10.875 -5.43 1 98.19 38 ALA B N 1
ATOM 2693 C CA . ALA B 1 38 ? 0.999 9.555 -5.461 1 98.19 38 ALA B CA 1
ATOM 2694 C C . ALA B 1 38 ? 1.237 8.805 -4.152 1 98.19 38 ALA B C 1
ATOM 2696 O O . ALA B 1 38 ? 0.477 7.902 -3.797 1 98.19 38 ALA B O 1
ATOM 2697 N N . SER B 1 39 ? 2.305 9.164 -3.414 1 98.56 39 SER B N 1
ATOM 2698 C CA . SER B 1 39 ? 2.623 8.492 -2.156 1 98.56 39 SER B CA 1
ATOM 2699 C C . SER B 1 39 ? 1.486 8.633 -1.149 1 98.56 39 SER B C 1
ATOM 2701 O O . SER B 1 39 ? 1.217 7.715 -0.375 1 98.56 39 SER B O 1
ATOM 2703 N N . TYR B 1 40 ? 0.762 9.82 -1.146 1 98.88 40 TYR B N 1
ATOM 2704 C CA . TYR B 1 40 ? -0.378 9.984 -0.251 1 98.88 40 TYR B CA 1
ATOM 2705 C C . TYR B 1 40 ? -1.52 9.055 -0.638 1 98.88 40 TYR B C 1
ATOM 2707 O O . TYR B 1 40 ? -2.201 8.5 0.229 1 98.88 40 TYR B O 1
ATOM 2715 N N . VAL B 1 41 ? -1.744 8.93 -1.953 1 98.94 41 VAL B N 1
ATOM 2716 C CA . VAL B 1 41 ? -2.789 8.055 -2.467 1 98.94 41 VAL B CA 1
ATOM 2717 C C . VAL B 1 41 ? -2.473 6.602 -2.104 1 98.94 41 VAL B C 1
ATOM 2719 O O . VAL B 1 41 ? -3.32 5.891 -1.562 1 98.94 41 VAL B O 1
ATOM 2722 N N . LYS B 1 42 ? -1.232 6.184 -2.369 1 98.88 42 LYS B N 1
ATOM 2723 C CA . LYS B 1 42 ? -0.795 4.82 -2.076 1 98.88 42 LYS B CA 1
ATOM 2724 C C . LYS B 1 42 ? -0.861 4.535 -0.578 1 98.88 42 LYS B C 1
ATOM 2726 O O . LYS B 1 42 ? -1.197 3.422 -0.169 1 98.88 42 LYS B O 1
ATOM 2731 N N . PHE B 1 43 ? -0.558 5.578 0.226 1 98.94 43 PHE B N 1
ATOM 2732 C CA . PHE B 1 43 ? -0.609 5.492 1.681 1 98.94 43 PHE B CA 1
ATOM 2733 C C . PHE B 1 43 ? -2.004 5.094 2.15 1 98.94 43 PHE B C 1
ATOM 2735 O O . PHE B 1 43 ? -2.16 4.125 2.896 1 98.94 43 PHE B O 1
ATOM 2742 N N . VAL B 1 44 ? -2.988 5.723 1.606 1 98.81 44 VAL B N 1
ATOM 2743 C CA . VAL B 1 44 ? -4.383 5.504 1.977 1 98.81 44 VAL B CA 1
ATOM 2744 C C . VAL B 1 44 ? -4.875 4.184 1.388 1 98.81 44 VAL B C 1
ATOM 2746 O O . VAL B 1 44 ? -5.527 3.395 2.076 1 98.81 44 VAL B O 1
ATOM 2749 N N . GLU B 1 45 ? -4.52 3.863 0.194 1 98.88 45 GLU B N 1
ATOM 2750 C CA . GLU B 1 45 ? -4.969 2.648 -0.48 1 98.88 45 GLU B CA 1
ATOM 2751 C C . GLU B 1 45 ? -4.398 1.401 0.191 1 98.88 45 GLU B C 1
ATOM 2753 O O . GLU B 1 45 ? -5.062 0.365 0.255 1 98.88 45 GLU B O 1
ATOM 2758 N N . SER B 1 46 ? -3.178 1.537 0.67 1 98.88 46 SER B N 1
ATOM 2759 C CA . SER B 1 46 ? -2.508 0.383 1.261 1 98.88 46 SER B CA 1
ATOM 2760 C C . SER B 1 46 ? -3.221 -0.081 2.527 1 98.88 46 SER B C 1
ATOM 2762 O O . SER B 1 46 ? -3 -1.199 2.996 1 98.88 46 SER B O 1
ATOM 2764 N N . ALA B 1 47 ? -4.047 0.785 3.047 1 98.88 47 ALA B N 1
ATOM 2765 C CA . ALA B 1 47 ? -4.809 0.439 4.242 1 98.88 47 ALA B CA 1
ATOM 2766 C C . ALA B 1 47 ? -6.25 0.081 3.893 1 98.88 47 ALA B C 1
ATOM 2768 O O . ALA B 1 47 ? -7.09 -0.089 4.781 1 98.88 47 ALA B O 1
ATOM 2769 N N . GLY B 1 48 ? -6.574 -0.033 2.617 1 98.69 48 GLY B N 1
ATOM 2770 C CA . GLY B 1 48 ? -7.867 -0.544 2.189 1 98.69 48 GLY B CA 1
ATOM 2771 C C . GLY B 1 48 ? -8.906 0.545 2.004 1 98.69 48 GLY B C 1
ATOM 2772 O O . GLY B 1 48 ? -10.086 0.343 2.303 1 98.69 48 GLY B O 1
ATOM 2773 N N . ALA B 1 49 ? -8.516 1.697 1.612 1 98.81 49 ALA B N 1
ATOM 2774 C CA . ALA B 1 49 ? -9.438 2.777 1.28 1 98.81 49 ALA B CA 1
ATOM 2775 C C . ALA B 1 49 ? -9.25 3.238 -0.163 1 98.81 49 ALA B C 1
ATOM 2777 O O . ALA B 1 49 ? -8.289 2.834 -0.829 1 98.81 49 ALA B O 1
ATOM 2778 N N . ARG B 1 50 ? -10.156 3.938 -0.679 1 98.44 50 ARG B N 1
ATOM 2779 C CA . ARG B 1 50 ? -10.047 4.594 -1.978 1 98.44 50 ARG B CA 1
ATOM 2780 C C . ARG B 1 50 ? -9.977 6.109 -1.819 1 98.44 50 ARG B C 1
ATOM 2782 O O . ARG B 1 50 ? -10.172 6.637 -0.722 1 98.44 50 ARG B O 1
ATOM 2789 N N . VAL B 1 51 ? -9.625 6.84 -2.908 1 98.88 51 VAL B N 1
ATOM 2790 C CA . VAL B 1 51 ? -9.297 8.25 -2.762 1 98.88 51 VAL B CA 1
ATOM 2791 C C . VAL B 1 51 ? -10.141 9.086 -3.73 1 98.88 51 VAL B C 1
ATOM 2793 O O . VAL B 1 51 ? -10.289 8.719 -4.898 1 98.88 51 VAL B O 1
ATOM 2796 N N . ILE B 1 52 ? -10.695 10.094 -3.262 1 98.88 52 ILE B N 1
ATOM 2797 C CA . ILE B 1 52 ? -11.242 11.18 -4.074 1 98.88 52 ILE B CA 1
ATOM 2798 C C . ILE B 1 52 ? -10.398 12.438 -3.889 1 98.88 52 ILE B C 1
ATOM 2800 O O . ILE B 1 52 ? -10.219 12.906 -2.764 1 98.88 52 ILE B O 1
ATOM 2804 N N . PRO B 1 53 ? -9.828 12.984 -4.973 1 98.81 53 PRO B N 1
ATOM 2805 C CA . PRO B 1 53 ? -9.07 14.234 -4.832 1 98.81 53 PRO B CA 1
ATOM 2806 C C . PRO B 1 53 ? -9.961 15.438 -4.562 1 98.81 53 PRO B C 1
ATOM 2808 O O . PRO B 1 53 ? -10.992 15.609 -5.223 1 98.81 53 PRO B O 1
ATOM 2811 N N . LEU B 1 54 ? -9.664 16.156 -3.541 1 98.69 54 LEU B N 1
ATOM 2812 C CA . LEU B 1 54 ? -10.234 17.469 -3.297 1 98.69 54 LEU B CA 1
ATOM 2813 C C . LEU B 1 54 ? -9.344 18.562 -3.881 1 98.69 54 LEU B C 1
ATOM 2815 O O . LEU B 1 54 ? -8.367 18.984 -3.252 1 98.69 54 LEU B O 1
ATOM 2819 N N . ILE B 1 55 ? -9.688 19.016 -5.051 1 97.56 55 ILE B N 1
ATOM 2820 C CA . ILE B 1 55 ? -8.859 20 -5.754 1 97.56 55 ILE B CA 1
ATOM 2821 C C . ILE B 1 55 ? -9.07 21.375 -5.148 1 97.56 55 ILE B C 1
ATOM 2823 O O . ILE B 1 55 ? -10.18 21.922 -5.203 1 97.56 55 ILE B O 1
ATOM 2827 N N . TYR B 1 56 ? -8.023 21.953 -4.59 1 96.44 56 TYR B N 1
ATOM 2828 C CA . TYR B 1 56 ? -8.156 23.062 -3.645 1 96.44 56 TYR B CA 1
ATOM 2829 C C . TYR B 1 56 ? -8.781 24.281 -4.312 1 96.44 56 TYR B C 1
ATOM 2831 O O . TYR B 1 56 ? -9.43 25.094 -3.65 1 96.44 56 TYR B O 1
ATOM 2839 N N . ASN B 1 57 ? -8.594 24.438 -5.664 1 94.19 57 ASN B N 1
ATOM 2840 C CA . ASN B 1 57 ? -9.078 25.641 -6.336 1 94.19 57 ASN B CA 1
ATOM 2841 C C . ASN B 1 57 ? -10.352 25.359 -7.133 1 94.19 57 ASN B C 1
ATOM 2843 O O . ASN B 1 57 ? -10.688 26.125 -8.039 1 94.19 57 ASN B O 1
ATOM 2847 N N . GLU B 1 58 ? -11.023 24.281 -6.902 1 94.56 58 GLU B N 1
ATOM 2848 C CA . GLU B 1 58 ? -12.359 24.047 -7.438 1 94.56 58 GLU B CA 1
ATOM 2849 C C . GLU B 1 58 ? -13.391 24.953 -6.758 1 94.56 58 GLU B C 1
ATOM 2851 O O . GLU B 1 58 ? -13.164 25.422 -5.637 1 94.56 58 GLU B O 1
ATOM 2856 N N . PRO B 1 59 ? -14.531 25.219 -7.453 1 94.75 59 PRO B N 1
ATOM 2857 C CA . PRO B 1 59 ? -15.594 25.984 -6.797 1 94.75 59 PRO B CA 1
ATOM 2858 C C . PRO B 1 59 ? -16.047 25.375 -5.473 1 94.75 59 PRO B C 1
ATOM 2860 O O . PRO B 1 59 ? -16.109 24.141 -5.355 1 94.75 59 PRO B O 1
ATOM 2863 N N . PRO B 1 60 ? -16.375 26.203 -4.508 1 95.62 60 PRO B N 1
ATOM 2864 C CA . PRO B 1 60 ? -16.75 25.719 -3.18 1 95.62 60 PRO B CA 1
ATOM 2865 C C . PRO B 1 60 ? -17.875 24.688 -3.23 1 95.62 60 PRO B C 1
ATOM 2867 O O . PRO B 1 60 ? -17.875 23.734 -2.438 1 95.62 60 PRO B O 1
ATOM 2870 N N . GLU B 1 61 ? -18.781 24.797 -4.191 1 96.44 61 GLU B N 1
ATOM 2871 C CA . GLU B 1 61 ? -19.891 23.859 -4.293 1 96.44 61 GLU B CA 1
ATOM 2872 C C . GLU B 1 61 ? -19.422 22.469 -4.707 1 96.44 61 GLU B C 1
ATOM 2874 O O . GLU B 1 61 ? -19.953 21.469 -4.254 1 96.44 61 GLU B O 1
ATOM 2879 N N . ILE B 1 62 ? -18.438 22.484 -5.57 1 96.56 62 ILE B N 1
ATOM 2880 C CA . ILE B 1 62 ? -17.875 21.219 -6.027 1 96.56 62 ILE B CA 1
ATOM 2881 C C . ILE B 1 62 ? -17.109 20.547 -4.887 1 96.56 62 ILE B C 1
ATOM 2883 O O . ILE B 1 62 ? -17.25 19.344 -4.648 1 96.56 62 ILE B O 1
ATOM 2887 N N . LEU B 1 63 ? -16.344 21.328 -4.172 1 97.25 63 LEU B N 1
ATOM 2888 C CA . LEU B 1 63 ? -15.602 20.812 -3.023 1 97.25 63 LEU B CA 1
ATOM 2889 C C . LEU B 1 63 ? -16.547 20.266 -1.971 1 97.25 63 LEU B C 1
ATOM 2891 O O . LEU B 1 63 ? -16.297 19.188 -1.405 1 97.25 63 LEU B O 1
ATOM 2895 N N . GLN B 1 64 ? -17.625 21.016 -1.767 1 97.25 64 GLN B N 1
ATOM 2896 C CA . GLN B 1 64 ? -18.609 20.562 -0.786 1 97.25 64 GLN B CA 1
ATOM 2897 C C . GLN B 1 64 ? -19.25 19.25 -1.226 1 97.25 64 GLN B C 1
ATOM 2899 O O . GLN B 1 64 ? -19.484 18.359 -0.406 1 97.25 64 GLN B O 1
ATOM 2904 N N . ARG B 1 65 ? -19.578 19.141 -2.461 1 97.81 65 ARG B N 1
ATOM 2905 C CA . ARG B 1 65 ? -20.141 17.906 -2.994 1 97.81 65 ARG B CA 1
ATOM 2906 C C . ARG B 1 65 ? -19.188 16.734 -2.803 1 97.81 65 ARG B C 1
ATOM 2908 O O . ARG B 1 65 ? -19.594 15.648 -2.389 1 97.81 65 ARG B O 1
ATOM 2915 N N . LYS B 1 66 ? -17.953 16.938 -3.08 1 98.44 66 LYS B N 1
ATOM 2916 C CA . LYS B 1 66 ? -16.953 15.883 -2.932 1 98.44 66 LYS B CA 1
ATOM 2917 C C . LYS B 1 66 ? -16.75 15.523 -1.464 1 98.44 66 LYS B C 1
ATOM 2919 O O . LYS B 1 66 ? -16.562 14.352 -1.128 1 98.44 66 LYS B O 1
ATOM 2924 N N . LEU B 1 67 ? -16.797 16.531 -0.596 1 98.31 67 LEU B N 1
ATOM 2925 C CA . LEU B 1 67 ? -16.672 16.281 0.835 1 98.31 67 LEU B CA 1
ATOM 2926 C C . LEU B 1 67 ? -17.812 15.383 1.332 1 98.31 67 LEU B C 1
ATOM 2928 O O . LEU B 1 67 ? -17.641 14.617 2.283 1 98.31 67 LEU B O 1
ATOM 2932 N N . ASN B 1 68 ? -18.906 15.445 0.665 1 97.81 68 ASN B N 1
ATOM 2933 C CA . ASN B 1 68 ? -20.062 14.625 1.037 1 97.81 68 ASN B CA 1
ATOM 2934 C C . ASN B 1 68 ? -19.906 13.188 0.544 1 97.81 68 ASN B C 1
ATOM 2936 O O . ASN B 1 68 ? -20.656 12.305 0.945 1 97.81 68 ASN B O 1
ATOM 2940 N N . LEU B 1 69 ? -18.906 12.945 -0.271 1 98.56 69 LEU B N 1
ATOM 2941 C CA . LEU B 1 69 ? -18.703 11.609 -0.825 1 98.56 69 LEU B CA 1
ATOM 2942 C C . LEU B 1 69 ? -17.656 10.836 -0.018 1 98.56 69 LEU B C 1
ATOM 2944 O O . LEU B 1 69 ? -17.422 9.648 -0.27 1 98.56 69 LEU B O 1
ATOM 2948 N N . VAL B 1 70 ? -17.047 11.492 0.957 1 98.75 70 VAL B N 1
ATOM 2949 C CA . VAL B 1 70 ? -15.898 10.844 1.574 1 98.75 70 VAL B CA 1
ATOM 2950 C C . VAL B 1 70 ? -16.203 10.539 3.041 1 98.75 70 VAL B C 1
ATOM 2952 O O . VAL B 1 70 ? -17.203 11 3.58 1 98.75 70 VAL B O 1
ATOM 2955 N N . ASN B 1 71 ? -15.352 9.711 3.662 1 98.81 71 ASN B N 1
ATOM 2956 C CA . ASN B 1 71 ? -15.5 9.234 5.031 1 98.81 71 ASN B CA 1
ATOM 2957 C C . ASN B 1 71 ? -14.414 9.805 5.941 1 98.81 71 ASN B C 1
ATOM 2959 O O . ASN B 1 71 ? -14.383 9.523 7.141 1 98.81 71 ASN B O 1
ATOM 2963 N N . GLY B 1 72 ? -13.523 10.562 5.477 1 98.81 72 GLY B N 1
ATOM 2964 C CA . GLY B 1 72 ? -12.422 11.25 6.133 1 98.81 72 GLY B CA 1
ATOM 2965 C C . GLY B 1 72 ? -11.57 12.062 5.176 1 98.81 72 GLY B C 1
ATOM 2966 O O . GLY B 1 72 ? -11.758 11.992 3.959 1 98.81 72 GLY B O 1
ATOM 2967 N N . VAL B 1 73 ? -10.695 12.875 5.703 1 98.94 73 VAL B N 1
ATOM 2968 C CA . VAL B 1 73 ? -9.891 13.742 4.848 1 98.94 73 VAL B CA 1
ATOM 2969 C C . VAL B 1 73 ? -8.43 13.695 5.285 1 98.94 73 VAL B C 1
ATOM 2971 O O . VAL B 1 73 ? -8.133 13.461 6.461 1 98.94 73 VAL B O 1
ATOM 2974 N N . LEU B 1 74 ? -7.555 13.836 4.34 1 98.94 74 LEU B N 1
ATOM 2975 C CA . LEU B 1 74 ? -6.117 13.922 4.562 1 98.94 74 LEU B CA 1
ATOM 2976 C C . LEU B 1 74 ? -5.555 15.227 4.008 1 98.94 74 LEU B C 1
ATOM 2978 O O . LEU B 1 74 ? -5.785 15.562 2.846 1 98.94 74 LEU B O 1
ATOM 2982 N N . PHE B 1 75 ? -4.934 16.047 4.891 1 98.94 75 PHE B N 1
ATOM 2983 C CA . PHE B 1 75 ? -4.137 17.188 4.469 1 98.94 75 PHE B CA 1
ATOM 2984 C C . PHE B 1 75 ? -2.688 16.781 4.23 1 98.94 75 PHE B C 1
ATOM 2986 O O . PHE B 1 75 ? -2.066 16.141 5.086 1 98.94 75 PHE B O 1
ATOM 2993 N N . THR B 1 76 ? -2.164 17.141 3.078 1 98.69 76 THR B N 1
ATOM 2994 C CA . THR B 1 76 ? -0.821 16.734 2.68 1 98.69 76 THR B CA 1
ATOM 2995 C C . THR B 1 76 ? 0.217 17.734 3.18 1 98.69 76 THR B C 1
ATOM 2997 O O . THR B 1 76 ? -0.135 18.781 3.729 1 98.69 76 THR B O 1
ATOM 3000 N N . GLY B 1 77 ? 1.538 17.344 3.064 1 97.94 77 GLY B N 1
ATOM 3001 C CA . GLY B 1 77 ? 2.607 18.312 3.186 1 97.94 77 GLY B CA 1
ATOM 3002 C C . GLY B 1 77 ? 2.633 19.312 2.047 1 97.94 77 GLY B C 1
ATOM 3003 O O . GLY B 1 77 ? 1.818 19.234 1.124 1 97.94 77 GLY B O 1
ATOM 3004 N N . GLY B 1 78 ? 3.566 20.281 2.168 1 96.19 78 GLY B N 1
ATOM 3005 C CA . GLY B 1 78 ? 3.645 21.328 1.152 1 96.19 78 GLY B CA 1
ATOM 3006 C C . GLY B 1 78 ? 4.285 22.609 1.654 1 96.19 78 GLY B C 1
ATOM 3007 O O . GLY B 1 78 ? 5.078 22.578 2.598 1 96.19 78 GLY B O 1
ATOM 3008 N N . TRP B 1 79 ? 3.953 23.688 0.929 1 94.06 79 TRP B N 1
ATOM 3009 C CA . TRP B 1 79 ? 4.672 24.922 1.229 1 94.06 79 TRP B CA 1
ATOM 3010 C C . TRP B 1 79 ? 3.699 26.078 1.494 1 94.06 79 TRP B C 1
ATOM 3012 O O . TRP B 1 79 ? 4.062 27.078 2.119 1 94.06 79 TRP B O 1
ATOM 3022 N N . ALA B 1 80 ? 2.482 25.969 1.058 1 94.94 80 ALA B N 1
ATOM 3023 C CA . ALA B 1 80 ? 1.574 27.109 0.993 1 94.94 80 ALA B CA 1
ATOM 3024 C C . ALA B 1 80 ? 0.974 27.406 2.363 1 94.94 80 ALA B C 1
ATOM 3026 O O . ALA B 1 80 ? 0.198 26.609 2.896 1 94.94 80 ALA B O 1
ATOM 3027 N N . LYS B 1 81 ? 1.173 28.656 2.908 1 96.19 81 LYS B N 1
ATOM 3028 C CA . LYS B 1 81 ? 0.677 29.016 4.238 1 96.19 81 LYS B CA 1
ATOM 3029 C C . LYS B 1 81 ? -0.168 30.281 4.191 1 96.19 81 LYS B C 1
ATOM 3031 O O . LYS B 1 81 ? -0.453 30.891 5.23 1 96.19 81 LYS B O 1
ATOM 3036 N N . LYS B 1 82 ? -0.437 30.688 2.98 1 94.38 82 LYS B N 1
ATOM 3037 C CA . LYS B 1 82 ? -1.291 31.859 2.801 1 94.38 82 LYS B CA 1
ATOM 3038 C C . LYS B 1 82 ? -2.184 31.703 1.572 1 94.38 82 LYS B C 1
ATOM 3040 O O . LYS B 1 82 ? -1.994 30.781 0.772 1 94.38 82 LYS B O 1
ATOM 3045 N N . GLY B 1 83 ? -3.201 32.531 1.567 1 94.88 83 GLY B N 1
ATOM 3046 C CA . GLY B 1 83 ? -4.035 32.625 0.38 1 94.88 83 GLY B CA 1
ATOM 3047 C C . GLY B 1 83 ? -5.156 31.594 0.364 1 94.88 83 GLY B C 1
ATOM 3048 O O . GLY B 1 83 ? -5.609 31.141 1.419 1 94.88 83 GLY B O 1
ATOM 3049 N N . LEU B 1 84 ? -5.637 31.297 -0.854 1 95.75 84 LEU B N 1
ATOM 3050 C CA . LEU B 1 84 ? -6.812 30.453 -1.06 1 95.75 84 LEU B CA 1
ATOM 3051 C C . LEU B 1 84 ? -6.625 29.078 -0.418 1 95.75 84 LEU B C 1
ATOM 3053 O O . LEU B 1 84 ? -7.566 28.516 0.143 1 95.75 84 LEU B O 1
ATOM 3057 N N . TYR B 1 85 ? -5.426 28.547 -0.539 1 96.88 85 TYR B N 1
ATOM 3058 C CA . TYR B 1 85 ? -5.164 27.203 -0.007 1 96.88 85 TYR B CA 1
ATOM 3059 C C . TYR B 1 85 ? -5.473 27.141 1.483 1 96.88 85 TYR B C 1
ATOM 3061 O O . TYR B 1 85 ? -6.141 26.219 1.947 1 96.88 85 TYR B O 1
ATOM 3069 N N . VAL B 1 86 ? -5.055 28.156 2.268 1 97.81 86 VAL B N 1
ATOM 3070 C CA . VAL B 1 86 ? -5.27 28.188 3.711 1 97.81 86 VAL B CA 1
ATOM 3071 C 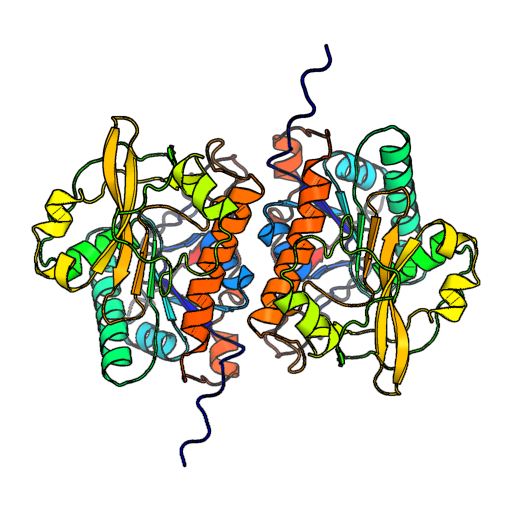C . VAL B 1 86 ? -6.762 28.344 4.008 1 97.81 86 VAL B C 1
ATOM 3073 O O . VAL B 1 86 ? -7.277 27.734 4.949 1 97.81 86 VAL B O 1
ATOM 3076 N N . ASP B 1 87 ? -7.438 29.172 3.178 1 97.75 87 ASP B N 1
ATOM 3077 C CA . ASP B 1 87 ? -8.875 29.344 3.346 1 97.75 87 ASP B CA 1
ATOM 3078 C C . ASP B 1 87 ? -9.617 28.016 3.164 1 97.75 87 ASP B C 1
ATOM 3080 O O . ASP B 1 87 ? -10.547 27.719 3.912 1 97.75 87 ASP B O 1
ATOM 3084 N N . VAL B 1 88 ? -9.18 27.281 2.188 1 98.5 88 VAL B N 1
ATOM 3085 C CA . VAL B 1 88 ? -9.812 26 1.889 1 98.5 88 VAL B CA 1
ATOM 3086 C C . VAL B 1 88 ? -9.523 25 3.012 1 98.5 88 VAL B C 1
ATOM 3088 O O . VAL B 1 88 ? -10.422 24.281 3.451 1 98.5 88 VAL B O 1
ATOM 3091 N N . VAL B 1 89 ? -8.312 24.953 3.506 1 98.81 89 VAL B N 1
ATOM 3092 C CA . VAL B 1 89 ? -7.957 24.094 4.633 1 98.81 89 VAL B CA 1
ATOM 3093 C C . VAL B 1 89 ? -8.836 24.422 5.832 1 98.81 89 VAL B C 1
ATOM 3095 O O . VAL B 1 89 ? -9.383 23.531 6.48 1 98.81 89 VAL B O 1
ATOM 3098 N N . ASP B 1 90 ? -8.969 25.719 6.137 1 98.56 90 ASP B N 1
ATOM 3099 C CA . ASP B 1 90 ? -9.805 26.172 7.246 1 98.56 90 ASP B CA 1
ATOM 3100 C C . ASP B 1 90 ? -11.25 25.719 7.066 1 98.56 90 ASP B C 1
ATOM 3102 O O . ASP B 1 90 ? -11.875 25.234 8.016 1 98.56 90 ASP B O 1
ATOM 3106 N N . GLY B 1 91 ? -11.75 25.875 5.867 1 98.5 91 GLY B N 1
ATOM 3107 C CA . GLY B 1 91 ? -13.109 25.453 5.574 1 98.5 91 GLY B CA 1
ATOM 3108 C C . GLY B 1 91 ? -13.312 23.953 5.766 1 98.5 91 GLY B C 1
ATOM 3109 O O . GLY B 1 91 ? -14.305 23.531 6.371 1 98.5 91 GLY B O 1
ATOM 3110 N N . ILE B 1 92 ? -12.422 23.125 5.266 1 98.88 92 ILE B N 1
ATOM 3111 C CA . ILE B 1 92 ? -12.531 21.672 5.379 1 98.88 92 ILE B CA 1
ATOM 3112 C C . ILE B 1 92 ? -12.391 21.266 6.844 1 98.88 92 ILE B C 1
ATOM 3114 O O . ILE B 1 92 ? -13.109 20.375 7.316 1 98.88 92 ILE B O 1
ATOM 3118 N N . PHE B 1 93 ? -11.477 21.938 7.586 1 98.81 93 PHE B N 1
ATOM 3119 C CA . PHE B 1 93 ? -11.297 21.641 9.008 1 98.81 93 PHE B CA 1
ATOM 3120 C C . PHE B 1 93 ? -12.586 21.906 9.781 1 98.81 93 PHE B C 1
ATOM 3122 O O . PHE B 1 93 ? -13.008 21.094 10.594 1 98.81 93 PHE B O 1
ATOM 3129 N N . LYS B 1 94 ? -13.203 23.031 9.508 1 98.31 94 LYS B N 1
ATOM 3130 C CA . LYS B 1 94 ? -14.484 23.344 10.141 1 98.31 94 LYS B CA 1
ATOM 3131 C C . LYS B 1 94 ? -15.547 22.312 9.789 1 98.31 94 LYS B C 1
ATOM 3133 O O . LYS B 1 94 ? -16.375 21.953 10.625 1 98.31 94 LYS B O 1
ATOM 3138 N N . HIS B 1 95 ? -15.523 21.906 8.523 1 98.12 95 HIS B N 1
ATOM 3139 C CA . HIS B 1 95 ? -16.438 20.859 8.094 1 98.12 95 HIS B CA 1
ATOM 3140 C C . HIS B 1 95 ? -16.234 19.578 8.906 1 98.12 95 HIS B C 1
ATOM 3142 O O . HIS B 1 95 ? -17.188 18.938 9.336 1 98.12 95 HIS B O 1
ATOM 3148 N N . VAL B 1 96 ? -14.992 19.188 9.133 1 98.69 96 VAL B N 1
ATOM 3149 C CA . VAL B 1 96 ? -14.641 18 9.914 1 98.69 96 VAL B CA 1
ATOM 3150 C C . VAL B 1 96 ? -15.203 18.125 11.328 1 98.69 96 VAL B C 1
ATOM 3152 O O . VAL B 1 96 ? -15.844 17.203 11.828 1 98.69 96 VAL B O 1
ATOM 3155 N N . LEU B 1 97 ? -15.008 19.266 11.961 1 98.69 97 LEU B N 1
ATOM 3156 C CA . LEU B 1 97 ? -15.477 19.469 13.328 1 98.69 97 LEU B CA 1
ATOM 3157 C C . LEU B 1 97 ? -17 19.438 13.398 1 98.69 97 LEU B C 1
ATOM 3159 O O . LEU B 1 97 ? -17.578 18.797 14.289 1 98.69 97 LEU B O 1
ATOM 3163 N N . LYS B 1 98 ? -17.594 20.094 12.422 1 98.19 98 LYS B N 1
ATOM 3164 C CA . LYS B 1 98 ? -19.047 20.156 12.391 1 98.19 98 LYS B CA 1
ATOM 3165 C C . LYS B 1 98 ? -19.672 18.766 12.258 1 98.19 98 LYS B C 1
ATOM 3167 O O . LYS B 1 98 ? -20.641 18.438 12.938 1 98.19 98 LYS B O 1
ATOM 3172 N N . LYS B 1 99 ? -19.141 17.953 11.367 1 97.94 99 LYS B N 1
ATOM 3173 C CA . LYS B 1 99 ? -19.641 16.594 11.18 1 97.94 99 LYS B CA 1
ATOM 3174 C C . LYS B 1 99 ? -19.516 15.789 12.469 1 97.94 99 LYS B C 1
ATOM 3176 O O . LYS B 1 99 ? -20.453 15.07 12.852 1 97.94 99 LYS B O 1
ATOM 3181 N N . ASN B 1 100 ? -18.438 15.883 13.094 1 98.62 100 ASN B N 1
ATOM 3182 C CA . ASN B 1 100 ? -18.219 15.133 14.32 1 98.62 100 ASN B CA 1
ATOM 3183 C C . ASN B 1 100 ? -19.109 15.641 15.453 1 98.62 100 ASN B C 1
ATOM 3185 O O . ASN B 1 100 ? -19.641 14.852 16.234 1 98.62 100 ASN B O 1
ATOM 3189 N N . ASP B 1 101 ? -19.281 16.953 15.555 1 98.44 101 ASP B N 1
ATOM 3190 C CA . ASP B 1 101 ? -20.172 17.516 16.562 1 98.44 101 ASP B CA 1
ATOM 3191 C C . ASP B 1 101 ? -21.609 17.062 16.344 1 98.44 101 ASP B C 1
ATOM 3193 O O . ASP B 1 101 ? -22.391 16.969 17.297 1 98.44 101 ASP B O 1
ATOM 3197 N N . ALA B 1 102 ? -21.906 16.734 15.117 1 97.5 102 ALA B N 1
ATOM 3198 C CA . ALA B 1 102 ? -23.25 16.281 14.766 1 97.5 102 ALA B CA 1
ATOM 3199 C C . ALA B 1 102 ? -23.391 14.781 14.969 1 97.5 102 ALA B C 1
ATOM 3201 O O . ALA B 1 102 ? -24.438 14.195 14.656 1 97.5 102 ALA B O 1
ATOM 3202 N N . GLY B 1 103 ? -22.344 14.117 15.344 1 96.44 103 GLY B N 1
ATOM 3203 C CA . GLY B 1 103 ? -22.422 12.695 15.664 1 96.44 103 GLY B CA 1
ATOM 3204 C C . GLY B 1 103 ? -21.938 11.805 14.539 1 96.44 103 GLY B C 1
ATOM 3205 O O . GLY B 1 103 ? -22.031 10.578 14.633 1 96.44 103 GLY B O 1
ATOM 3206 N N . GLU B 1 104 ? -21.453 12.414 13.492 1 96.62 104 GLU B N 1
ATOM 3207 C CA . GLU B 1 104 ? -20.891 11.641 12.391 1 96.62 104 GLU B CA 1
ATOM 3208 C C . GLU B 1 104 ? -19.375 11.539 12.492 1 96.62 104 GLU B C 1
ATOM 3210 O O . GLU B 1 104 ? -18.672 12.539 12.359 1 96.62 104 GLU B O 1
ATOM 3215 N N . HIS B 1 105 ? -18.922 10.312 12.758 1 98.19 105 HIS B N 1
ATOM 3216 C CA . HIS B 1 105 ? -17.484 10.117 12.875 1 98.19 105 HIS B CA 1
ATOM 3217 C C . HIS B 1 105 ? -16.781 10.43 11.562 1 98.19 105 HIS B C 1
ATOM 3219 O O . HIS B 1 105 ? -17.016 9.758 10.547 1 98.19 105 HIS B O 1
ATOM 3225 N N . PHE B 1 106 ? -15.953 11.43 11.508 1 98.69 106 PHE B N 1
ATOM 3226 C CA . PHE B 1 106 ? -15.297 11.922 10.305 1 98.69 106 PHE B CA 1
ATOM 3227 C C . PHE B 1 106 ? -13.859 12.328 10.602 1 98.69 106 PHE B C 1
ATOM 3229 O O . PHE B 1 106 ? -13.602 13.461 11.023 1 98.69 106 PHE B O 1
ATOM 3236 N N . PRO B 1 107 ? -12.914 11.414 10.336 1 98.88 107 PRO B N 1
ATOM 3237 C CA . PRO B 1 107 ? -11.531 11.641 10.758 1 98.88 107 PRO B CA 1
ATOM 3238 C C . PRO B 1 107 ? -10.773 12.562 9.805 1 98.88 107 PRO B C 1
ATOM 3240 O O . PRO B 1 107 ? -11.125 12.664 8.625 1 98.88 107 PRO B O 1
ATOM 3243 N N . LEU B 1 108 ? -9.82 13.258 10.359 1 98.94 108 LEU B N 1
ATOM 3244 C CA . LEU B 1 108 ? -8.828 14.047 9.641 1 98.94 108 LEU B CA 1
ATOM 3245 C C . LEU B 1 108 ? -7.418 13.609 10.008 1 98.94 108 LEU B C 1
ATOM 3247 O O . LEU B 1 108 ? -7.098 13.461 11.188 1 98.94 108 LEU B O 1
ATOM 3251 N N . PHE B 1 109 ? -6.621 13.312 9.008 1 98.94 109 PHE B N 1
ATOM 3252 C CA . PHE B 1 109 ? -5.195 13.062 9.164 1 98.94 109 PHE B CA 1
ATOM 3253 C C . PHE B 1 109 ? -4.375 14.156 8.484 1 98.94 109 PHE B C 1
ATOM 3255 O O . PHE B 1 109 ? -4.484 14.352 7.273 1 98.94 109 PHE B O 1
ATOM 3262 N N . ALA B 1 110 ? -3.607 14.906 9.242 1 98.94 110 ALA B N 1
ATOM 3263 C CA . ALA B 1 110 ? -2.844 16.031 8.711 1 98.94 110 ALA B CA 1
ATOM 3264 C C . ALA B 1 110 ? -1.345 15.758 8.773 1 98.94 110 ALA B C 1
ATOM 3266 O O . ALA B 1 110 ? -0.812 15.406 9.828 1 98.94 110 ALA B O 1
ATOM 3267 N N . ILE B 1 111 ? -0.667 15.953 7.648 1 98.88 111 ILE B N 1
ATOM 3268 C CA . ILE B 1 111 ? 0.741 15.586 7.539 1 98.88 111 ILE B CA 1
ATOM 3269 C C . ILE B 1 111 ? 1.58 16.828 7.25 1 98.88 111 ILE B C 1
ATOM 3271 O O . ILE B 1 111 ? 1.286 17.578 6.316 1 98.88 111 ILE B O 1
ATOM 3275 N N . CYS B 1 112 ? 2.645 17.109 8.039 1 98.5 112 CYS B N 1
ATOM 3276 C CA . CYS B 1 112 ? 3.654 18.141 7.855 1 98.5 112 CYS B CA 1
ATOM 3277 C C . CYS B 1 112 ? 3.006 19.516 7.73 1 98.5 112 CYS B C 1
ATOM 3279 O O . CYS B 1 112 ? 2.521 20.078 8.719 1 98.5 112 CYS B O 1
ATOM 3281 N N . LEU B 1 113 ? 2.846 20.031 6.465 1 98.62 113 LEU B N 1
ATOM 3282 C CA . LEU B 1 113 ? 2.152 21.312 6.301 1 98.62 113 LEU B CA 1
ATOM 3283 C C . LEU B 1 113 ? 0.738 21.234 6.871 1 98.62 113 LEU B C 1
ATOM 3285 O O . LEU B 1 113 ? 0.241 22.203 7.441 1 98.62 113 LEU B O 1
ATOM 3289 N N . GLY B 1 114 ? 0.058 20.062 6.656 1 98.81 114 GLY B N 1
ATOM 3290 C CA . GLY B 1 114 ? -1.258 19.891 7.25 1 98.81 114 GLY B CA 1
ATOM 3291 C C . GLY B 1 114 ? -1.277 20.125 8.75 1 98.81 114 GLY B C 1
ATOM 3292 O O . GLY B 1 114 ? -2.164 20.812 9.258 1 98.81 114 GLY B O 1
ATOM 3293 N N . PHE B 1 115 ? -0.322 19.562 9.445 1 98.81 115 PHE B N 1
ATOM 3294 C CA . PHE B 1 115 ? -0.192 19.781 10.883 1 98.81 115 PHE B CA 1
ATOM 3295 C C . PHE B 1 115 ? 0.039 21.25 11.188 1 98.81 115 PHE B C 1
ATOM 3297 O O . PHE B 1 115 ? -0.6 21.812 12.078 1 98.81 115 PHE B O 1
ATOM 3304 N N . GLU B 1 116 ? 0.913 21.875 10.445 1 98.81 116 GLU B N 1
ATOM 3305 C CA . GLU B 1 116 ? 1.243 23.281 10.664 1 98.81 116 GLU B CA 1
ATOM 3306 C C . GLU B 1 116 ? 0.016 24.172 10.484 1 98.81 116 GLU B C 1
ATOM 3308 O O . GLU B 1 116 ? -0.268 25.016 11.336 1 98.81 116 GLU B O 1
ATOM 3313 N N . LEU B 1 117 ? -0.749 23.906 9.438 1 98.81 117 LEU B N 1
ATOM 3314 C CA . LEU B 1 117 ? -1.889 24.75 9.109 1 98.81 117 LEU B CA 1
ATOM 3315 C C . LEU B 1 117 ? -3 24.578 10.141 1 98.81 117 LEU B C 1
ATOM 3317 O O . LEU B 1 117 ? -3.588 25.578 10.594 1 98.81 117 LEU B O 1
ATOM 3321 N N . ILE B 1 118 ? -3.297 23.328 10.555 1 98.56 118 ILE B N 1
ATOM 3322 C CA . ILE B 1 118 ? -4.375 23.172 11.523 1 98.56 118 ILE B CA 1
ATOM 3323 C C . ILE B 1 118 ? -3.943 23.719 12.875 1 98.56 118 ILE B C 1
ATOM 3325 O O . ILE B 1 118 ? -4.77 24.234 13.641 1 98.56 118 ILE B O 1
ATOM 3329 N N . SER B 1 119 ? -2.633 23.688 13.172 1 98.69 119 SER B N 1
ATOM 3330 C CA . SER B 1 119 ? -2.131 24.297 14.398 1 98.69 119 SER B CA 1
ATOM 3331 C C . SER B 1 119 ? -2.287 25.812 14.367 1 98.69 119 SER B C 1
ATOM 3333 O O . SER B 1 119 ? -2.664 26.422 15.367 1 98.69 119 SER B O 1
ATOM 3335 N N . MET B 1 120 ? -1.99 26.406 13.25 1 98.56 120 MET B N 1
ATOM 3336 C CA . MET B 1 120 ? -2.188 27.844 13.086 1 98.56 120 MET B CA 1
ATOM 3337 C C . MET B 1 120 ? -3.654 28.219 13.266 1 98.56 120 MET B C 1
ATOM 3339 O O . MET B 1 120 ? -3.971 29.203 13.938 1 98.56 120 MET B O 1
ATOM 3343 N N . ILE B 1 121 ? -4.523 27.438 12.68 1 98.44 121 ILE B N 1
ATOM 3344 C CA . ILE B 1 121 ? -5.957 27.688 12.734 1 98.44 121 ILE B CA 1
ATOM 3345 C C . ILE B 1 121 ? -6.449 27.562 14.172 1 98.44 121 ILE B C 1
ATOM 3347 O O . ILE B 1 121 ? -7.113 28.453 14.695 1 98.44 121 ILE B O 1
ATOM 3351 N N . ILE B 1 122 ? -6.09 26.484 14.875 1 98.56 122 ILE B N 1
ATOM 3352 C CA . ILE B 1 122 ? -6.57 26.172 16.219 1 98.56 122 ILE B CA 1
ATOM 3353 C C . ILE B 1 122 ? -6.012 27.203 17.203 1 98.56 122 ILE B C 1
ATOM 3355 O O . ILE B 1 122 ? -6.73 27.672 18.094 1 98.56 122 ILE B O 1
ATOM 3359 N N . SER B 1 123 ? -4.746 27.562 17.062 1 98.31 123 SER B N 1
ATOM 3360 C CA . SER B 1 123 ? -4.062 28.438 18 1 98.31 123 SER B CA 1
ATOM 3361 C C . SER B 1 123 ? -4.527 29.891 17.859 1 98.31 123 SER B C 1
ATOM 3363 O O . SER B 1 123 ? -4.266 30.719 18.719 1 98.31 123 SER B O 1
ATOM 3365 N N . LYS B 1 124 ? -5.156 30.25 16.719 1 96.69 124 LYS B N 1
ATOM 3366 C CA . LYS B 1 124 ? -5.543 31.609 16.359 1 96.69 124 LYS B CA 1
ATOM 3367 C C . LYS B 1 124 ? -4.328 32.531 16.312 1 96.69 124 LYS B C 1
ATOM 3369 O O . LYS B 1 124 ? -4.43 33.719 16.656 1 96.69 124 LYS B O 1
ATOM 3374 N N . ASP B 1 125 ? -3.199 31.938 16 1 95.69 125 ASP B N 1
ATOM 3375 C CA . ASP B 1 125 ? -1.926 32.625 15.922 1 95.69 125 ASP B CA 1
ATOM 3376 C C . ASP B 1 125 ? -1.177 32.281 14.641 1 95.69 125 ASP B C 1
ATOM 3378 O O . ASP B 1 125 ? -0.493 31.25 14.594 1 95.69 125 ASP B O 1
ATOM 3382 N N . LYS B 1 126 ? -1.155 33.094 13.656 1 92.88 126 LYS B N 1
ATOM 3383 C CA . LYS B 1 126 ? -0.52 32.844 12.367 1 92.88 126 LYS B CA 1
ATOM 3384 C C . LYS B 1 126 ? 0.997 32.75 12.516 1 92.88 126 LYS B C 1
ATOM 3386 O O . LYS B 1 126 ? 1.678 32.219 11.633 1 92.88 126 LYS B O 1
ATOM 3391 N N . GLY B 1 127 ? 1.54 33.281 13.547 1 95.5 127 GLY B N 1
ATOM 3392 C CA . GLY B 1 127 ? 2.979 33.312 13.758 1 95.5 127 GLY B CA 1
ATOM 3393 C C . GLY B 1 127 ? 3.451 32.25 14.734 1 95.5 127 GLY B C 1
ATOM 3394 O O . GLY B 1 127 ? 4.555 32.344 15.281 1 95.5 127 GLY B O 1
ATOM 3395 N N . ILE B 1 128 ? 2.695 31.219 14.984 1 97.81 128 ILE B N 1
ATOM 3396 C CA . ILE B 1 128 ? 2.973 30.281 16.062 1 97.81 128 ILE B CA 1
ATOM 3397 C C . ILE B 1 128 ? 4.137 29.375 15.664 1 97.81 128 ILE B C 1
ATOM 3399 O O . ILE B 1 128 ? 4.789 28.781 16.531 1 97.81 128 ILE B O 1
ATOM 3403 N N . LEU B 1 129 ? 4.367 29.234 14.375 1 98.31 129 LEU B N 1
ATOM 3404 C CA . LEU B 1 129 ? 5.398 28.328 13.891 1 98.31 129 LEU B CA 1
ATOM 3405 C C . LEU B 1 129 ? 6.789 28.875 14.172 1 98.31 129 LEU B C 1
ATOM 3407 O O . LEU B 1 129 ? 7 30.094 14.117 1 98.31 129 LEU B O 1
ATOM 3411 N N . GLU B 1 130 ? 7.676 27.984 14.445 1 97.94 130 GLU B N 1
ATOM 3412 C CA . GLU B 1 130 ? 9.086 28.281 14.672 1 97.94 130 GLU B CA 1
ATOM 3413 C C .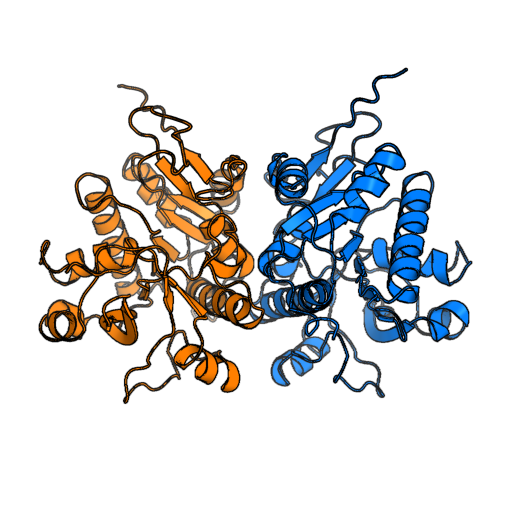 GLU B 1 130 ? 9.961 27.578 13.633 1 97.94 130 GLU B C 1
ATOM 3415 O O . GLU B 1 130 ? 9.531 26.609 13 1 97.94 130 GLU B O 1
ATOM 3420 N N . ARG B 1 131 ? 11.148 28.109 13.445 1 97.44 131 ARG B N 1
ATOM 3421 C CA . ARG B 1 131 ? 12.07 27.516 12.492 1 97.44 131 ARG B CA 1
ATOM 3422 C C . ARG B 1 131 ? 12.836 26.359 13.125 1 97.44 131 ARG B C 1
ATOM 3424 O O . ARG B 1 131 ? 13.25 26.438 14.281 1 97.44 131 ARG B O 1
ATOM 3431 N N . PHE B 1 132 ? 12.984 25.281 12.383 1 97.12 132 PHE B N 1
ATOM 3432 C CA . PHE B 1 132 ? 13.75 24.109 12.781 1 97.12 132 PHE B CA 1
ATOM 3433 C C . PHE B 1 132 ? 14.578 23.594 11.609 1 97.12 132 PHE B C 1
ATOM 3435 O O . PHE B 1 132 ? 14.211 23.781 10.453 1 97.12 132 PHE B O 1
ATOM 3442 N N . SER B 1 133 ? 15.688 22.922 11.875 1 94 133 SER B N 1
ATOM 3443 C CA . SER B 1 133 ? 16.5 22.234 10.875 1 94 133 SER B CA 1
ATOM 3444 C C . SER B 1 133 ? 16.016 20.812 10.641 1 94 133 SER B C 1
ATOM 3446 O O . SER B 1 133 ? 16.734 19.844 10.883 1 94 133 SER B O 1
ATOM 3448 N N . GLY B 1 134 ? 14.844 20.703 10.141 1 91.12 134 GLY B N 1
ATOM 3449 C CA . GLY B 1 134 ? 14.227 19.391 9.977 1 91.12 134 GLY B CA 1
ATOM 3450 C C . GLY B 1 134 ? 14.141 18.953 8.523 1 91.12 134 GLY B C 1
ATOM 3451 O O . GLY B 1 134 ? 13.328 18.094 8.18 1 91.12 134 GLY B O 1
ATOM 3452 N N . SER B 1 135 ? 14.953 19.531 7.582 1 91.12 135 SER B N 1
ATOM 3453 C CA . SER B 1 135 ? 14.906 19.156 6.172 1 91.12 135 SER B CA 1
ATOM 3454 C C . SER B 1 135 ? 15.688 17.875 5.91 1 91.12 135 SER B C 1
ATOM 3456 O O . SER B 1 135 ? 16.797 17.703 6.414 1 91.12 135 SER B O 1
ATOM 3458 N N . HIS B 1 136 ? 14.992 16.984 5.109 1 88 136 HIS B N 1
ATOM 3459 C CA . HIS B 1 136 ? 15.648 15.758 4.66 1 88 136 HIS B CA 1
ATOM 3460 C C . HIS B 1 136 ? 16.344 15.047 5.816 1 88 136 HIS B C 1
ATOM 3462 O O . HIS B 1 136 ? 17.531 14.727 5.734 1 88 136 HIS B O 1
ATOM 3468 N N . HIS B 1 137 ? 15.594 14.766 6.82 1 89.56 137 HIS B N 1
ATOM 3469 C CA . HIS B 1 137 ? 16.141 14.219 8.062 1 89.56 137 HIS B CA 1
ATOM 3470 C C . HIS B 1 137 ? 15.297 13.055 8.57 1 89.56 137 HIS B C 1
ATOM 3472 O O . HIS B 1 137 ? 14.078 13.164 8.664 1 89.56 137 HIS B O 1
ATOM 3478 N N . ALA B 1 138 ? 15.969 11.891 8.75 1 94.69 138 ALA B N 1
ATOM 3479 C CA . ALA B 1 138 ? 15.305 10.789 9.453 1 94.69 138 ALA B CA 1
ATOM 3480 C C . ALA B 1 138 ? 15.578 10.852 10.953 1 94.69 138 ALA B C 1
ATOM 3482 O O . ALA B 1 138 ? 16.688 11.172 11.375 1 94.69 138 ALA B O 1
ATOM 3483 N N . SER B 1 139 ? 14.586 10.609 11.758 1 95.31 139 SER B N 1
ATOM 3484 C CA . SER B 1 139 ? 14.773 10.695 13.203 1 95.31 139 SER B CA 1
ATOM 3485 C C . SER B 1 139 ? 13.945 9.641 13.93 1 95.31 139 SER B C 1
ATOM 3487 O O . SER B 1 139 ? 13.188 8.898 13.305 1 95.31 139 SER B O 1
ATOM 3489 N N . SER B 1 140 ? 14.18 9.547 15.219 1 96.69 140 SER B N 1
ATOM 3490 C CA . SER B 1 140 ? 13.344 8.766 16.125 1 96.69 140 SER B CA 1
ATOM 3491 C C . SER B 1 140 ? 12.195 9.602 16.672 1 96.69 140 SER B C 1
ATOM 3493 O O . SER B 1 140 ? 12.125 10.805 16.438 1 96.69 140 SER B O 1
ATOM 3495 N N . LEU B 1 141 ? 11.25 8.961 17.25 1 97.75 141 LEU B N 1
ATOM 3496 C CA . LEU B 1 141 ? 10.148 9.578 17.984 1 97.75 141 LEU B CA 1
ATOM 3497 C C . LEU B 1 141 ? 10.32 9.398 19.484 1 97.75 141 LEU B C 1
ATOM 3499 O O . LEU B 1 141 ? 10.477 8.273 19.969 1 97.75 141 LEU B O 1
ATOM 3503 N N . GLN B 1 142 ? 10.328 10.492 20.172 1 97.44 142 GLN B N 1
ATOM 3504 C CA . GLN B 1 142 ? 10.391 10.43 21.625 1 97.44 142 GLN B CA 1
ATOM 3505 C C . GLN B 1 142 ? 9 10.578 22.234 1 97.44 142 GLN B C 1
ATOM 3507 O O . GLN B 1 142 ? 8.375 11.641 22.125 1 97.44 142 GLN B O 1
ATOM 3512 N N . PHE B 1 143 ? 8.57 9.555 22.891 1 97.38 143 PHE B N 1
ATOM 3513 C CA . PHE B 1 143 ? 7.242 9.562 23.484 1 97.38 143 PHE B CA 1
ATOM 3514 C C . PHE B 1 143 ? 7.211 10.461 24.719 1 97.38 143 PHE B C 1
ATOM 3516 O O . PHE B 1 143 ? 8.156 10.469 25.5 1 97.38 143 PHE B O 1
ATOM 3523 N N . MET B 1 144 ? 6.094 11.094 24.859 1 95.81 144 MET B N 1
ATOM 3524 C CA . MET B 1 144 ? 5.895 11.875 26.078 1 95.81 144 MET B CA 1
ATOM 3525 C C . MET B 1 144 ? 5.75 10.969 27.297 1 95.81 144 MET B C 1
ATOM 3527 O O . MET B 1 144 ? 5.191 9.875 27.203 1 95.81 144 MET B O 1
ATOM 3531 N N . LYS B 1 145 ? 6.328 11.148 28.531 1 86.5 145 LYS B N 1
ATOM 3532 C CA . LYS B 1 145 ? 6.43 10.336 29.734 1 86.5 145 LYS B CA 1
ATOM 3533 C C . LYS B 1 145 ? 5.055 9.828 30.172 1 86.5 145 LYS B C 1
ATOM 3535 O O . LYS B 1 145 ? 4.91 8.664 30.547 1 86.5 145 LYS B O 1
ATOM 3540 N N . SER B 1 146 ? 3.969 10.492 30.031 1 81.38 146 SER B N 1
ATOM 3541 C CA . SER B 1 146 ? 2.688 10.133 30.625 1 81.38 146 SER B CA 1
ATOM 3542 C C . SER B 1 146 ? 1.694 9.664 29.578 1 81.38 146 SER B C 1
ATOM 3544 O O . SER B 1 146 ? 0.504 9.508 29.859 1 81.38 146 SER B O 1
ATOM 3546 N N . ILE B 1 147 ? 2.281 9.156 28.562 1 85.44 147 ILE B N 1
ATOM 3547 C CA . ILE B 1 147 ? 1.295 8.805 27.547 1 85.44 147 ILE B CA 1
ATOM 3548 C C . ILE B 1 147 ? 0.93 7.328 27.672 1 85.44 147 ILE B C 1
ATOM 3550 O O . ILE B 1 147 ? 1.806 6.477 27.844 1 85.44 147 ILE B O 1
ATOM 3554 N N . LYS B 1 148 ? -0.311 7.066 27.781 1 90.31 148 LYS B N 1
ATOM 3555 C CA . LYS B 1 148 ? -0.845 5.723 27.594 1 90.31 148 LYS B CA 1
ATOM 3556 C C . LYS B 1 148 ? -1.044 5.422 26.109 1 90.31 148 LYS B C 1
ATOM 3558 O O . LYS B 1 148 ? -1.778 6.129 25.422 1 90.31 148 LYS B O 1
ATOM 3563 N N . ILE B 1 149 ? -0.408 4.391 25.641 1 92.75 149 ILE B N 1
ATOM 3564 C CA . ILE B 1 149 ? -0.408 4.039 24.219 1 92.75 149 ILE B CA 1
ATOM 3565 C C . ILE B 1 149 ? -1.817 3.645 23.781 1 92.75 149 ILE B C 1
ATOM 3567 O O . ILE B 1 149 ? -2.219 3.902 22.641 1 92.75 149 ILE B O 1
ATOM 3571 N N . GLU B 1 150 ? -2.553 3.072 24.703 1 92.94 150 GLU B N 1
ATOM 3572 C CA . GLU B 1 150 ? -3.922 2.66 24.406 1 92.94 150 GLU B CA 1
ATOM 3573 C C . GLU B 1 150 ? -4.781 3.854 24 1 92.94 150 GLU B C 1
ATOM 3575 O O . GLU B 1 150 ? -4.742 4.902 24.641 1 92.94 150 GLU B O 1
ATOM 3580 N N . GLY B 1 151 ? -5.492 3.674 22.906 1 92.44 151 GLY B N 1
ATOM 3581 C CA . GLY B 1 151 ? -6.375 4.73 22.438 1 92.44 151 GLY B CA 1
ATOM 3582 C C . GLY B 1 151 ? -5.695 5.711 21.516 1 92.44 151 GLY B C 1
ATOM 3583 O O . GLY B 1 151 ? -6.352 6.574 20.922 1 92.44 151 GLY B O 1
ATOM 3584 N N . THR B 1 152 ? -4.379 5.578 21.359 1 96.56 152 THR B N 1
ATOM 3585 C CA . THR B 1 152 ? -3.652 6.477 20.469 1 96.56 152 THR B CA 1
ATOM 3586 C C . THR B 1 152 ? -3.393 5.809 19.109 1 96.56 152 THR B C 1
ATOM 3588 O O . THR B 1 152 ? -3.709 4.633 18.938 1 96.56 152 THR B O 1
ATOM 3591 N N . ILE B 1 153 ? -2.842 6.543 18.25 1 97.31 153 ILE B N 1
ATOM 3592 C CA . ILE B 1 153 ? -2.49 6.059 16.922 1 97.31 153 ILE B CA 1
ATOM 3593 C C . ILE B 1 153 ? -1.415 4.98 17.031 1 97.31 153 ILE B C 1
ATOM 3595 O O . ILE B 1 153 ? -1.209 4.199 16.094 1 97.31 153 ILE B O 1
ATOM 3599 N N . PHE B 1 154 ? -0.761 4.816 18.203 1 97.75 154 PHE B N 1
ATOM 3600 C CA . PHE B 1 154 ? 0.319 3.857 18.406 1 97.75 154 PHE B CA 1
ATOM 3601 C C . PHE B 1 154 ? -0.205 2.576 19.031 1 97.75 154 PHE B C 1
ATOM 3603 O O . PHE B 1 154 ? 0.56 1.641 19.281 1 97.75 154 PHE B O 1
ATOM 3610 N N . GLN B 1 155 ? -1.472 2.459 19.234 1 95.25 155 GLN B N 1
ATOM 3611 C CA . GLN B 1 155 ? -2.059 1.404 20.047 1 95.25 155 GLN B CA 1
ATOM 3612 C C . GLN B 1 155 ? -1.798 0.028 19.453 1 95.25 155 GLN B C 1
ATOM 3614 O O . GLN B 1 155 ? -1.704 -0.967 20.172 1 95.25 155 GLN B O 1
ATOM 3619 N N . ARG B 1 156 ? -1.567 -0.036 18.125 1 92.38 156 ARG B N 1
ATOM 3620 C CA . ARG B 1 156 ? -1.466 -1.343 17.469 1 92.38 156 ARG B CA 1
ATOM 3621 C C . ARG B 1 156 ? -0.01 -1.717 17.219 1 92.38 156 ARG B C 1
ATOM 3623 O O . ARG B 1 156 ? 0.275 -2.76 16.625 1 92.38 156 ARG B O 1
ATOM 3630 N N . PHE B 1 157 ? 0.831 -0.843 17.578 1 96.31 157 PHE B N 1
ATOM 3631 C CA . PHE B 1 157 ? 2.246 -1.149 17.406 1 96.31 157 PHE B CA 1
ATOM 3632 C C . PHE B 1 157 ? 2.684 -2.244 18.375 1 96.31 157 PHE B C 1
ATOM 3634 O O . PHE B 1 157 ? 2.264 -2.262 19.531 1 96.31 157 PHE B O 1
ATOM 3641 N N . SER B 1 158 ? 3.537 -3.193 17.922 1 94.69 158 SER B N 1
ATOM 3642 C CA . SER B 1 158 ? 4.152 -4.137 18.844 1 94.69 158 SER B CA 1
ATOM 3643 C C . SER B 1 158 ? 5.086 -3.43 19.812 1 94.69 158 SER B C 1
ATOM 3645 O O . SER B 1 158 ? 5.582 -2.338 19.531 1 94.69 158 SER B O 1
ATOM 3647 N N . ALA B 1 159 ? 5.328 -4.051 20.922 1 94.62 159 ALA B N 1
ATOM 3648 C CA . ALA B 1 159 ? 6.254 -3.49 21.906 1 94.62 159 ALA B CA 1
ATOM 3649 C C . ALA B 1 159 ? 7.637 -3.283 21.312 1 94.62 159 ALA B C 1
ATOM 3651 O O . ALA B 1 159 ? 8.281 -2.262 21.562 1 94.62 159 ALA B O 1
ATOM 3652 N N . ASP B 1 160 ? 8.016 -4.238 20.516 1 96.31 160 ASP B N 1
ATOM 3653 C CA . ASP B 1 160 ? 9.32 -4.152 19.875 1 96.31 160 ASP B CA 1
ATOM 3654 C C . ASP B 1 160 ? 9.398 -2.959 18.922 1 96.31 160 ASP B C 1
ATOM 3656 O O . ASP B 1 160 ? 10.367 -2.201 18.953 1 96.31 160 ASP B O 1
ATOM 3660 N N . LEU B 1 161 ? 8.398 -2.758 18.109 1 97.06 161 LEU B N 1
ATOM 3661 C CA . LEU B 1 161 ? 8.398 -1.655 17.156 1 97.06 161 LEU B CA 1
ATOM 3662 C C . LEU B 1 161 ? 8.312 -0.313 17.875 1 97.06 161 LEU B C 1
ATOM 3664 O O . LEU B 1 161 ? 8.922 0.666 17.438 1 97.06 161 LEU B O 1
ATOM 3668 N N . LEU B 1 162 ? 7.57 -0.253 19 1 96.81 162 LEU B N 1
ATOM 3669 C CA . LEU B 1 162 ? 7.5 0.966 19.797 1 96.81 162 LEU B CA 1
ATOM 3670 C C . LEU B 1 162 ? 8.875 1.331 20.344 1 96.81 162 LEU B C 1
ATOM 3672 O O . LEU B 1 162 ? 9.266 2.5 20.328 1 96.81 162 LEU B O 1
ATOM 3676 N N . ALA B 1 163 ? 9.555 0.331 20.828 1 97 163 ALA B N 1
ATOM 3677 C CA . ALA B 1 163 ? 10.898 0.559 21.344 1 97 163 ALA B CA 1
ATOM 3678 C C . ALA B 1 163 ? 11.828 1.072 20.25 1 97 163 ALA B C 1
ATOM 3680 O O . ALA B 1 163 ? 12.586 2.021 20.469 1 97 163 ALA B O 1
ATOM 3681 N N . LYS B 1 164 ? 11.727 0.506 19.109 1 98 164 LYS B N 1
ATOM 3682 C CA . LYS B 1 164 ? 12.594 0.894 18 1 98 164 LYS B CA 1
ATOM 3683 C C . LYS B 1 164 ? 12.258 2.299 17.516 1 98 164 LYS B C 1
ATOM 3685 O O . LYS B 1 164 ? 13.141 3.029 17.062 1 98 164 LYS B O 1
ATOM 3690 N N . LEU B 1 165 ? 10.992 2.691 17.594 1 97.31 165 LEU B N 1
ATOM 3691 C CA . LEU B 1 165 ? 10.578 4.035 17.188 1 97.31 165 LEU B CA 1
ATOM 3692 C C . LEU B 1 165 ? 11.328 5.09 18 1 97.31 165 LEU B C 1
ATOM 3694 O O . LEU B 1 165 ? 11.602 6.184 17.484 1 97.31 165 LEU B O 1
ATOM 3698 N N . SER B 1 166 ? 11.68 4.754 19.219 1 95.88 166 SER B N 1
ATOM 3699 C CA . SER B 1 166 ? 12.297 5.719 20.109 1 95.88 166 SER B CA 1
ATOM 3700 C C . SER B 1 166 ? 13.812 5.75 19.938 1 95.88 166 SER B C 1
ATOM 3702 O O . SER B 1 166 ? 14.477 6.699 20.359 1 95.88 166 SER B O 1
ATOM 3704 N N . THR B 1 167 ? 14.352 4.711 19.297 1 96.94 167 THR B N 1
ATOM 3705 C CA . THR B 1 167 ? 15.805 4.613 19.25 1 96.94 167 THR B CA 1
ATOM 3706 C C . THR B 1 167 ? 16.312 4.727 17.828 1 96.94 167 THR B C 1
ATOM 3708 O O . THR B 1 167 ? 17.391 5.277 17.578 1 96.94 167 THR B O 1
ATOM 3711 N N . ASP B 1 168 ? 15.57 4.172 16.906 1 97.12 168 ASP B N 1
ATOM 3712 C CA . ASP B 1 168 ? 16.016 4.102 15.508 1 97.12 168 ASP B CA 1
ATOM 3713 C C . ASP B 1 168 ? 15.422 5.246 14.688 1 97.12 168 ASP B C 1
ATOM 3715 O O . ASP B 1 168 ? 14.391 5.812 15.055 1 97.12 168 ASP B O 1
ATOM 3719 N N . ARG B 1 169 ? 16.062 5.637 13.656 1 96.38 169 ARG B N 1
ATOM 3720 C CA . ARG B 1 169 ? 15.594 6.672 12.75 1 96.38 169 ARG B CA 1
ATOM 3721 C C . ARG B 1 169 ? 14.586 6.109 11.75 1 96.38 169 ARG B C 1
ATOM 3723 O O . ARG B 1 169 ? 14.93 5.867 10.586 1 96.38 169 ARG B O 1
ATOM 3730 N N . LEU B 1 170 ? 13.297 6 12.219 1 98 170 LEU B N 1
ATOM 3731 C CA . LEU B 1 170 ? 12.297 5.277 11.438 1 98 170 LEU B CA 1
ATOM 3732 C C . LEU B 1 170 ? 11.289 6.238 10.82 1 98 170 LEU B C 1
ATOM 3734 O O . LEU B 1 170 ? 10.391 5.816 10.086 1 98 170 LEU B O 1
ATOM 3738 N N . VAL B 1 171 ? 11.398 7.539 11.07 1 97.88 171 VAL B N 1
ATOM 3739 C CA . VAL B 1 171 ? 10.414 8.477 10.531 1 97.88 171 VAL B CA 1
ATOM 3740 C C . VAL B 1 171 ? 11.125 9.562 9.727 1 97.88 171 VAL B C 1
ATOM 3742 O O . VAL B 1 171 ? 12.203 10.023 10.109 1 97.88 171 VAL B O 1
ATOM 3745 N N . MET B 1 172 ? 10.562 9.961 8.609 1 97.62 172 MET B N 1
ATOM 3746 C CA . MET B 1 172 ? 11.164 10.914 7.684 1 97.62 172 MET B CA 1
ATOM 3747 C C . MET B 1 172 ? 10.594 12.312 7.898 1 97.62 172 MET B C 1
ATOM 3749 O O . MET B 1 172 ? 9.375 12.492 7.906 1 97.62 172 MET B O 1
ATOM 3753 N N . HIS B 1 173 ? 11.484 13.266 8.109 1 96.5 173 HIS B N 1
ATOM 3754 C CA . HIS B 1 173 ? 11.109 14.672 8.234 1 96.5 173 HIS B CA 1
ATOM 3755 C C . HIS B 1 173 ? 11.578 15.469 7.023 1 96.5 173 HIS B C 1
ATOM 3757 O O . HIS B 1 173 ? 12.641 15.18 6.457 1 96.5 173 HIS B O 1
ATOM 3763 N N . HIS B 1 174 ? 10.789 16.422 6.629 1 94.25 174 HIS B N 1
ATOM 3764 C CA . HIS B 1 174 ? 11.156 17.406 5.625 1 94.25 174 HIS B CA 1
ATOM 3765 C C . HIS B 1 174 ? 10.383 18.703 5.812 1 94.25 174 HIS B C 1
ATOM 3767 O O . HIS B 1 174 ? 9.391 18.938 5.121 1 94.25 174 HIS B O 1
ATOM 3773 N N . HIS B 1 175 ? 10.883 19.469 6.688 1 94.88 175 HIS B N 1
ATOM 3774 C CA . HIS B 1 175 ? 10.219 20.734 7.02 1 94.88 175 HIS B CA 1
ATOM 3775 C C . HIS B 1 175 ? 11.203 21.75 7.586 1 94.88 175 HIS B C 1
ATOM 3777 O O . HIS B 1 175 ? 12.203 21.359 8.203 1 94.88 175 HIS B O 1
ATOM 3783 N N . LYS B 1 176 ? 10.883 22.984 7.395 1 96.44 176 LYS B N 1
ATOM 3784 C CA . LYS B 1 176 ? 11.68 24.078 7.953 1 96.44 176 LYS B CA 1
ATOM 3785 C C . LYS B 1 176 ? 10.984 24.703 9.148 1 96.44 176 LYS B C 1
ATOM 3787 O O . LYS B 1 176 ? 11.602 25.453 9.914 1 96.44 176 LYS B O 1
ATOM 3792 N N . TYR B 1 177 ? 9.703 24.469 9.273 1 97.56 177 TYR B N 1
ATOM 3793 C CA . TYR B 1 177 ? 8.922 25.047 10.359 1 97.56 177 TYR B CA 1
ATOM 3794 C C . TYR B 1 177 ? 8.328 23.953 11.242 1 97.56 177 TYR B C 1
ATOM 3796 O O . TYR B 1 177 ? 8.203 22.812 10.812 1 97.56 177 TYR B O 1
ATOM 3804 N N . GLY B 1 178 ? 8.031 24.219 12.453 1 97.94 178 GLY B N 1
ATOM 3805 C CA . GLY B 1 178 ? 7.406 23.375 13.453 1 97.94 178 GLY B CA 1
ATOM 3806 C C . GLY B 1 178 ? 7.004 24.141 14.703 1 97.94 178 GLY B C 1
ATOM 3807 O O . GLY B 1 178 ? 6.91 25.359 14.688 1 97.94 178 GLY B O 1
ATOM 3808 N N . ILE B 1 179 ? 6.629 23.438 15.695 1 98.69 179 ILE B N 1
ATOM 3809 C CA . ILE B 1 179 ? 6.242 24.031 16.969 1 98.69 179 ILE B CA 1
ATOM 3810 C C . ILE B 1 179 ? 6.973 23.344 18.109 1 98.69 179 ILE B C 1
ATOM 3812 O O . ILE B 1 179 ? 6.992 22.109 18.188 1 98.69 179 ILE B O 1
ATOM 3816 N N . SER B 1 180 ? 7.625 24.109 18.969 1 98.5 180 SER B N 1
ATOM 3817 C CA . SER B 1 180 ? 8.25 23.531 20.141 1 98.5 180 SER B CA 1
ATOM 3818 C C . SER B 1 180 ? 7.211 23.062 21.156 1 98.5 180 SER B C 1
ATOM 3820 O O . SER B 1 180 ? 6.094 23.578 21.188 1 98.5 180 SER B O 1
ATOM 3822 N N . PRO B 1 181 ? 7.594 22.031 21.969 1 97.88 181 PRO B N 1
ATOM 3823 C CA . PRO B 1 181 ? 6.656 21.609 23 1 97.88 181 PRO B CA 1
ATOM 3824 C C . PRO B 1 181 ? 6.234 22.734 23.922 1 97.88 181 PRO B C 1
ATOM 3826 O O . PRO B 1 181 ? 5.074 22.812 24.344 1 97.88 181 PRO B O 1
ATOM 3829 N N . GLN B 1 182 ? 7.129 23.641 24.25 1 98 182 GLN B N 1
ATOM 3830 C CA . GLN B 1 182 ? 6.832 24.766 25.141 1 98 182 GLN B CA 1
ATOM 3831 C C . GLN B 1 182 ? 5.793 25.688 24.516 1 98 182 GLN B C 1
ATOM 3833 O O . GLN B 1 182 ? 4.777 26 25.141 1 98 182 GLN B O 1
ATOM 3838 N N . THR B 1 183 ? 6.074 26.109 23.266 1 98.31 183 THR B N 1
ATOM 3839 C CA . THR B 1 183 ? 5.148 26.969 22.562 1 98.31 183 THR B CA 1
ATOM 3840 C C . THR B 1 183 ? 3.781 26.312 22.422 1 98.31 183 THR B C 1
ATOM 3842 O O . THR B 1 183 ? 2.75 26.953 22.594 1 98.31 183 THR B O 1
ATOM 3845 N N . PHE B 1 184 ? 3.754 25.047 22.141 1 98.38 184 PHE B N 1
ATOM 3846 C CA . PHE B 1 184 ? 2.533 24.266 21.969 1 98.38 184 PHE B CA 1
ATOM 3847 C C . PHE B 1 184 ? 1.727 24.234 23.266 1 98.38 184 PHE B C 1
ATOM 3849 O O . PHE B 1 184 ? 0.528 24.531 23.266 1 98.38 184 PHE B O 1
ATOM 3856 N N . GLN B 1 185 ? 2.373 23.984 24.406 1 97.19 185 GLN B N 1
ATOM 3857 C CA . GLN B 1 185 ? 1.712 23.812 25.688 1 97.19 185 GLN B CA 1
ATOM 3858 C C . GLN B 1 185 ? 1.244 25.141 26.25 1 97.19 185 GLN B C 1
ATOM 3860 O O . GLN B 1 185 ? 0.228 25.219 26.953 1 97.19 185 GLN B O 1
ATOM 3865 N N . GLU B 1 186 ? 1.956 26.172 25.891 1 97.88 186 GLU B N 1
ATOM 3866 C CA . GLU B 1 186 ? 1.631 27.5 26.406 1 97.88 186 GLU B CA 1
ATOM 3867 C C . GLU B 1 186 ? 0.415 28.094 25.703 1 97.88 186 GLU B C 1
ATOM 3869 O O . GLU B 1 186 ? -0.223 29.016 26.219 1 97.88 186 GLU B O 1
ATOM 3874 N N . ASN B 1 187 ? 0.182 27.594 24.5 1 98.31 187 ASN B N 1
ATOM 3875 C CA . ASN B 1 187 ? -1.033 28.016 23.812 1 98.31 187 ASN B CA 1
ATOM 3876 C C . ASN B 1 187 ? -2.238 27.188 24.25 1 98.31 187 ASN B C 1
ATOM 3878 O O . ASN B 1 187 ? -2.371 26.016 23.859 1 98.31 187 ASN B O 1
ATOM 3882 N N . MET B 1 188 ? -3.189 27.75 24.922 1 97.94 188 MET B N 1
ATOM 3883 C CA . MET B 1 188 ? -4.285 27.031 25.562 1 97.94 188 MET B CA 1
ATOM 3884 C C . MET B 1 188 ? -5.234 26.453 24.531 1 97.94 188 MET B C 1
ATOM 3886 O O . MET B 1 188 ? -5.812 25.375 24.734 1 97.94 188 MET B O 1
ATOM 3890 N N . HIS B 1 189 ? -5.426 27.141 23.422 1 98.31 189 HIS B N 1
ATOM 3891 C CA . HIS B 1 189 ? -6.273 26.578 22.375 1 98.31 189 HIS B CA 1
ATOM 3892 C C . HIS B 1 189 ? -5.707 25.281 21.828 1 98.31 189 HIS B C 1
ATOM 3894 O O . HIS B 1 189 ? -6.441 24.297 21.641 1 98.31 189 HIS B O 1
ATOM 3900 N N . LEU B 1 190 ? -4.398 25.234 21.609 1 98.25 190 LEU B N 1
ATOM 3901 C CA . LEU B 1 190 ? -3.73 24.047 21.062 1 98.25 190 LEU B CA 1
ATOM 3902 C C . LEU B 1 190 ? -3.691 22.938 22.109 1 98.25 190 LEU B C 1
ATOM 3904 O O . LEU B 1 190 ? -4.016 21.781 21.797 1 98.25 190 LEU B O 1
ATOM 3908 N N . SER B 1 191 ? -3.295 23.312 23.312 1 97.81 191 SER B N 1
ATOM 3909 C CA . SER B 1 191 ? -3.109 22.312 24.344 1 97.81 191 SER B CA 1
ATOM 3910 C C . SER B 1 191 ? -4.441 21.703 24.781 1 97.81 191 SER B C 1
ATOM 3912 O O . SER B 1 191 ? -4.496 20.562 25.234 1 97.81 191 SER B O 1
ATOM 3914 N N . ASN B 1 192 ? -5.539 22.469 24.625 1 98.25 192 ASN B N 1
ATOM 3915 C CA . ASN B 1 192 ? -6.863 21.953 24.938 1 98.25 192 ASN B CA 1
ATOM 3916 C C . ASN B 1 192 ? -7.395 21.062 23.828 1 98.25 192 ASN B C 1
ATOM 3918 O O . ASN B 1 192 ? -8.188 20.156 24.078 1 98.25 192 ASN B O 1
ATOM 3922 N N . PHE B 1 193 ? -6.957 21.297 22.641 1 98.69 193 PHE B N 1
ATOM 3923 C CA . PHE B 1 193 ? -7.465 20.562 21.484 1 98.69 193 PHE B CA 1
ATOM 3924 C C . PHE B 1 193 ? -6.684 19.266 21.297 1 98.69 193 PHE B C 1
ATOM 3926 O O . PHE B 1 193 ? -7.273 18.219 21.016 1 98.69 193 PHE B O 1
ATOM 3933 N N . PHE B 1 194 ? -5.363 19.375 21.438 1 98.38 194 PHE B N 1
ATOM 3934 C CA . PHE B 1 194 ? -4.488 18.25 21.109 1 98.38 194 PHE B CA 1
ATOM 3935 C C . PHE B 1 194 ? -3.762 17.766 22.344 1 98.38 194 PHE B C 1
ATOM 3937 O O . PHE B 1 194 ? -3.479 18.531 23.266 1 98.38 194 PHE B O 1
ATOM 3944 N N . LYS B 1 195 ? -3.479 16.516 22.375 1 97.38 195 LYS B N 1
ATOM 3945 C CA . LYS B 1 195 ? -2.438 15.914 23.203 1 97.38 195 LYS B CA 1
ATOM 3946 C C . LYS B 1 195 ? -1.177 15.641 22.391 1 97.38 195 LYS B C 1
ATOM 3948 O O . LYS B 1 195 ? -1.253 15.141 21.266 1 97.38 195 LYS B O 1
ATOM 3953 N N . ILE B 1 196 ? -0.031 16.062 22.906 1 98.19 196 ILE B N 1
ATOM 3954 C CA . ILE B 1 196 ? 1.238 15.695 22.297 1 98.19 196 ILE B CA 1
ATOM 3955 C C . ILE B 1 196 ? 1.57 14.242 22.594 1 98.19 196 ILE B C 1
ATOM 3957 O O . ILE B 1 196 ? 1.626 13.844 23.766 1 98.19 196 ILE B O 1
ATOM 3961 N N . LEU B 1 197 ? 1.755 13.438 21.562 1 98.38 197 LEU B N 1
ATOM 3962 C CA . LEU B 1 197 ? 2.119 12.039 21.766 1 98.38 197 LEU B CA 1
ATOM 3963 C C . LEU B 1 197 ? 3.631 11.859 21.688 1 98.38 197 LEU B C 1
ATOM 3965 O O . LEU B 1 197 ? 4.219 11.141 22.5 1 98.38 197 LEU B O 1
ATOM 3969 N N . THR B 1 198 ? 4.242 12.469 20.703 1 98.56 198 THR B N 1
ATOM 3970 C CA . THR B 1 198 ? 5.688 12.336 20.547 1 98.56 198 THR B CA 1
ATOM 3971 C C . THR B 1 198 ? 6.316 13.672 20.156 1 98.56 198 THR B C 1
ATOM 3973 O O . THR B 1 198 ? 5.625 14.57 19.688 1 98.56 198 THR B O 1
ATOM 3976 N N . THR B 1 199 ? 7.609 13.789 20.391 1 98.25 199 THR B N 1
ATOM 3977 C CA . THR B 1 199 ? 8.484 14.859 19.906 1 98.25 199 THR B CA 1
ATOM 3978 C C . THR B 1 199 ? 9.672 14.281 19.141 1 98.25 199 THR B C 1
ATOM 3980 O O . THR B 1 199 ? 9.914 13.07 19.188 1 98.25 199 THR B O 1
ATOM 3983 N N . SER B 1 200 ? 10.273 15.07 18.391 1 97.88 200 SER B N 1
ATOM 3984 C CA . SER B 1 200 ? 11.5 14.742 17.672 1 97.88 200 SER B CA 1
ATOM 3985 C C . SER B 1 200 ? 12.523 15.867 17.797 1 97.88 200 SER B C 1
ATOM 3987 O O . SER B 1 200 ? 12.203 16.969 18.25 1 97.88 200 SER B O 1
ATOM 3989 N N . THR B 1 201 ? 13.773 15.555 17.438 1 96.12 201 THR B N 1
ATOM 3990 C CA . THR B 1 201 ? 14.852 16.547 17.422 1 96.12 201 THR B CA 1
ATOM 3991 C C . THR B 1 201 ? 15.328 16.797 15.992 1 96.12 201 THR B C 1
ATOM 3993 O O . THR B 1 201 ? 15.406 15.875 15.18 1 96.12 201 THR B O 1
ATOM 3996 N N . ASP B 1 202 ? 15.594 18.047 15.766 1 95.38 202 ASP B N 1
ATOM 3997 C CA . ASP B 1 202 ? 16.125 18.359 14.438 1 95.38 202 ASP B CA 1
ATOM 3998 C C . ASP B 1 202 ? 17.641 18.188 14.406 1 95.38 202 ASP B C 1
ATOM 4000 O O . ASP B 1 202 ? 18.234 17.594 15.312 1 95.38 202 ASP B O 1
ATOM 4004 N N . LYS B 1 203 ? 18.266 18.594 13.344 1 93.81 203 LYS B N 1
ATOM 4005 C CA . LYS B 1 203 ? 19.703 18.391 13.148 1 93.81 203 LYS B CA 1
ATOM 4006 C C . LYS B 1 203 ? 20.516 19.172 14.188 1 93.81 203 LYS B C 1
ATOM 4008 O O . LYS B 1 203 ? 21.641 18.797 14.492 1 93.81 203 LYS B O 1
ATOM 4013 N N . ASP B 1 204 ? 19.969 20.234 14.727 1 94.88 204 ASP B N 1
ATOM 4014 C CA . ASP B 1 204 ? 20.641 21.062 15.719 1 94.88 204 ASP B CA 1
ATOM 4015 C C . ASP B 1 204 ? 20.188 20.703 17.125 1 94.88 204 ASP B C 1
ATOM 4017 O O . ASP B 1 204 ? 20.391 21.469 18.078 1 94.88 204 ASP B O 1
ATOM 4021 N N . ASN B 1 205 ? 19.453 19.656 17.281 1 94.31 205 ASN B N 1
ATOM 4022 C CA . ASN B 1 205 ? 19 19.094 18.562 1 94.31 205 ASN B CA 1
ATOM 4023 C C . ASN B 1 205 ? 17.875 19.922 19.172 1 94.31 205 ASN B C 1
ATOM 4025 O O . ASN B 1 205 ? 17.625 19.844 20.375 1 94.31 205 ASN B O 1
ATOM 4029 N N . LYS B 1 206 ? 17.344 20.766 18.391 1 96.88 206 LYS B N 1
ATOM 4030 C CA . LYS B 1 206 ? 16.125 21.438 18.844 1 96.88 206 LYS B CA 1
ATOM 4031 C C . LYS B 1 206 ? 14.93 20.5 18.828 1 96.88 206 LYS B C 1
ATOM 4033 O O . LYS B 1 206 ? 14.742 19.75 17.859 1 96.88 206 LYS B O 1
ATOM 4038 N N . VAL B 1 207 ? 14.156 20.578 19.906 1 97.81 207 VAL B N 1
ATOM 4039 C CA . VAL B 1 207 ? 13.039 19.656 20.062 1 97.81 207 VAL B CA 1
ATOM 4040 C C . VAL B 1 207 ? 11.766 20.281 19.516 1 97.81 207 VAL B C 1
ATOM 4042 O O . VAL B 1 207 ? 11.469 21.453 19.781 1 97.81 207 VAL B O 1
ATOM 4045 N N . TYR B 1 208 ? 10.992 19.594 18.703 1 98.12 208 TYR B N 1
ATOM 4046 C CA . TYR B 1 208 ? 9.703 20.047 18.203 1 98.12 208 TYR B CA 1
ATOM 4047 C C . TYR B 1 208 ? 8.656 18.953 18.328 1 98.12 208 TYR B C 1
ATOM 4049 O O . TYR B 1 208 ? 8.992 17.781 18.484 1 98.12 208 TYR B O 1
ATOM 4057 N N . VAL B 1 209 ? 7.387 19.312 18.328 1 98.69 209 VAL B N 1
ATOM 4058 C CA . VAL B 1 209 ? 6.254 18.406 18.375 1 98.69 209 VAL B CA 1
ATOM 4059 C C . VAL B 1 209 ? 6.176 17.609 17.078 1 98.69 209 VAL B C 1
ATOM 4061 O O . VAL B 1 209 ? 6.207 18.172 15.984 1 98.69 209 VAL B O 1
ATOM 4064 N N . SER B 1 210 ? 6.074 16.266 17.188 1 98.56 210 SER B N 1
ATOM 4065 C CA . SER B 1 210 ? 6.113 15.445 15.984 1 98.56 210 SER B CA 1
ATOM 4066 C C . SER B 1 210 ? 4.777 14.742 15.75 1 98.56 210 SER B C 1
ATOM 4068 O O . SER B 1 210 ? 4.398 14.484 14.602 1 98.56 210 SER B O 1
ATOM 4070 N N . THR B 1 211 ? 4.062 14.297 16.781 1 98.81 211 THR B N 1
ATOM 4071 C CA . THR B 1 211 ? 2.777 13.625 16.641 1 98.81 211 THR B CA 1
ATOM 4072 C C . THR B 1 211 ? 1.783 14.125 17.688 1 98.81 211 THR B C 1
ATOM 4074 O O . THR B 1 211 ? 2.102 14.188 18.875 1 98.81 211 THR B O 1
ATOM 4077 N N . VAL B 1 212 ? 0.618 14.531 17.25 1 98.75 212 VAL B N 1
ATOM 4078 C CA . VAL B 1 212 ? -0.432 14.969 18.172 1 98.75 212 VAL B CA 1
ATOM 4079 C C . VAL B 1 212 ? -1.746 14.273 17.812 1 98.75 212 VAL B C 1
ATOM 4081 O O . VAL B 1 212 ? -1.936 13.828 16.688 1 98.75 212 VAL B O 1
ATOM 4084 N N . GLN B 1 213 ? -2.566 14.148 18.719 1 98.69 213 GLN B N 1
ATOM 4085 C CA . GLN B 1 213 ? -3.902 13.586 18.578 1 98.69 213 GLN B CA 1
ATOM 4086 C C . GLN B 1 213 ? -4.93 14.398 19.359 1 98.69 213 GLN B C 1
ATOM 4088 O O . GLN B 1 213 ? -4.68 14.805 20.484 1 98.69 213 GLN B O 1
ATOM 4093 N N . SER B 1 214 ? -6.035 14.727 18.688 1 98.75 214 SER B N 1
ATOM 4094 C CA . SER B 1 214 ? -7.074 15.531 19.328 1 98.75 214 SER B CA 1
ATOM 4095 C C . SER B 1 214 ? -7.668 14.805 20.531 1 98.75 214 SER B C 1
ATOM 4097 O O . SER B 1 214 ? -7.805 13.578 20.516 1 98.75 214 SER B O 1
ATOM 4099 N N . ARG B 1 215 ? -8.055 15.547 21.516 1 97.31 215 ARG B N 1
ATOM 4100 C CA . ARG B 1 215 ? -8.648 15.016 22.734 1 97.31 215 ARG B CA 1
ATOM 4101 C C . ARG B 1 215 ? -10.094 14.594 22.5 1 97.31 215 ARG B C 1
ATOM 4103 O O . ARG B 1 215 ? -10.594 13.672 23.156 1 97.31 215 ARG B O 1
ATOM 4110 N N . ARG B 1 216 ? -10.742 15.203 21.562 1 97.31 216 ARG B N 1
ATOM 4111 C CA . ARG B 1 216 ? -12.188 15.047 21.438 1 97.31 216 ARG B CA 1
ATOM 4112 C C . ARG B 1 216 ? -12.578 14.555 20.047 1 97.31 216 ARG B C 1
ATOM 4114 O O . ARG B 1 216 ? -13.578 13.859 19.891 1 97.31 216 ARG B O 1
ATOM 4121 N N . TYR B 1 217 ? -11.859 14.922 19.031 1 98.56 217 TYR B N 1
ATOM 4122 C CA . TYR B 1 217 ? -12.195 14.625 17.641 1 98.56 217 TYR B CA 1
ATOM 4123 C C . TYR B 1 217 ? -11.258 13.57 17.062 1 98.56 217 TYR B C 1
ATOM 4125 O O . TYR B 1 217 ? -10.148 13.383 17.562 1 98.56 217 TYR B O 1
ATOM 4133 N N . PRO B 1 218 ? -11.695 12.781 16.094 1 98.62 218 PRO B N 1
ATOM 4134 C CA . PRO B 1 218 ? -10.781 11.875 15.391 1 98.62 218 PRO B CA 1
ATOM 4135 C C . PRO B 1 218 ? -9.828 12.609 14.453 1 98.62 218 PRO B C 1
ATOM 4137 O O . PRO B 1 218 ? -9.805 12.328 13.25 1 98.62 218 PRO B O 1
ATOM 4140 N N . VAL B 1 219 ? -9.07 13.516 15.016 1 98.88 219 VAL B N 1
ATOM 4141 C CA . VAL B 1 219 ? -8.086 14.312 14.305 1 98.88 219 VAL B CA 1
ATOM 4142 C C . VAL B 1 219 ? -6.684 13.977 14.812 1 98.88 219 VAL B C 1
ATOM 4144 O O . VAL B 1 219 ? -6.41 14.062 16.016 1 98.88 219 VAL B O 1
ATOM 4147 N N . THR B 1 220 ? -5.898 13.477 13.938 1 98.81 220 THR B N 1
ATOM 4148 C CA . THR B 1 220 ? -4.496 13.18 14.195 1 98.81 220 THR B CA 1
ATOM 4149 C C . THR B 1 220 ? -3.59 13.945 13.242 1 98.81 220 THR B C 1
ATOM 4151 O O . THR B 1 220 ? -3.93 14.125 12.07 1 98.81 220 THR B O 1
ATOM 4154 N N . ALA B 1 221 ? -2.48 14.422 13.719 1 98.88 221 ALA B N 1
ATOM 4155 C CA . ALA B 1 221 ? -1.554 15.18 12.883 1 98.88 221 ALA B CA 1
ATOM 4156 C C . ALA B 1 221 ? -0.106 14.805 13.195 1 98.88 221 ALA B C 1
ATOM 4158 O O . ALA B 1 221 ? 0.237 14.516 14.344 1 98.88 221 ALA B O 1
ATOM 4159 N N . VAL B 1 222 ? 0.694 14.789 12.172 1 98.88 222 VAL B N 1
ATOM 4160 C CA . VAL B 1 222 ? 2.111 14.469 12.312 1 98.88 222 VAL B CA 1
ATOM 4161 C C . VAL B 1 222 ? 2.949 15.5 11.562 1 98.88 222 VAL B C 1
ATOM 4163 O O . VAL B 1 222 ? 2.562 15.961 10.484 1 98.88 222 VAL B O 1
ATOM 4166 N N . GLN B 1 223 ? 4.098 15.875 12.148 1 98.75 223 GLN B N 1
ATOM 4167 C CA . GLN B 1 223 ? 5.031 16.797 11.508 1 98.75 223 GLN B CA 1
ATOM 4168 C C . GLN B 1 223 ? 5.961 16.062 10.555 1 98.75 223 GLN B C 1
ATOM 4170 O O . GLN B 1 223 ? 6.758 16.672 9.844 1 98.75 223 GLN B O 1
ATOM 4175 N N . TRP B 1 224 ? 5.988 14.781 10.578 1 98.44 224 TRP B N 1
ATOM 4176 C CA . TRP B 1 224 ? 6.82 13.922 9.734 1 98.44 224 TRP B CA 1
ATOM 4177 C C . TRP B 1 224 ? 5.984 13.242 8.656 1 98.44 224 TRP B C 1
ATOM 4179 O O . TRP B 1 224 ? 4.781 13.5 8.539 1 98.44 224 TRP B O 1
ATOM 4189 N N . HIS B 1 225 ? 6.59 12.5 7.781 1 98.62 225 HIS B N 1
ATOM 4190 C CA . HIS B 1 225 ? 5.953 11.969 6.582 1 98.62 225 HIS B CA 1
ATOM 4191 C C . HIS B 1 225 ? 5.852 10.453 6.641 1 98.62 225 HIS B C 1
ATOM 4193 O O . HIS B 1 225 ? 6.715 9.742 6.113 1 98.62 225 HIS B O 1
ATOM 4199 N N . PRO B 1 226 ? 4.746 9.93 7.215 1 98.69 226 PRO B N 1
ATOM 4200 C CA . PRO B 1 226 ? 4.609 8.477 7.324 1 98.69 226 PRO B CA 1
ATOM 4201 C C . PRO B 1 226 ? 4.473 7.797 5.965 1 98.69 226 PRO B C 1
ATOM 4203 O O . PRO B 1 226 ? 4.715 6.59 5.848 1 98.69 226 PRO B O 1
ATOM 4206 N N . GLU B 1 227 ? 4.07 8.539 4.867 1 98.69 227 GLU B N 1
ATOM 4207 C CA . GLU B 1 227 ? 3.814 7.938 3.562 1 98.69 227 GLU B CA 1
ATOM 4208 C C . GLU B 1 227 ? 5.117 7.66 2.818 1 98.69 227 GLU B C 1
ATOM 4210 O O . GLU B 1 227 ? 5.16 6.82 1.917 1 98.69 227 GLU B O 1
ATOM 4215 N N . LYS B 1 228 ? 6.188 8.383 3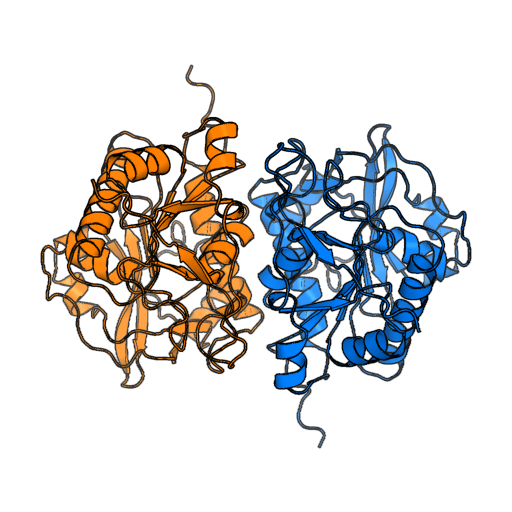.174 1 98.06 228 LYS B N 1
ATOM 4216 C CA . LYS B 1 228 ? 7.371 8.398 2.32 1 98.06 228 LYS B CA 1
ATOM 4217 C C . LYS B 1 228 ? 8.156 7.094 2.449 1 98.06 228 LYS B C 1
ATOM 4219 O O . LYS B 1 228 ? 8.766 6.633 1.48 1 98.06 228 LYS B O 1
ATOM 4224 N N . ASN B 1 229 ? 8.188 6.469 3.641 1 98.44 229 ASN B N 1
ATOM 4225 C CA . ASN B 1 229 ? 8.992 5.27 3.871 1 98.44 229 ASN B CA 1
ATOM 4226 C C . ASN B 1 229 ? 8.734 4.211 2.805 1 98.44 229 ASN B C 1
ATOM 4228 O O . ASN B 1 229 ? 9.672 3.598 2.289 1 98.44 229 ASN B O 1
ATOM 4232 N N . ALA B 1 230 ? 7.5 4.055 2.441 1 98.5 230 ALA B N 1
ATOM 4233 C CA . ALA B 1 230 ? 7.148 2.947 1.555 1 98.5 230 ALA B CA 1
ATOM 4234 C C . ALA B 1 230 ? 7.125 3.4 0.098 1 98.5 230 ALA B C 1
ATOM 4236 O O . ALA B 1 230 ? 7.32 2.592 -0.812 1 98.5 230 ALA B O 1
ATOM 4237 N N . PHE B 1 231 ? 6.961 4.727 -0.159 1 98.38 231 PHE B N 1
ATOM 4238 C CA . PHE B 1 231 ? 6.457 5.02 -1.495 1 98.38 231 PHE B CA 1
ATOM 4239 C C . PHE B 1 231 ? 7.312 6.078 -2.178 1 98.38 231 PHE B C 1
ATOM 4241 O O . PHE B 1 231 ? 7.062 6.441 -3.33 1 98.38 231 PHE B O 1
ATOM 4248 N N . GLU B 1 232 ? 8.312 6.656 -1.492 1 97.12 232 GLU B N 1
ATOM 4249 C CA . GLU B 1 232 ? 9.18 7.656 -2.104 1 97.12 232 GLU B CA 1
ATOM 4250 C C . GLU B 1 232 ? 10.641 7.207 -2.078 1 97.12 232 GLU B C 1
ATOM 4252 O O . GLU B 1 232 ? 11.141 6.762 -1.044 1 97.12 232 GLU B O 1
ATOM 4257 N N . TRP B 1 233 ? 11.367 7.348 -3.191 1 94.81 233 TRP B N 1
ATOM 4258 C CA . TRP B 1 233 ? 12.711 6.785 -3.332 1 94.81 233 TRP B CA 1
ATOM 4259 C C . TRP B 1 233 ? 13.711 7.859 -3.748 1 94.81 233 TRP B C 1
ATOM 4261 O O . TRP B 1 233 ? 14.891 7.566 -3.961 1 94.81 233 TRP B O 1
ATOM 4271 N N . GLY B 1 234 ? 13.328 9.078 -3.869 1 88.19 234 GLY B N 1
ATOM 4272 C CA . GLY B 1 234 ? 14.156 10.141 -4.422 1 88.19 234 GLY B CA 1
ATOM 4273 C C . GLY B 1 234 ? 15.258 10.578 -3.479 1 88.19 234 GLY B C 1
ATOM 4274 O O . GLY B 1 234 ? 16.297 11.094 -3.92 1 88.19 234 GLY B O 1
ATOM 4275 N N . LEU B 1 235 ? 15.039 10.406 -2.191 1 87.06 235 LEU B N 1
ATOM 4276 C CA . LEU B 1 235 ? 16.016 10.836 -1.203 1 87.06 235 LEU B CA 1
ATOM 4277 C C . LEU B 1 235 ? 16.625 9.633 -0.482 1 87.06 235 LEU B C 1
ATOM 4279 O O . LEU B 1 235 ? 15.891 8.742 -0.03 1 87.06 235 LEU B O 1
ATOM 4283 N N . SER B 1 236 ? 17.891 9.609 -0.308 1 87.69 236 SER B N 1
ATOM 4284 C CA . SER B 1 236 ? 18.609 8.461 0.238 1 87.69 236 SER B CA 1
ATOM 4285 C C . SER B 1 236 ? 18.359 8.312 1.734 1 87.69 236 SER B C 1
ATOM 4287 O O . SER B 1 236 ? 18.516 7.223 2.289 1 87.69 236 SER B O 1
ATOM 4289 N N . MET B 1 237 ? 17.953 9.391 2.418 1 91.06 237 MET B N 1
ATOM 4290 C CA . MET B 1 237 ? 17.828 9.344 3.871 1 91.06 237 MET B CA 1
ATOM 4291 C C . MET B 1 237 ? 16.469 8.781 4.281 1 91.06 237 MET B C 1
ATOM 4293 O O . MET B 1 237 ? 16.234 8.516 5.461 1 91.06 237 MET B O 1
ATOM 4297 N N . ILE B 1 238 ? 15.57 8.617 3.338 1 95.81 238 ILE B N 1
ATOM 4298 C CA . ILE B 1 238 ? 14.258 8.07 3.666 1 95.81 238 ILE B CA 1
ATOM 4299 C C . ILE B 1 238 ? 14.414 6.652 4.211 1 95.81 238 ILE B C 1
ATOM 4301 O O . ILE B 1 238 ? 15.039 5.801 3.576 1 95.81 238 ILE B O 1
ATOM 4305 N N . PRO B 1 239 ? 13.867 6.375 5.391 1 97.56 239 PRO B N 1
ATOM 4306 C CA . PRO B 1 239 ? 13.984 5.02 5.938 1 97.56 239 PRO B CA 1
ATOM 4307 C C . PRO B 1 239 ? 13.133 4.004 5.176 1 97.56 239 PRO B C 1
ATOM 4309 O O . PRO B 1 239 ? 11.922 4.203 5.016 1 97.56 239 PRO B O 1
ATOM 4312 N N . HIS B 1 240 ? 13.727 2.951 4.738 1 97.88 240 HIS B N 1
ATOM 4313 C CA . HIS B 1 240 ? 13.016 1.946 3.957 1 97.88 240 HIS B CA 1
ATOM 4314 C C . HIS B 1 240 ? 13.125 0.569 4.602 1 97.88 240 HIS B C 1
ATOM 4316 O O . HIS B 1 240 ? 12.797 -0.442 3.98 1 97.88 240 HIS B O 1
ATOM 4322 N N . SER B 1 241 ? 13.648 0.485 5.871 1 97.19 241 SER B N 1
ATOM 4323 C CA . SER B 1 241 ? 13.742 -0.807 6.543 1 97.19 241 SER B CA 1
ATOM 4324 C C . SER B 1 241 ? 12.367 -1.438 6.723 1 97.19 241 SER B C 1
ATOM 4326 O O . SER B 1 241 ? 11.352 -0.754 6.617 1 97.19 241 SER B O 1
ATOM 4328 N N . ASP B 1 242 ? 12.383 -2.721 6.973 1 97.06 242 ASP B N 1
ATOM 4329 C CA . ASP B 1 242 ? 11.148 -3.432 7.277 1 97.06 242 ASP B CA 1
ATOM 4330 C C . ASP B 1 242 ? 10.383 -2.746 8.406 1 97.06 242 ASP B C 1
ATOM 4332 O O . ASP B 1 242 ? 9.164 -2.574 8.328 1 97.06 242 ASP B O 1
ATOM 4336 N N . ASP B 1 243 ? 11.062 -2.309 9.43 1 98 243 ASP B N 1
ATOM 4337 C CA . ASP B 1 243 ? 10.445 -1.602 10.547 1 98 243 ASP B CA 1
ATOM 4338 C C . ASP B 1 243 ? 9.812 -0.291 10.086 1 98 243 ASP B C 1
ATOM 4340 O O . ASP B 1 243 ? 8.688 0.035 10.484 1 98 243 ASP B O 1
ATOM 4344 N N . ALA B 1 244 ? 10.523 0.45 9.25 1 98.56 244 ALA B N 1
ATOM 4345 C CA . ALA B 1 244 ? 10.016 1.723 8.75 1 98.56 244 ALA B CA 1
ATOM 4346 C C . ALA B 1 244 ? 8.734 1.521 7.941 1 98.56 244 ALA B C 1
ATOM 4348 O O . ALA B 1 244 ? 7.801 2.32 8.031 1 98.56 244 ALA B O 1
ATOM 4349 N N . ILE B 1 245 ? 8.703 0.433 7.168 1 98.69 245 ILE B N 1
ATOM 4350 C CA . ILE B 1 245 ? 7.523 0.108 6.375 1 98.69 245 ILE B CA 1
ATOM 4351 C C . ILE B 1 245 ? 6.344 -0.188 7.297 1 98.69 245 ILE B C 1
ATOM 4353 O O . ILE B 1 245 ? 5.223 0.265 7.051 1 98.69 245 ILE B O 1
ATOM 4357 N N . GLN B 1 246 ? 6.582 -0.917 8.344 1 98.38 246 GLN B N 1
ATOM 4358 C CA . GLN B 1 246 ? 5.523 -1.231 9.297 1 98.38 246 GLN B CA 1
ATOM 4359 C C . GLN B 1 246 ? 4.98 0.036 9.953 1 98.38 246 GLN B C 1
ATOM 4361 O O . GLN B 1 246 ? 3.787 0.128 10.242 1 98.38 246 GLN B O 1
ATOM 4366 N N . VAL B 1 247 ? 5.859 1.009 10.203 1 98.69 247 VAL B N 1
ATOM 4367 C CA . VAL B 1 247 ? 5.402 2.285 10.742 1 98.69 247 VAL B CA 1
ATOM 4368 C C . VAL B 1 247 ? 4.391 2.918 9.789 1 98.69 247 VAL B C 1
ATOM 4370 O O . VAL B 1 247 ? 3.307 3.332 10.211 1 98.69 247 VAL B O 1
ATOM 4373 N N . THR B 1 248 ? 4.727 2.955 8.469 1 98.88 248 THR B N 1
ATOM 4374 C CA . THR B 1 248 ? 3.814 3.477 7.461 1 98.88 248 THR B CA 1
ATOM 4375 C C . THR B 1 248 ? 2.482 2.734 7.496 1 98.88 248 THR B C 1
ATOM 4377 O O . THR B 1 248 ? 1.418 3.355 7.5 1 98.88 248 THR B O 1
ATOM 4380 N N . GLN B 1 249 ? 2.555 1.436 7.582 1 98.81 249 GLN B N 1
ATOM 4381 C CA . GLN B 1 249 ? 1.358 0.602 7.531 1 98.81 249 GLN B CA 1
ATOM 4382 C C . GLN B 1 249 ? 0.474 0.833 8.75 1 98.81 249 GLN B C 1
ATOM 4384 O O . GLN B 1 249 ? -0.747 0.945 8.625 1 98.81 249 GLN B O 1
ATOM 4389 N N . HIS B 1 250 ? 1.058 0.915 9.93 1 98.62 250 HIS B N 1
ATOM 4390 C CA . HIS B 1 250 ? 0.28 1.108 11.148 1 98.62 250 HIS B CA 1
ATOM 4391 C C . HIS B 1 250 ? -0.408 2.469 11.148 1 98.62 250 HIS B C 1
ATOM 4393 O O . HIS B 1 250 ? -1.558 2.586 11.586 1 98.62 250 HIS B O 1
ATOM 4399 N N . PHE B 1 251 ? 0.244 3.498 10.695 1 98.81 251 PHE B N 1
ATOM 4400 C CA . PHE B 1 251 ? -0.36 4.824 10.664 1 98.81 251 PHE B CA 1
ATOM 4401 C C . PHE B 1 251 ? -1.49 4.879 9.641 1 98.81 251 PHE B C 1
ATOM 4403 O O . PHE B 1 251 ? -2.551 5.449 9.914 1 98.81 251 PHE B O 1
ATOM 4410 N N . ALA B 1 252 ? -1.257 4.246 8.477 1 98.88 252 ALA B N 1
ATOM 4411 C CA . ALA B 1 252 ? -2.316 4.172 7.473 1 98.88 252 ALA B CA 1
ATOM 4412 C C . ALA B 1 252 ? -3.52 3.398 8 1 98.88 252 ALA B C 1
ATOM 4414 O O . ALA B 1 252 ? -4.664 3.838 7.855 1 98.88 252 ALA B O 1
ATOM 4415 N N . ASN B 1 253 ? -3.213 2.244 8.648 1 98.69 253 ASN B N 1
ATOM 4416 C CA . ASN B 1 253 ? -4.277 1.404 9.188 1 98.69 253 ASN B CA 1
ATOM 4417 C C . ASN B 1 253 ? -5.102 2.148 10.234 1 98.69 253 ASN B C 1
ATOM 4419 O O . ASN B 1 253 ? -6.324 2.01 10.281 1 98.69 253 ASN B O 1
ATOM 4423 N N . PHE B 1 254 ? -4.473 2.875 11.102 1 98.5 254 PHE B N 1
ATOM 4424 C CA . PHE B 1 254 ? -5.191 3.625 12.125 1 98.5 254 PHE B CA 1
ATOM 4425 C C . PHE B 1 254 ? -6.141 4.637 11.492 1 98.5 254 PHE B C 1
ATOM 4427 O O . PHE B 1 254 ? -7.324 4.672 11.828 1 98.5 254 PHE B O 1
ATOM 4434 N N . PHE B 1 255 ? -5.59 5.406 10.562 1 98.75 255 PHE B N 1
ATOM 4435 C CA . PHE B 1 255 ? -6.387 6.449 9.93 1 98.75 255 PHE B CA 1
ATOM 4436 C C . PHE B 1 255 ? -7.594 5.852 9.219 1 98.75 255 PHE B C 1
ATOM 4438 O O . PHE B 1 255 ? -8.719 6.312 9.406 1 98.75 255 PHE B O 1
ATOM 4445 N N . VAL B 1 256 ? -7.379 4.809 8.422 1 98.75 256 VAL B N 1
ATOM 4446 C CA . VAL B 1 256 ? -8.453 4.207 7.641 1 98.75 256 VAL B CA 1
ATOM 4447 C C . VAL B 1 256 ? -9.43 3.492 8.57 1 98.75 256 VAL B C 1
ATOM 4449 O O . VAL B 1 256 ? -10.641 3.479 8.32 1 98.75 256 VAL B O 1
ATOM 4452 N N . SER B 1 257 ? -8.93 2.91 9.703 1 98.12 257 SER B N 1
ATOM 4453 C CA . SER B 1 257 ? -9.836 2.318 10.68 1 98.12 257 SER B CA 1
ATOM 4454 C C . SER B 1 257 ? -10.781 3.365 11.258 1 98.12 257 SER B C 1
ATOM 4456 O O . SER B 1 257 ? -11.945 3.07 11.539 1 98.12 257 SER B O 1
ATOM 4458 N N . GLU B 1 258 ? -10.328 4.586 11.469 1 98.25 258 GLU B N 1
ATOM 4459 C CA . GLU B 1 258 ? -11.203 5.676 11.898 1 98.25 258 GLU B CA 1
ATOM 4460 C C . GLU B 1 258 ? -12.227 6.012 10.82 1 98.25 258 GLU B C 1
ATOM 4462 O O . GLU B 1 258 ? -13.398 6.25 11.125 1 98.25 258 GLU B O 1
ATOM 4467 N N . ALA B 1 259 ? -11.773 5.984 9.578 1 98.62 259 ALA B N 1
ATOM 4468 C CA . ALA B 1 259 ? -12.68 6.293 8.477 1 98.62 259 ALA B CA 1
ATOM 4469 C C . ALA B 1 259 ? -13.773 5.238 8.352 1 98.62 259 ALA B C 1
ATOM 4471 O O . ALA B 1 259 ? -14.898 5.543 7.934 1 98.62 259 ALA B O 1
ATOM 4472 N N . ARG B 1 260 ? -13.477 4 8.734 1 98.25 260 ARG B N 1
ATOM 4473 C CA . ARG B 1 260 ? -14.453 2.91 8.672 1 98.25 260 ARG B CA 1
ATOM 4474 C C . ARG B 1 260 ? -15.594 3.146 9.656 1 98.25 260 ARG B C 1
ATOM 4476 O O . ARG B 1 260 ? -16.656 2.523 9.539 1 98.25 260 ARG B O 1
ATOM 4483 N N . LYS B 1 261 ? -15.391 3.994 10.609 1 98 261 LYS B N 1
ATOM 4484 C CA . LYS B 1 261 ? -16.406 4.281 11.602 1 98 261 LYS B CA 1
ATOM 4485 C C . LYS B 1 261 ? -17.422 5.297 11.078 1 98 261 LYS B C 1
ATOM 4487 O O . LYS B 1 261 ? -18.469 5.52 11.695 1 98 261 LYS B O 1
ATOM 4492 N N . SER B 1 262 ? -17.078 5.953 9.969 1 97.75 262 SER B N 1
ATOM 4493 C CA . SER B 1 262 ? -18 6.902 9.352 1 97.75 262 SER B CA 1
ATOM 4494 C C . SER B 1 262 ? -19.266 6.199 8.844 1 97.75 262 SER B C 1
ATOM 4496 O O . SER B 1 262 ? -19.188 5.109 8.273 1 97.75 262 SER B O 1
ATOM 4498 N N . SER B 1 263 ? -20.422 6.781 9 1 95.69 263 SER B N 1
ATOM 4499 C CA . SER B 1 263 ? -21.688 6.195 8.578 1 95.69 263 SER B CA 1
ATOM 4500 C C . SER B 1 263 ? -22.062 6.637 7.168 1 95.69 263 SER B C 1
ATOM 4502 O O . SER B 1 263 ? -23.047 6.16 6.602 1 95.69 263 SER B O 1
ATOM 4504 N N . ASN B 1 264 ? -21.25 7.5 6.605 1 95.56 264 ASN B N 1
ATOM 4505 C CA . ASN B 1 264 ? -21.547 8.016 5.273 1 95.56 264 ASN B CA 1
ATOM 4506 C C . ASN B 1 264 ? -21.453 6.922 4.215 1 95.56 264 ASN B C 1
ATOM 4508 O O . ASN B 1 264 ? -20.469 6.18 4.16 1 95.56 264 ASN B O 1
ATOM 4512 N N . ARG B 1 265 ? -22.531 6.75 3.408 1 96.12 265 ARG B N 1
ATOM 4513 C CA . ARG B 1 265 ? -22.594 5.801 2.303 1 96.12 265 ARG B CA 1
ATOM 4514 C C . ARG B 1 265 ? -23 6.492 1.008 1 96.12 265 ARG B C 1
ATOM 4516 O O . ARG B 1 265 ? -24.156 6.387 0.576 1 96.12 265 ARG B O 1
ATOM 4523 N N . PRO B 1 266 ? -22.078 7.09 0.36 1 95.88 266 PRO B N 1
ATOM 4524 C CA . PRO B 1 266 ? -22.438 7.809 -0.866 1 95.88 266 PRO B CA 1
ATOM 4525 C C . PRO B 1 266 ? -22.844 6.875 -2.004 1 95.88 266 PRO B C 1
ATOM 4527 O O . PRO B 1 266 ? -22.484 5.691 -1.992 1 95.88 266 PRO B O 1
ATOM 4530 N N . PRO B 1 267 ? -23.625 7.438 -2.998 1 95.38 267 PRO B N 1
ATOM 4531 C CA . PRO B 1 267 ? -23.953 6.621 -4.168 1 95.38 267 PRO B CA 1
ATOM 4532 C C . PRO B 1 267 ? -22.719 6.129 -4.914 1 95.38 267 PRO B C 1
ATOM 4534 O O . PRO B 1 267 ? -21.812 6.918 -5.184 1 95.38 267 PRO B O 1
ATOM 4537 N N . VAL B 1 268 ? -22.75 4.887 -5.27 1 93.31 268 VAL B N 1
ATOM 4538 C CA . VAL B 1 268 ? -21.594 4.215 -5.848 1 93.31 268 VAL B CA 1
ATOM 4539 C C . VAL B 1 268 ? -21.156 4.93 -7.125 1 93.31 268 VAL B C 1
ATOM 4541 O O . VAL B 1 268 ? -19.969 5.156 -7.352 1 93.31 268 VAL B O 1
ATOM 4544 N N . ARG B 1 269 ? -22.062 5.332 -7.992 1 94.75 269 ARG B N 1
ATOM 4545 C CA . ARG B 1 269 ? -21.734 5.973 -9.266 1 94.75 269 ARG B CA 1
ATOM 4546 C C . ARG B 1 269 ? -21.016 7.305 -9.039 1 94.75 269 ARG B C 1
ATOM 4548 O O . ARG B 1 269 ? -20.078 7.629 -9.758 1 94.75 269 ARG B O 1
ATOM 4555 N N . ASP B 1 270 ? -21.484 8.102 -8.062 1 97 270 ASP B N 1
ATOM 4556 C CA . ASP B 1 270 ? -20.844 9.367 -7.742 1 97 270 ASP B CA 1
ATOM 4557 C C . ASP B 1 270 ? -19.406 9.141 -7.277 1 97 270 ASP B C 1
ATOM 4559 O O . ASP B 1 270 ? -18.5 9.898 -7.648 1 97 270 ASP B O 1
ATOM 4563 N N . VAL B 1 271 ? -19.203 8.07 -6.504 1 96.62 271 VAL B N 1
ATOM 4564 C CA . VAL B 1 271 ? -17.859 7.746 -6.027 1 96.62 271 VAL B CA 1
ATOM 4565 C C . VAL B 1 271 ? -16.953 7.395 -7.211 1 96.62 271 VAL B C 1
ATOM 4567 O O . VAL B 1 271 ? -15.891 7.98 -7.379 1 96.62 271 VAL B O 1
ATOM 4570 N N . LEU B 1 272 ? -17.438 6.477 -8.094 1 96 272 LEU B N 1
ATOM 4571 C CA . LEU B 1 272 ? -16.656 6.008 -9.227 1 96 272 LEU B CA 1
ATOM 4572 C C . LEU B 1 272 ? -16.281 7.168 -10.148 1 96 272 LEU B C 1
ATOM 4574 O O . LEU B 1 272 ? -15.164 7.207 -10.68 1 96 272 LEU B O 1
ATOM 4578 N N . ASP B 1 273 ? -17.109 8.156 -10.273 1 96.62 273 ASP B N 1
ATOM 4579 C CA . ASP B 1 273 ? -16.906 9.281 -11.18 1 96.62 273 ASP B CA 1
ATOM 4580 C C . ASP B 1 273 ? -15.898 10.281 -10.602 1 96.62 273 ASP B C 1
ATOM 4582 O O . ASP B 1 273 ? -15.398 11.148 -11.32 1 96.62 273 ASP B O 1
ATOM 4586 N N . ASN B 1 274 ? -15.586 10.148 -9.297 1 97.75 274 ASN B N 1
ATOM 4587 C CA . ASN B 1 274 ? -14.758 11.164 -8.672 1 97.75 274 ASN B CA 1
ATOM 4588 C C . ASN B 1 274 ? -13.461 10.578 -8.125 1 97.75 274 ASN B C 1
ATOM 4590 O O . ASN B 1 274 ? -12.609 11.305 -7.605 1 97.75 274 ASN B O 1
ATOM 4594 N N . LEU B 1 275 ? -13.242 9.25 -8.305 1 98.06 275 LEU B N 1
ATOM 4595 C CA . LEU B 1 275 ? -12.055 8.594 -7.785 1 98.06 275 LEU B CA 1
ATOM 4596 C C . LEU B 1 275 ? -10.789 9.141 -8.438 1 98.06 275 LEU B C 1
ATOM 4598 O O . LEU B 1 275 ? -10.828 9.594 -9.586 1 98.06 275 LEU B O 1
ATOM 4602 N N . ILE B 1 276 ? -9.727 9.078 -7.742 1 98.38 276 ILE B N 1
ATOM 4603 C CA . ILE B 1 276 ? -8.422 9.516 -8.219 1 98.38 276 ILE B CA 1
ATOM 4604 C C . ILE B 1 276 ? -8.055 8.742 -9.484 1 98.38 276 ILE B C 1
ATOM 4606 O O . ILE B 1 276 ? -7.215 9.195 -10.273 1 98.38 276 ILE B O 1
ATOM 4610 N N . TYR B 1 277 ? -8.711 7.598 -9.742 1 97.12 277 TYR B N 1
ATOM 4611 C CA . TYR B 1 277 ? -8.438 6.754 -10.898 1 97.12 277 TYR B CA 1
ATOM 4612 C C . TYR B 1 277 ? -8.836 7.453 -12.188 1 97.12 277 TYR B C 1
ATOM 4614 O O . TYR B 1 277 ? -8.43 7.039 -13.281 1 97.12 277 TYR B O 1
ATOM 4622 N N . ASN B 1 278 ? -9.711 8.438 -12.109 1 96.81 278 ASN B N 1
ATOM 4623 C CA . ASN B 1 278 ? -10.094 9.234 -13.273 1 96.81 278 ASN B CA 1
ATOM 4624 C C . ASN B 1 278 ? -8.961 10.148 -13.727 1 96.81 278 ASN B C 1
ATOM 4626 O O . ASN B 1 278 ? -9.07 10.812 -14.758 1 96.81 278 ASN B O 1
ATOM 4630 N N . TYR B 1 279 ? -7.859 10.219 -12.984 1 95.75 279 TYR B N 1
ATOM 4631 C CA . TYR B 1 279 ? -6.648 10.969 -13.305 1 95.75 279 TYR B CA 1
ATOM 4632 C C . TYR B 1 279 ? -5.465 10.023 -13.5 1 95.75 279 TYR B C 1
ATOM 4634 O O . TYR B 1 279 ? -5.512 8.867 -13.078 1 95.75 279 TYR B O 1
ATOM 4642 N N . THR B 1 280 ? -4.422 10.492 -14.141 1 94.25 280 THR B N 1
ATOM 4643 C CA . THR B 1 280 ? -3.242 9.688 -14.422 1 94.25 280 THR B CA 1
ATOM 4644 C C . THR B 1 280 ? -2.023 10.234 -13.688 1 94.25 280 THR B C 1
ATOM 4646 O O . THR B 1 280 ? -1.734 11.43 -13.758 1 94.25 280 THR B O 1
ATOM 4649 N N . PRO B 1 281 ? -1.387 9.344 -12.969 1 95.38 281 PRO B N 1
ATOM 4650 C CA . PRO B 1 281 ? -0.155 9.82 -12.336 1 95.38 281 PRO B CA 1
ATOM 4651 C C . PRO B 1 281 ? 0.975 10.055 -13.336 1 95.38 281 PRO B C 1
ATOM 4653 O O . PRO B 1 281 ? 1.099 9.32 -14.312 1 95.38 281 PRO B O 1
ATOM 4656 N N . THR B 1 282 ? 1.771 11.078 -13.086 1 93.56 282 THR B N 1
ATOM 4657 C CA . THR B 1 282 ? 2.938 11.414 -13.891 1 93.56 282 THR B CA 1
ATOM 4658 C C . THR B 1 282 ? 4.223 10.984 -13.195 1 93.56 282 THR B C 1
ATOM 4660 O O . THR B 1 282 ? 4.426 11.281 -12.016 1 93.56 282 THR B O 1
ATOM 4663 N N . TYR B 1 283 ? 5.102 10.266 -14 1 94.5 283 TYR B N 1
ATOM 4664 C CA . TYR B 1 283 ? 6.391 9.844 -13.469 1 94.5 283 TYR B CA 1
ATOM 4665 C C . TYR B 1 283 ? 7.383 11 -13.469 1 94.5 283 TYR B C 1
ATOM 4667 O O . TYR B 1 283 ? 7.934 11.352 -14.516 1 94.5 283 TYR B O 1
ATOM 4675 N N . CYS B 1 284 ? 7.648 11.531 -12.266 1 90.75 284 CYS B N 1
ATOM 4676 C CA . CYS B 1 284 ? 8.547 12.68 -12.188 1 90.75 284 CYS B CA 1
ATOM 4677 C C . CYS B 1 284 ? 9.859 12.297 -11.508 1 90.75 284 CYS B C 1
ATOM 4679 O O . CYS B 1 284 ? 10.805 13.086 -11.492 1 90.75 284 CYS B O 1
ATOM 4681 N N . GLY B 1 285 ? 9.953 11.164 -10.992 1 87.75 285 GLY B N 1
ATOM 4682 C CA . GLY B 1 285 ? 11.109 10.758 -10.211 1 87.75 285 GLY B CA 1
ATOM 4683 C C . GLY B 1 285 ? 12.242 10.195 -11.062 1 87.75 285 GLY B C 1
ATOM 4684 O O . GLY B 1 285 ? 13.25 9.734 -10.531 1 87.75 285 GLY B O 1
ATOM 4685 N N . LYS B 1 286 ? 12.086 10.312 -12.375 1 85.69 286 LYS B N 1
ATOM 4686 C CA . LYS B 1 286 ? 13.078 9.703 -13.258 1 85.69 286 LYS B CA 1
ATOM 4687 C C . LYS B 1 286 ? 14.445 10.367 -13.094 1 85.69 286 LYS B C 1
ATOM 4689 O O . LYS B 1 286 ? 15.477 9.734 -13.289 1 85.69 286 LYS B O 1
ATOM 4694 N N . ALA B 1 287 ? 14.398 11.648 -12.656 1 77.5 287 ALA B N 1
ATOM 4695 C CA . ALA B 1 287 ? 15.648 12.367 -12.43 1 77.5 287 ALA B CA 1
ATOM 4696 C C . ALA B 1 287 ? 16.281 11.969 -11.094 1 77.5 287 ALA B C 1
ATOM 4698 O O . ALA B 1 287 ? 17.438 12.297 -10.82 1 77.5 287 ALA B O 1
ATOM 4699 N N . GLY B 1 288 ? 15.57 11.242 -10.32 1 72.12 288 GLY B N 1
ATOM 4700 C CA . GLY B 1 288 ? 16.094 10.742 -9.062 1 72.12 288 GLY B CA 1
ATOM 4701 C C . GLY B 1 288 ? 15.914 11.711 -7.906 1 72.12 288 GLY B C 1
ATOM 4702 O O . GLY B 1 288 ? 16.672 11.688 -6.938 1 72.12 288 GLY B O 1
ATOM 4703 N N . LYS B 1 289 ? 14.992 12.68 -8.094 1 77.06 289 LYS B N 1
ATOM 4704 C CA . LYS B 1 289 ? 14.719 13.633 -7.023 1 77.06 289 LYS B CA 1
ATOM 4705 C C . LYS B 1 289 ? 13.227 13.945 -6.93 1 77.06 289 LYS B C 1
ATOM 4707 O O . LYS B 1 289 ? 12.484 13.734 -7.891 1 77.06 289 LYS B O 1
ATOM 4712 N N . GLY B 1 290 ? 12.836 14.305 -5.719 1 85.75 290 GLY B N 1
ATOM 4713 C CA . GLY B 1 290 ? 11.445 14.68 -5.535 1 85.75 290 GLY B CA 1
ATOM 4714 C C . GLY B 1 290 ? 10.516 13.492 -5.418 1 85.75 290 GLY B C 1
ATOM 4715 O O . GLY B 1 290 ? 10.922 12.414 -4.977 1 85.75 290 GLY B O 1
ATOM 4716 N N . TYR B 1 291 ? 9.266 13.766 -5.719 1 92.88 291 TYR B N 1
ATOM 4717 C CA . TYR B 1 291 ? 8.266 12.695 -5.691 1 92.88 291 TYR B CA 1
ATOM 4718 C C . TYR B 1 291 ? 8.461 11.742 -6.859 1 92.88 291 TYR B C 1
ATOM 4720 O O . TYR B 1 291 ? 8.844 12.156 -7.957 1 92.88 291 TYR B O 1
ATOM 4728 N N . ASP B 1 292 ? 8.234 10.477 -6.672 1 94.81 292 ASP B N 1
ATOM 4729 C CA . ASP B 1 292 ? 8.328 9.5 -7.762 1 94.81 292 ASP B CA 1
ATOM 4730 C C . ASP B 1 292 ? 7.227 9.734 -8.797 1 94.81 292 ASP B C 1
ATOM 4732 O O . ASP B 1 292 ? 7.504 9.867 -9.984 1 94.81 292 ASP B O 1
ATOM 4736 N N . GLU B 1 293 ? 5.996 9.797 -8.344 1 96 293 GLU B N 1
ATOM 4737 C CA . GLU B 1 293 ? 4.832 10.07 -9.188 1 96 293 GLU B CA 1
ATOM 4738 C C . GLU B 1 293 ? 3.939 11.141 -8.555 1 96 293 GLU B C 1
ATOM 4740 O O . GLU B 1 293 ? 3.816 11.211 -7.332 1 96 293 GLU B O 1
ATOM 4745 N N . VAL B 1 294 ? 3.334 12 -9.414 1 95.81 294 VAL B N 1
ATOM 4746 C CA . VAL B 1 294 ? 2.398 13.016 -8.945 1 95.81 294 VAL B CA 1
ATOM 4747 C C . VAL B 1 294 ? 1.162 13.031 -9.844 1 95.81 294 VAL B C 1
ATOM 4749 O O . VAL B 1 294 ? 1.259 12.789 -11.047 1 95.81 294 VAL B O 1
ATOM 4752 N N . TYR B 1 295 ? 0.03 13.156 -9.227 1 96.12 295 TYR B N 1
ATOM 4753 C CA . TYR B 1 295 ? -1.168 13.547 -9.961 1 96.12 295 TYR B CA 1
ATOM 4754 C C . TYR B 1 295 ? -1.239 15.062 -10.125 1 96.12 295 TYR B C 1
ATOM 4756 O O . TYR B 1 295 ? -1.215 15.805 -9.133 1 96.12 295 TYR B O 1
ATOM 4764 N N . ILE B 1 296 ? -1.31 15.508 -11.336 1 94.62 296 ILE B N 1
ATOM 4765 C CA . ILE B 1 296 ? -1.363 16.938 -11.617 1 94.62 296 ILE B CA 1
ATOM 4766 C C . ILE B 1 296 ? -2.766 17.312 -12.086 1 94.62 296 ILE B C 1
ATOM 4768 O O . ILE B 1 296 ? -3.334 16.672 -12.961 1 94.62 296 ILE B O 1
ATOM 4772 N N . PHE B 1 297 ? -3.311 18.328 -11.43 1 94.62 297 PHE B N 1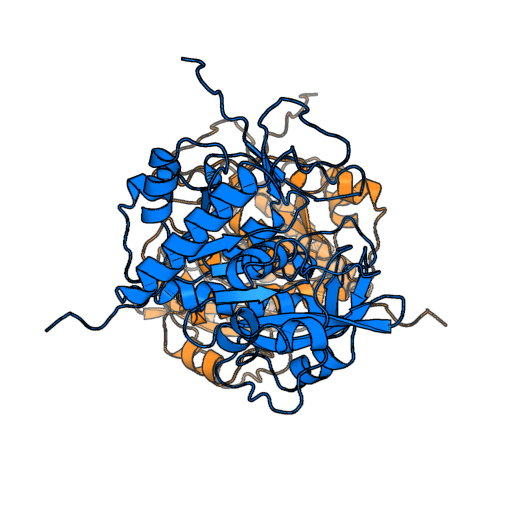
ATOM 4773 C CA . PHE B 1 297 ? -4.656 18.797 -11.742 1 94.62 297 PHE B CA 1
ATOM 4774 C C . PHE B 1 297 ? -4.621 20.188 -12.359 1 94.62 297 PHE B C 1
ATOM 4776 O O . PHE B 1 297 ? -4 21.094 -11.805 1 94.62 297 PHE B O 1
ATOM 4783 N N . THR B 1 298 ? -5.207 20.25 -13.578 1 86.69 298 THR B N 1
ATOM 4784 C CA . THR B 1 298 ? -5.266 21.547 -14.242 1 86.69 298 THR B CA 1
ATOM 4785 C C . THR B 1 298 ? -6.699 22.078 -14.297 1 86.69 298 THR B C 1
ATOM 4787 O O . THR B 1 298 ? -7.621 21.328 -14.656 1 86.69 298 THR B O 1
ATOM 4790 N N . GLU B 1 299 ? -7.27 22.688 -13.312 1 68.75 299 GLU B N 1
ATOM 4791 C CA . GLU B 1 299 ? -8.633 23.203 -13.398 1 68.75 299 GLU B CA 1
ATOM 4792 C C . GLU B 1 299 ? -8.758 24.234 -14.516 1 68.75 299 GLU B C 1
ATOM 4794 O O . GLU B 1 299 ? -7.895 25.109 -14.664 1 68.75 299 GLU B O 1
ATOM 4799 N N . ASN B 1 300 ? -9.438 23.828 -15.68 1 52.91 300 ASN B N 1
ATOM 4800 C CA . ASN B 1 300 ? -9.836 24.828 -16.656 1 52.91 300 ASN B CA 1
ATOM 4801 C C . ASN B 1 300 ? -10.82 25.828 -16.047 1 52.91 300 ASN B C 1
ATOM 4803 O O . ASN B 1 300 ? -11.922 25.453 -15.648 1 52.91 300 ASN B O 1
ATOM 4807 N N . LEU B 1 301 ? -10.547 26.75 -15.289 1 40.38 301 LEU B N 1
ATOM 4808 C CA . LEU B 1 301 ? -11.523 27.797 -15.055 1 40.38 301 LEU B CA 1
ATOM 4809 C C . LEU B 1 301 ? -12.172 28.234 -16.359 1 40.38 301 LEU B C 1
ATOM 4811 O O . LEU B 1 301 ? -11.484 28.672 -17.281 1 40.38 301 LEU B O 1
ATOM 4815 N N . ALA B 1 302 ? -13.203 27.531 -16.844 1 33.78 302 ALA B N 1
ATOM 4816 C CA . ALA B 1 302 ? -13.984 28.328 -17.781 1 33.78 302 ALA B CA 1
ATOM 4817 C C . ALA B 1 302 ? -14.164 29.766 -17.297 1 33.78 302 ALA B C 1
ATOM 4819 O O . ALA B 1 302 ? -14.648 29.984 -16.188 1 33.78 302 ALA B O 1
ATOM 4820 N N . ARG B 1 303 ? -13.055 30.531 -17.531 1 30.22 303 ARG B N 1
ATOM 4821 C CA . ARG B 1 303 ? -13.367 31.953 -17.453 1 30.22 303 ARG B CA 1
ATOM 4822 C C . ARG B 1 303 ? -14.828 32.219 -17.812 1 30.22 303 ARG B C 1
ATOM 4824 O O . ARG B 1 303 ? -15.281 31.828 -18.891 1 30.22 303 ARG B O 1
ATOM 4831 N N . ILE B 1 304 ? -15.586 32.375 -16.734 1 21.55 304 ILE B N 1
ATOM 4832 C CA . ILE B 1 304 ? -16.703 33.219 -17.141 1 21.55 304 ILE B CA 1
ATOM 4833 C C . ILE B 1 304 ? -16.172 34.5 -17.797 1 21.55 304 ILE B C 1
ATOM 4835 O O . ILE B 1 304 ? -15.281 35.156 -17.25 1 21.55 304 ILE B O 1
#

Nearest PDB structures (foldseek):
  4l7q-assembly1_C  TM=9.452E-01  e=6.738E-35  Danio rerio
  4l8f-assembly1_C  TM=9.188E-01  e=9.384E-36  Danio rerio
  1l9x-assembly3_C  TM=9.396E-01  e=7.275E-33  Homo sapiens
  4l95-assembly3_M  TM=9.398E-01  e=2.205E-32  Danio rerio
  2h2w-assembly1_A-2  TM=5.325E-01  e=4.670E-06  Thermotoga maritima

pLDDT: mean 93.23, std 12.71, range [20.72, 99.0]

Radius of gyration: 24.12 Å; Cα contacts (8 Å, |Δi|>4): 1362; chains: 2; bounding box: 70×72×69 Å